Protein AF-H5SRW5-F1 (afdb_monomer)

Structure (mmCIF, N/CA/C/O backbone):
data_AF-H5SRW5-F1
#
_entry.id   AF-H5SRW5-F1
#
loop_
_atom_site.group_PDB
_atom_site.id
_atom_site.type_symbol
_atom_site.label_atom_id
_atom_site.label_alt_id
_atom_site.label_comp_id
_atom_site.label_asym_id
_atom_site.label_entity_id
_atom_site.label_seq_id
_atom_site.pdbx_PDB_ins_code
_atom_site.Cartn_x
_atom_site.Cartn_y
_atom_site.Cartn_z
_atom_site.occupancy
_atom_site.B_iso_or_equiv
_atom_site.auth_seq_id
_atom_site.auth_comp_id
_atom_site.auth_asym_id
_atom_site.auth_atom_id
_atom_site.pdbx_PDB_model_num
ATOM 1 N N . MET A 1 1 ? -32.049 -6.253 79.075 1.00 42.44 1 MET A N 1
ATOM 2 C CA . MET A 1 1 ? -31.814 -7.635 78.611 1.00 42.44 1 MET A CA 1
ATOM 3 C C . MET A 1 1 ? -31.942 -7.622 77.094 1.00 42.44 1 MET A C 1
ATOM 5 O O . MET A 1 1 ? -33.065 -7.618 76.622 1.00 42.44 1 MET A O 1
ATOM 9 N N . SER A 1 2 ? -30.814 -7.486 76.392 1.00 34.84 2 SER A N 1
ATOM 10 C CA . SER A 1 2 ? -30.585 -7.557 74.926 1.00 34.84 2 SER A CA 1
ATOM 11 C C . SER A 1 2 ? -29.264 -6.804 74.689 1.00 34.84 2 SER A C 1
ATOM 13 O O . SER A 1 2 ? -29.082 -5.750 75.288 1.00 34.84 2 SER A O 1
ATOM 15 N N . ASN A 1 3 ? -28.256 -7.216 73.931 1.00 33.75 3 ASN A N 1
ATOM 16 C CA . ASN A 1 3 ? -27.945 -8.426 73.184 1.00 33.75 3 ASN A CA 1
ATOM 17 C C . ASN A 1 3 ? -26.422 -8.587 73.332 1.00 33.75 3 ASN A C 1
ATOM 19 O O . ASN A 1 3 ? -25.657 -7.954 72.612 1.00 33.75 3 ASN A O 1
ATOM 23 N N . LEU A 1 4 ? -25.957 -9.416 74.274 1.00 28.97 4 LEU A N 1
ATOM 24 C CA . LEU A 1 4 ? -24.543 -9.831 74.310 1.00 28.97 4 LEU A CA 1
ATOM 25 C C . LEU A 1 4 ? -24.203 -10.787 73.144 1.00 28.97 4 LEU A C 1
ATOM 27 O O . LEU A 1 4 ? -23.042 -11.111 72.928 1.00 28.97 4 LEU A O 1
ATOM 31 N N . SER A 1 5 ? -25.212 -11.226 72.385 1.00 29.34 5 SER A N 1
ATOM 32 C CA . SER A 1 5 ? -25.090 -12.140 71.251 1.00 29.34 5 SER A CA 1
ATOM 33 C C . SER A 1 5 ? -24.731 -11.465 69.924 1.00 29.34 5 SER A C 1
ATOM 35 O O . SER A 1 5 ? -24.331 -12.182 69.020 1.00 29.34 5 SER A O 1
ATOM 37 N N . GLN A 1 6 ? -24.817 -10.133 69.797 1.00 33.19 6 GLN A N 1
ATOM 38 C CA . GLN A 1 6 ? -24.374 -9.419 68.582 1.00 33.19 6 GLN A CA 1
ATOM 39 C C . GLN A 1 6 ? -22.856 -9.162 68.577 1.00 33.19 6 GLN A C 1
ATOM 41 O O . GLN A 1 6 ? -22.213 -9.234 67.543 1.00 33.19 6 GLN A O 1
ATOM 46 N N . TRP A 1 7 ? -22.233 -8.991 69.746 1.00 31.23 7 TRP A N 1
ATOM 47 C CA . TRP A 1 7 ? -20.805 -8.651 69.837 1.00 31.23 7 TRP A CA 1
ATOM 48 C C . TRP A 1 7 ? -19.861 -9.860 69.888 1.00 31.23 7 TRP A C 1
ATOM 50 O O . TRP A 1 7 ? -18.680 -9.735 69.570 1.00 31.23 7 TRP A O 1
ATOM 60 N N . LEU A 1 8 ? -20.369 -11.048 70.239 1.00 27.02 8 LEU A N 1
ATOM 61 C CA . LEU A 1 8 ? -19.595 -12.290 70.122 1.00 27.02 8 LEU A CA 1
ATOM 62 C C . LEU A 1 8 ? -19.518 -12.787 68.666 1.00 27.02 8 LEU A C 1
ATOM 64 O O . LEU A 1 8 ? -18.615 -13.552 68.344 1.00 27.02 8 LEU A O 1
ATOM 68 N N . VAL A 1 9 ? -20.424 -12.328 67.793 1.00 30.81 9 VAL A N 1
ATOM 69 C CA . VAL A 1 9 ? -20.379 -12.600 66.349 1.00 30.81 9 VAL A CA 1
ATOM 70 C C . VAL A 1 9 ? -19.271 -11.774 65.692 1.00 30.81 9 VAL A C 1
ATOM 72 O O . VAL A 1 9 ? -18.503 -12.342 64.934 1.00 30.81 9 VAL A O 1
ATOM 75 N N . VAL A 1 10 ? -19.048 -10.519 66.102 1.00 29.91 10 VAL A N 1
ATOM 76 C CA . VAL A 1 10 ? -17.953 -9.660 65.589 1.00 29.91 10 VAL A CA 1
ATOM 77 C C . VAL A 1 10 ? -16.555 -10.202 65.943 1.00 29.91 10 VAL A C 1
ATOM 79 O O . VAL A 1 10 ? -15.638 -10.182 65.127 1.00 29.91 10 VAL A O 1
ATOM 82 N N . ALA A 1 11 ? -16.376 -10.772 67.140 1.00 27.02 11 ALA A N 1
ATOM 83 C CA . ALA A 1 11 ? -15.091 -11.355 67.552 1.00 27.02 11 ALA A CA 1
ATOM 84 C C . ALA A 1 11 ? -14.836 -12.771 66.987 1.00 27.02 11 ALA A C 1
ATOM 86 O O . ALA A 1 11 ? -13.692 -13.229 66.968 1.00 27.02 11 ALA A O 1
ATOM 87 N N . VAL A 1 12 ? -15.885 -13.464 66.528 1.00 26.80 12 VAL A N 1
ATOM 88 C CA . VAL A 1 12 ? -15.782 -14.747 65.810 1.00 26.80 12 VAL A CA 1
ATOM 89 C C . VAL A 1 12 ? -15.764 -14.533 64.288 1.00 26.80 12 VAL A C 1
ATOM 91 O O . VAL A 1 12 ? -15.180 -15.358 63.594 1.00 26.80 12 VAL A O 1
ATOM 94 N N . ALA A 1 13 ? -16.264 -13.409 63.764 1.00 27.08 13 ALA A N 1
ATOM 95 C CA . ALA A 1 13 ? -16.210 -13.031 62.346 1.00 27.08 13 ALA A CA 1
ATOM 96 C C . ALA A 1 13 ? -14.765 -12.837 61.854 1.00 27.08 13 ALA A C 1
ATOM 98 O O . ALA A 1 13 ? -14.392 -13.406 60.832 1.00 27.08 13 ALA A O 1
ATOM 99 N N . ALA A 1 14 ? -13.895 -12.228 62.671 1.00 27.48 14 ALA A N 1
ATOM 100 C CA . ALA A 1 14 ? -12.453 -12.138 62.396 1.00 27.48 14 ALA A CA 1
ATOM 101 C C . ALA A 1 14 ? -11.701 -13.493 62.463 1.00 27.48 14 ALA A C 1
ATOM 103 O O . ALA A 1 14 ? -10.512 -13.573 62.163 1.00 27.48 14 ALA A O 1
ATOM 104 N N . VAL A 1 15 ? -12.363 -14.578 62.892 1.00 26.17 15 VAL A N 1
ATOM 105 C CA . VAL A 1 15 ? -11.776 -15.930 62.994 1.00 26.17 15 VAL A CA 1
ATOM 106 C C . VAL A 1 15 ? -12.487 -16.946 62.079 1.00 26.17 15 VAL A C 1
ATOM 108 O O . VAL A 1 15 ? -11.898 -17.972 61.731 1.00 26.17 15 VAL A O 1
ATOM 111 N N . ALA A 1 16 ? -13.715 -16.675 61.626 1.00 25.44 16 ALA A N 1
ATOM 112 C CA . ALA A 1 16 ? -14.538 -17.604 60.847 1.00 25.44 16 ALA A CA 1
ATOM 113 C C . ALA A 1 16 ? -14.460 -17.405 59.320 1.00 25.44 16 ALA A C 1
ATOM 115 O O . ALA A 1 16 ? -14.686 -18.380 58.600 1.00 25.44 16 ALA A O 1
ATOM 116 N N . ALA A 1 17 ? -14.021 -16.242 58.820 1.00 26.94 17 ALA A N 1
ATOM 117 C CA . ALA A 1 17 ? -13.757 -16.026 57.387 1.00 26.94 17 ALA A CA 1
ATOM 118 C C . ALA A 1 17 ? -12.629 -16.926 56.822 1.00 26.94 17 ALA A C 1
ATOM 120 O O . ALA A 1 17 ? -12.486 -17.099 55.614 1.00 26.94 17 ALA A O 1
ATOM 121 N N . VAL A 1 18 ? -11.854 -17.585 57.694 1.00 27.39 18 VAL A N 1
ATOM 122 C CA . VAL A 1 18 ? -10.741 -18.472 57.315 1.00 27.39 18 VAL A CA 1
ATOM 123 C C . VAL A 1 18 ? -11.100 -19.969 57.376 1.00 27.39 18 VAL A C 1
ATOM 125 O O . VAL A 1 18 ? -10.341 -20.793 56.859 1.00 27.39 18 VAL A O 1
ATOM 128 N N . PHE A 1 19 ? -12.237 -20.373 57.960 1.00 23.92 19 PHE A N 1
ATOM 129 C CA . PHE A 1 19 ? -12.460 -21.792 58.298 1.00 23.92 19 PHE A CA 1
ATOM 130 C C . PHE A 1 19 ? -13.403 -22.605 57.399 1.00 23.92 19 PHE A C 1
ATOM 132 O O . PHE A 1 19 ? -13.455 -23.822 57.590 1.00 23.92 19 PHE A O 1
ATOM 139 N N . LEU A 1 20 ? -14.069 -22.024 56.390 1.00 25.64 20 LEU A N 1
ATOM 140 C CA . LEU A 1 20 ? -14.925 -22.811 55.477 1.00 25.64 20 LEU A CA 1
ATOM 141 C C . LEU A 1 20 ? -14.587 -22.757 53.981 1.00 25.64 20 LEU A C 1
ATOM 143 O O . LEU A 1 20 ? -14.979 -23.677 53.271 1.00 25.64 20 LEU A O 1
ATOM 147 N N . PHE A 1 21 ? -13.736 -21.841 53.516 1.00 28.41 21 PHE A N 1
ATOM 148 C CA . PHE A 1 21 ? -13.035 -21.986 52.235 1.00 28.41 21 PHE A CA 1
ATOM 149 C C . PHE A 1 21 ? -11.608 -21.460 52.392 1.00 28.41 21 PHE A C 1
ATOM 151 O O . PHE A 1 21 ? -11.391 -20.341 52.837 1.00 28.41 21 PHE A O 1
ATOM 158 N N . GLY A 1 22 ? -10.618 -22.312 52.117 1.00 26.34 22 GLY A N 1
ATOM 159 C CA . GLY A 1 22 ? -9.211 -22.095 52.460 1.00 26.34 22 GLY A CA 1
ATOM 160 C C . GLY A 1 22 ? -8.532 -20.931 51.733 1.00 26.34 22 GLY A C 1
ATOM 161 O O . GLY A 1 22 ? -7.697 -21.165 50.867 1.00 26.34 22 GLY A O 1
ATOM 162 N N . LEU A 1 23 ? -8.815 -19.694 52.141 1.00 35.72 23 LEU A N 1
ATOM 163 C CA . LEU A 1 23 ? -8.158 -18.477 51.646 1.00 35.72 23 LEU A CA 1
ATOM 164 C C . LEU A 1 23 ? -7.014 -17.991 52.563 1.00 35.72 23 LEU A C 1
ATOM 166 O O . LEU A 1 23 ? -6.284 -17.069 52.222 1.00 35.72 23 LEU A O 1
ATOM 170 N N . GLY A 1 24 ? -6.766 -18.678 53.686 1.00 33.47 24 GLY A N 1
ATOM 171 C CA . GLY A 1 24 ? -5.713 -18.349 54.662 1.00 33.47 24 GLY A CA 1
ATOM 172 C C . GLY A 1 24 ? -4.393 -19.131 54.555 1.00 33.47 24 GLY A C 1
ATOM 173 O O . GLY A 1 24 ? -3.597 -19.130 55.496 1.00 33.47 24 GLY A O 1
ATOM 174 N N . ARG A 1 25 ? -4.112 -19.845 53.462 1.00 31.00 25 ARG A N 1
ATOM 175 C CA . ARG A 1 25 ? -2.822 -20.538 53.280 1.00 31.00 25 ARG A CA 1
ATOM 176 C C . ARG A 1 25 ? -2.385 -20.424 51.845 1.00 31.00 25 ARG A C 1
ATOM 178 O O . ARG A 1 25 ? -3.121 -20.932 51.018 1.00 31.00 25 ARG A O 1
ATOM 185 N N . LYS A 1 26 ? -1.187 -19.857 51.609 1.00 34.44 26 LYS A N 1
ATOM 186 C CA . LYS A 1 26 ? -0.324 -20.080 50.429 1.00 34.44 26 LYS A CA 1
ATOM 187 C C . LYS A 1 26 ? -1.076 -20.803 49.303 1.00 34.44 26 LYS A C 1
ATOM 189 O O . LYS A 1 26 ? -0.852 -21.994 49.086 1.00 34.44 26 LYS A O 1
ATOM 194 N N . GLY A 1 27 ? -2.030 -20.114 48.679 1.00 32.66 27 GLY A N 1
ATOM 195 C CA . GLY A 1 27 ? -2.722 -20.670 47.531 1.00 32.66 27 GLY A CA 1
ATOM 196 C C . GLY A 1 27 ? -1.669 -20.801 46.440 1.00 32.66 27 GLY A C 1
ATOM 197 O O . GLY A 1 27 ? -0.837 -19.892 46.324 1.00 32.66 27 GLY A O 1
ATOM 198 N N . PRO A 1 28 ? -1.614 -21.914 45.690 1.00 32.84 28 PRO A N 1
ATOM 199 C CA . PRO A 1 28 ? -0.781 -21.934 44.499 1.00 32.84 28 PRO A CA 1
ATOM 200 C C . PRO A 1 28 ? -1.208 -20.744 43.639 1.00 32.84 28 PRO A C 1
ATOM 202 O O . PRO A 1 28 ? -2.371 -20.351 43.688 1.00 32.84 28 PRO A O 1
ATOM 205 N N . GLU A 1 29 ? -0.260 -20.149 42.921 1.00 41.91 29 GLU A N 1
ATOM 206 C CA . GLU A 1 29 ? -0.518 -19.146 41.890 1.00 41.91 29 GLU A CA 1
ATOM 207 C C . GLU A 1 29 ? -1.757 -19.589 41.100 1.00 41.91 29 GLU A C 1
ATOM 209 O O . GLU A 1 29 ? -1.706 -20.562 40.347 1.00 41.91 29 GLU A O 1
ATOM 214 N N . LEU A 1 30 ? -2.915 -18.985 41.392 1.00 48.22 30 LEU A N 1
ATOM 215 C CA . LEU A 1 30 ? -4.140 -19.312 40.687 1.00 48.22 30 LEU A CA 1
ATOM 216 C C . LEU A 1 30 ? -3.891 -18.747 39.305 1.00 48.22 30 LEU A C 1
ATOM 218 O O . LEU A 1 30 ? -3.861 -17.532 39.134 1.00 48.22 30 LEU A O 1
ATOM 222 N N . SER A 1 31 ? -3.608 -19.629 38.347 1.00 57.12 31 SER A N 1
ATOM 223 C CA . SER A 1 31 ? -3.563 -19.262 36.942 1.00 57.12 31 SER A CA 1
ATOM 224 C C . SER A 1 31 ? -4.876 -18.548 36.653 1.00 57.12 31 SER A C 1
ATOM 226 O O . SER A 1 31 ? -5.927 -19.198 36.630 1.00 57.12 31 SER A O 1
ATOM 228 N N . LEU A 1 32 ? -4.830 -17.224 36.536 1.00 81.75 32 LEU A N 1
ATOM 229 C CA . LEU A 1 32 ? -5.995 -16.442 36.179 1.00 81.75 32 LEU A CA 1
ATOM 230 C C . LEU A 1 32 ? -6.476 -16.999 34.836 1.00 81.75 32 LEU A C 1
ATOM 232 O O . LEU A 1 32 ? -5.662 -17.254 33.947 1.00 81.75 32 LEU A O 1
ATOM 236 N N . GLN A 1 33 ? -7.768 -17.282 34.713 1.00 84.00 33 GLN A N 1
ATOM 237 C CA . GLN A 1 33 ? -8.333 -17.838 33.487 1.00 84.00 33 GLN A CA 1
ATOM 238 C C . GLN A 1 33 ? -9.135 -16.760 32.763 1.00 84.00 33 GLN A C 1
ATOM 240 O O . GLN A 1 33 ? -9.781 -15.951 33.432 1.00 84.00 33 GLN A O 1
ATOM 245 N N . PRO A 1 34 ? -9.135 -16.752 31.418 1.00 89.88 34 PRO A N 1
ATOM 246 C CA . PRO A 1 34 ? -10.029 -15.894 30.658 1.00 89.88 34 PRO A CA 1
ATOM 247 C C . PRO A 1 34 ? -11.484 -16.145 31.048 1.00 89.88 34 PRO A C 1
ATOM 249 O O . PRO A 1 34 ? -11.965 -17.279 30.943 1.00 89.88 34 PRO A O 1
ATOM 252 N N . ALA A 1 35 ? -12.183 -15.098 31.472 1.00 88.75 35 ALA A N 1
ATOM 253 C CA . ALA A 1 35 ? -13.571 -15.197 31.901 1.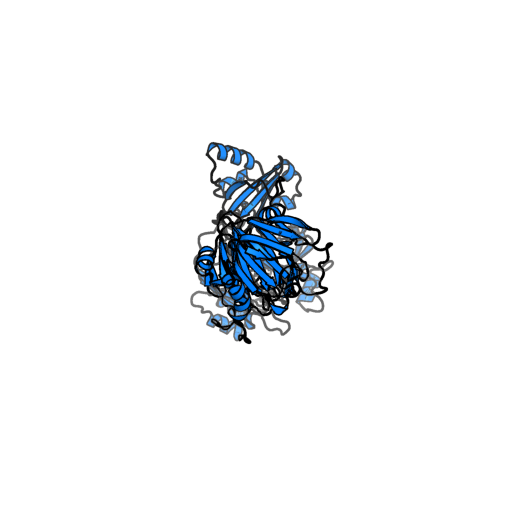00 88.75 35 ALA A CA 1
ATOM 254 C C . ALA A 1 35 ? -14.346 -13.919 31.577 1.00 88.75 35 ALA A C 1
ATOM 256 O O . ALA A 1 35 ? -13.780 -12.829 31.524 1.00 88.75 35 ALA A O 1
ATOM 257 N N . VAL A 1 36 ? -15.652 -14.076 31.373 1.00 90.88 36 VAL A N 1
ATOM 258 C CA . VAL A 1 36 ? -16.611 -12.976 31.279 1.00 90.88 36 VAL A CA 1
ATOM 259 C C . VAL A 1 36 ? -17.717 -13.277 32.277 1.00 90.88 36 VAL A C 1
ATOM 261 O O . VAL A 1 36 ? -18.285 -14.370 32.251 1.00 90.88 36 VAL A O 1
ATOM 264 N N . PHE A 1 37 ? -17.995 -12.326 33.156 1.00 89.62 37 PHE A N 1
ATOM 265 C CA . PHE A 1 37 ? -19.054 -12.401 34.152 1.00 89.62 37 PHE A CA 1
ATOM 266 C C . PHE A 1 37 ? -20.081 -11.307 33.892 1.00 89.62 37 PHE A C 1
ATOM 268 O O . PHE A 1 37 ? -19.743 -10.241 33.387 1.00 89.62 37 PHE A O 1
ATOM 275 N N . ASP A 1 38 ? -21.324 -11.557 34.278 1.00 92.75 38 ASP A N 1
ATOM 276 C CA . ASP A 1 38 ? -22.346 -10.523 34.393 1.00 92.75 38 ASP A CA 1
ATOM 277 C C . ASP A 1 38 ? -22.406 -10.035 35.849 1.00 92.75 38 ASP A C 1
ATOM 279 O O . ASP A 1 38 ? -22.349 -10.850 36.777 1.00 92.75 38 ASP A O 1
ATOM 283 N N . ILE A 1 39 ? -22.506 -8.725 36.080 1.00 92.50 39 ILE A N 1
ATOM 284 C CA . ILE A 1 39 ? -22.528 -8.172 37.439 1.00 92.50 39 ILE A CA 1
ATOM 285 C C . ILE A 1 39 ? -23.735 -8.664 38.244 1.00 92.50 39 ILE A C 1
ATOM 287 O O . ILE A 1 39 ? -23.610 -8.903 39.443 1.00 92.50 39 ILE A O 1
ATOM 291 N N . VAL A 1 40 ? -24.877 -8.917 37.592 1.00 92.00 40 VAL A N 1
ATOM 292 C CA . VAL A 1 40 ? -26.071 -9.493 38.230 1.00 92.00 40 VAL A CA 1
ATOM 293 C C . VAL A 1 40 ? -25.789 -10.926 38.673 1.00 92.00 40 VAL A C 1
ATOM 295 O O . VAL A 1 40 ? -26.214 -11.350 39.750 1.00 92.00 40 VAL A O 1
ATOM 298 N N . GLN A 1 41 ? -25.026 -11.675 37.874 1.00 90.44 41 GLN A N 1
ATOM 299 C CA . GLN A 1 41 ? -24.595 -13.015 38.250 1.00 90.44 41 GLN A CA 1
ATOM 300 C C . GLN A 1 41 ? -23.655 -12.966 39.458 1.00 90.44 41 GLN A C 1
ATOM 302 O O . GLN A 1 41 ? -23.891 -13.695 40.422 1.00 90.44 41 GLN A O 1
ATOM 307 N N . LEU A 1 42 ? -22.637 -12.100 39.442 1.00 90.50 42 LEU A N 1
ATOM 308 C CA . LEU A 1 42 ? -21.719 -11.935 40.576 1.00 90.50 42 LEU A CA 1
ATOM 309 C C . LEU A 1 42 ? -22.474 -11.540 41.849 1.00 90.50 42 LEU A C 1
ATOM 311 O O . LEU A 1 42 ? -22.247 -12.125 42.905 1.00 90.50 42 LEU A O 1
ATOM 315 N N . ALA A 1 43 ? -23.436 -10.631 41.733 1.00 90.19 43 ALA A N 1
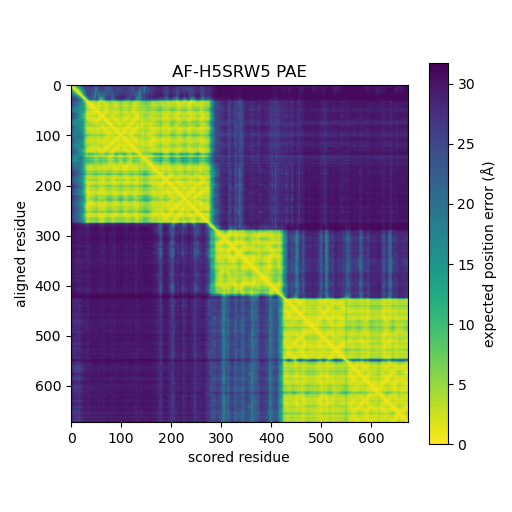ATOM 316 C CA . ALA A 1 43 ? -24.300 -10.203 42.822 1.00 90.19 43 ALA A CA 1
ATOM 317 C C . ALA A 1 43 ? -25.188 -11.316 43.397 1.00 90.19 43 ALA A C 1
ATOM 319 O O . ALA A 1 43 ? -25.504 -11.311 44.584 1.00 90.19 43 ALA A O 1
ATOM 320 N N . SER A 1 44 ? -25.610 -12.275 42.570 1.00 90.12 44 SER A N 1
ATOM 321 C CA . SER A 1 44 ? -26.386 -13.438 43.025 1.00 90.12 44 SER A CA 1
ATOM 322 C C . SER A 1 44 ? -25.533 -14.511 43.712 1.00 90.12 44 SER A C 1
ATOM 324 O O . SER A 1 44 ? -26.064 -15.370 44.412 1.00 90.12 44 SER A O 1
ATOM 326 N N . GLN A 1 45 ? -24.217 -14.478 43.488 1.00 88.62 45 GLN A N 1
ATOM 327 C CA . GLN A 1 45 ? -23.253 -15.462 43.986 1.00 88.62 45 GLN A CA 1
ATOM 328 C C . GLN A 1 45 ? -22.444 -14.954 45.187 1.00 88.62 45 GLN A C 1
ATOM 330 O O . GLN A 1 45 ? -21.619 -15.702 45.715 1.00 88.62 45 GLN A O 1
ATOM 335 N N . SER A 1 46 ? -22.680 -13.710 45.614 1.00 87.50 46 SER A N 1
ATOM 336 C CA . SER A 1 46 ? -21.927 -13.074 46.690 1.00 87.50 46 SER A CA 1
ATOM 337 C C . SER A 1 46 ? -22.141 -13.787 48.013 1.00 87.50 46 SER A C 1
ATOM 339 O O . SER A 1 46 ? -23.262 -14.164 48.360 1.00 87.50 46 SER A O 1
ATOM 341 N N . GLN A 1 47 ? -21.058 -13.947 48.762 1.00 89.06 47 GLN A N 1
ATOM 342 C CA . GLN A 1 47 ? -21.063 -14.602 50.063 1.00 89.06 47 GLN A CA 1
ATOM 343 C C . GLN A 1 47 ? -20.845 -13.563 51.149 1.00 89.06 47 GLN A C 1
ATOM 345 O O . GLN A 1 47 ? -19.963 -12.721 51.014 1.00 89.06 47 GLN A O 1
ATOM 350 N N . GLU A 1 48 ? -21.637 -13.635 52.214 1.00 90.31 48 GLU A N 1
ATOM 351 C CA . GLU A 1 48 ? -21.460 -12.787 53.389 1.00 90.31 48 GLU A CA 1
ATOM 352 C C . GLU A 1 48 ? -20.133 -13.134 54.074 1.00 90.31 48 GLU A C 1
ATOM 354 O O . GLU A 1 48 ? -19.904 -14.290 54.447 1.00 90.31 48 GLU A O 1
ATOM 359 N N . ILE A 1 49 ? -19.249 -12.146 54.200 1.00 80.56 49 ILE A N 1
ATOM 360 C CA . ILE A 1 49 ? -17.949 -12.280 54.873 1.00 80.56 49 ILE A CA 1
ATOM 361 C C . ILE A 1 49 ? -17.943 -11.590 56.241 1.00 80.56 49 ILE A C 1
ATOM 363 O O . ILE A 1 49 ? -17.238 -12.030 57.149 1.00 80.56 49 ILE A O 1
ATOM 367 N N . GLU A 1 50 ? -18.779 -10.568 56.406 1.00 79.38 50 GLU A N 1
ATOM 368 C CA . GLU A 1 50 ? -19.085 -9.874 57.656 1.00 79.38 50 GLU A CA 1
ATOM 369 C C . GLU A 1 50 ? -20.558 -9.437 57.618 1.00 79.38 50 GLU A C 1
ATOM 371 O O . GLU A 1 50 ? -21.148 -9.405 56.542 1.00 79.38 50 GLU A O 1
ATOM 376 N N . GLU A 1 51 ? -21.163 -9.139 58.772 1.00 85.81 51 GLU A N 1
ATOM 377 C CA . GLU A 1 51 ? -22.571 -8.723 58.863 1.00 85.81 51 GLU A CA 1
ATOM 378 C C . GLU A 1 51 ? -22.857 -7.568 57.892 1.00 85.81 51 GLU A C 1
ATOM 380 O O . GLU A 1 51 ? -22.303 -6.475 58.025 1.00 85.81 51 GLU A O 1
ATOM 385 N N . GLY A 1 52 ? -23.698 -7.840 56.891 1.00 88.88 52 GLY A N 1
ATOM 386 C CA . GLY A 1 52 ? -24.056 -6.867 55.860 1.00 88.88 52 GLY A CA 1
ATOM 387 C C . GLY A 1 52 ? -22.990 -6.627 54.783 1.00 88.88 52 GLY A C 1
ATOM 388 O O . GLY A 1 52 ? -23.202 -5.779 53.925 1.00 88.88 52 GLY A O 1
ATOM 389 N N . PHE A 1 53 ? -21.870 -7.354 54.762 1.00 89.50 53 PHE A N 1
ATOM 390 C CA . PHE A 1 53 ? -20.831 -7.242 53.734 1.00 89.50 53 PHE A CA 1
ATOM 391 C C . PHE A 1 53 ? -20.671 -8.559 52.969 1.00 89.50 53 PHE A C 1
ATOM 393 O O . PHE A 1 53 ? -20.188 -9.563 53.495 1.00 89.50 53 PHE A O 1
ATOM 400 N N . TYR A 1 54 ? -21.049 -8.542 51.693 1.00 91.88 54 TYR A N 1
ATOM 401 C CA . TYR A 1 54 ? -21.028 -9.693 50.801 1.00 91.88 54 TYR A CA 1
ATOM 402 C C . TYR A 1 54 ? -20.026 -9.492 49.672 1.00 91.88 54 TYR A C 1
ATOM 404 O O . TYR A 1 54 ? -19.989 -8.429 49.055 1.00 91.88 54 TYR A O 1
ATOM 412 N N . VAL A 1 55 ? -19.261 -10.531 49.341 1.00 89.00 55 VAL A N 1
ATOM 413 C CA . VAL A 1 55 ? -18.214 -10.469 48.315 1.00 89.00 55 VAL A CA 1
ATOM 414 C C . VAL A 1 55 ? -18.329 -11.624 47.322 1.00 89.00 55 VAL A C 1
ATOM 416 O O . VAL A 1 55 ? -18.575 -12.772 47.695 1.00 89.00 55 VAL A O 1
ATOM 419 N N . SER A 1 56 ? -18.113 -11.309 46.044 1.00 91.19 56 SER A N 1
ATOM 420 C CA . SER A 1 56 ? -17.882 -12.265 44.958 1.00 91.19 56 SER A CA 1
ATOM 421 C C . SER A 1 56 ? -16.490 -12.034 44.365 1.00 91.19 56 SER A C 1
ATOM 423 O O . SER A 1 56 ? -16.282 -11.011 43.703 1.00 91.19 56 SER A O 1
ATOM 425 N N . PRO A 1 57 ? -15.538 -12.966 44.559 1.00 90.44 57 PRO A N 1
ATOM 426 C CA . PRO A 1 57 ? -14.207 -12.839 43.984 1.00 90.44 57 PRO A CA 1
ATOM 427 C C . PRO A 1 57 ? -14.222 -12.875 42.455 1.00 90.44 57 PRO A C 1
ATOM 429 O O . PRO A 1 57 ? -14.785 -13.799 41.868 1.00 90.44 57 PRO A O 1
ATOM 432 N N . VAL A 1 58 ? -13.567 -11.903 41.811 1.00 89.69 58 VAL A N 1
ATOM 433 C CA . VAL A 1 58 ? -13.435 -11.848 40.342 1.00 89.69 58 VAL A CA 1
ATOM 434 C C . VAL A 1 58 ? -12.038 -12.280 39.914 1.00 89.69 58 VAL A C 1
ATOM 436 O O . VAL A 1 58 ? -11.878 -13.179 39.087 1.00 89.69 58 VAL A O 1
ATOM 439 N N . ALA A 1 59 ? -11.011 -11.641 40.471 1.00 89.50 59 ALA A N 1
ATOM 440 C CA . ALA A 1 59 ? -9.623 -11.888 40.111 1.00 89.50 59 ALA A CA 1
ATOM 441 C C . ALA A 1 59 ? -8.707 -11.609 41.300 1.00 89.50 59 ALA A C 1
ATOM 443 O O . ALA A 1 59 ? -8.831 -10.580 41.954 1.00 89.50 59 ALA A O 1
ATOM 444 N N . ARG A 1 60 ? -7.732 -12.488 41.541 1.00 89.50 60 ARG A N 1
ATOM 445 C CA . ARG A 1 60 ? -6.684 -12.263 42.541 1.00 89.50 60 ARG A CA 1
ATOM 446 C C . ARG A 1 60 ? -5.329 -12.631 41.961 1.00 89.50 60 ARG A C 1
ATOM 448 O O . ARG A 1 60 ? -5.125 -13.757 41.514 1.00 89.50 60 ARG A O 1
ATOM 455 N N . THR A 1 61 ? -4.404 -11.680 41.976 1.00 89.62 61 THR A N 1
ATOM 456 C CA . THR A 1 61 ? -3.022 -11.850 41.518 1.00 89.62 61 THR A CA 1
ATOM 457 C C . THR A 1 61 ? -2.055 -11.587 42.670 1.00 89.62 61 THR A C 1
ATOM 459 O O . THR A 1 61 ? -2.452 -11.376 43.816 1.00 89.62 61 THR A O 1
ATOM 462 N N . ARG A 1 62 ? -0.746 -11.613 42.396 1.00 87.88 62 ARG A N 1
ATOM 463 C CA . ARG A 1 62 ? 0.266 -11.272 43.407 1.00 87.88 62 ARG A CA 1
ATOM 464 C C . ARG A 1 62 ? 0.207 -9.796 43.812 1.00 87.88 62 ARG A C 1
ATOM 466 O O . ARG A 1 62 ? 0.676 -9.456 44.893 1.00 87.88 62 ARG A O 1
ATOM 473 N N . THR A 1 63 ? -0.289 -8.928 42.933 1.00 92.00 63 THR A N 1
ATOM 474 C CA . THR A 1 63 ? -0.163 -7.473 43.085 1.00 92.00 63 THR A CA 1
ATOM 475 C C . THR A 1 63 ? -1.507 -6.746 43.112 1.00 92.00 63 THR A C 1
ATOM 477 O O . THR A 1 63 ? -1.529 -5.551 43.388 1.00 92.00 63 THR A O 1
ATOM 480 N N . GLY A 1 64 ? -2.629 -7.440 42.927 1.00 91.81 64 GLY A N 1
ATOM 481 C CA . GLY A 1 64 ? -3.935 -6.861 43.219 1.00 91.81 64 GLY A CA 1
ATOM 482 C C . GLY A 1 64 ? -5.073 -7.871 43.234 1.00 91.81 64 GLY A C 1
ATOM 483 O O . GLY A 1 64 ? -4.897 -9.050 42.915 1.00 91.81 64 GLY A O 1
ATOM 484 N N . GLU A 1 65 ? -6.233 -7.389 43.649 1.00 92.19 65 GLU A N 1
ATOM 485 C CA . GLU A 1 65 ? -7.447 -8.170 43.839 1.00 92.19 65 GLU A CA 1
ATOM 486 C C . GLU A 1 65 ? -8.664 -7.348 43.424 1.00 92.19 65 GLU A C 1
ATOM 488 O O . GLU A 1 65 ? -8.805 -6.211 43.863 1.00 92.19 65 GLU A O 1
ATOM 493 N N . VAL A 1 66 ? -9.512 -7.919 42.567 1.00 93.94 66 VAL A N 1
ATOM 494 C CA . VAL A 1 66 ? -10.772 -7.327 42.111 1.00 93.94 66 VAL A CA 1
ATOM 495 C C . VAL A 1 66 ? -11.925 -8.197 42.590 1.00 93.94 66 VAL A C 1
ATOM 497 O O . VAL A 1 66 ? -11.934 -9.413 42.367 1.00 93.94 66 VAL A O 1
ATOM 500 N N . ASN A 1 67 ? -12.914 -7.554 43.196 1.00 93.06 67 ASN A N 1
ATOM 501 C CA . ASN A 1 67 ? -14.096 -8.171 43.772 1.00 93.06 67 ASN A CA 1
ATOM 502 C C . ASN A 1 67 ? -15.354 -7.408 43.343 1.00 93.06 67 ASN A C 1
ATOM 504 O O . ASN A 1 67 ? -15.335 -6.188 43.187 1.00 93.06 67 ASN A O 1
ATOM 508 N N . PHE A 1 68 ? -16.470 -8.119 43.212 1.00 95.88 68 PHE A N 1
ATOM 509 C CA . PHE A 1 68 ? -17.774 -7.495 43.412 1.00 95.88 68 PHE A CA 1
ATOM 510 C C . PHE A 1 68 ? -18.077 -7.494 44.910 1.00 95.88 68 PHE A C 1
ATOM 512 O O . PHE A 1 68 ? -17.830 -8.497 45.585 1.00 95.88 68 PHE A O 1
ATOM 519 N N . ALA A 1 69 ? -18.643 -6.403 45.409 1.00 93.62 69 ALA A N 1
ATOM 520 C CA . ALA A 1 69 ? -19.044 -6.257 46.795 1.00 93.62 69 ALA A CA 1
ATOM 521 C C . ALA A 1 69 ? -20.455 -5.673 46.899 1.00 93.62 69 ALA A C 1
ATOM 523 O O . ALA A 1 69 ? -20.794 -4.728 46.191 1.00 93.62 69 ALA A O 1
ATOM 524 N N . ARG A 1 70 ? -21.248 -6.215 47.821 1.00 96.06 70 ARG A N 1
ATOM 525 C CA . ARG A 1 70 ? -22.527 -5.660 48.265 1.00 96.06 70 ARG A CA 1
ATOM 526 C C . ARG A 1 70 ? -22.433 -5.329 49.740 1.00 96.06 70 ARG A C 1
ATOM 528 O O . ARG A 1 70 ? -21.989 -6.159 50.530 1.00 96.06 70 ARG A O 1
ATOM 535 N N . LEU A 1 71 ? -22.883 -4.137 50.094 1.00 93.62 71 LEU A N 1
ATOM 536 C CA . LEU A 1 71 ? -22.898 -3.639 51.455 1.00 93.62 71 LEU A CA 1
ATOM 537 C C . LEU A 1 71 ? -24.327 -3.248 51.836 1.00 93.62 71 LEU A C 1
ATOM 539 O O . LEU A 1 71 ? -25.002 -2.533 51.095 1.00 93.62 71 LEU A O 1
ATOM 543 N N . GLU A 1 72 ? -24.783 -3.732 52.982 1.00 95.44 72 GLU A N 1
ATOM 544 C CA . GLU A 1 72 ? -26.128 -3.556 53.521 1.00 95.44 72 GLU A CA 1
ATOM 545 C C . GLU A 1 72 ? -26.024 -2.922 54.913 1.00 95.44 72 GLU A C 1
ATOM 547 O O . GLU A 1 72 ? -25.730 -3.593 55.897 1.00 95.44 72 GLU A O 1
ATOM 552 N N . ASP A 1 73 ? -26.256 -1.611 54.974 1.00 94.00 73 ASP A N 1
ATOM 553 C CA . ASP A 1 73 ? -26.261 -0.776 56.181 1.00 94.00 73 ASP A CA 1
ATOM 554 C C . ASP A 1 73 ? -24.960 -0.874 56.997 1.00 94.00 73 ASP A C 1
ATOM 556 O O . ASP A 1 73 ? -24.961 -0.914 58.231 1.00 94.00 73 ASP A O 1
ATOM 560 N N . VAL A 1 74 ? -23.824 -0.879 56.295 1.00 89.62 74 VAL A N 1
ATOM 561 C CA . VAL A 1 74 ? -22.508 -0.978 56.929 1.00 89.62 74 VAL A CA 1
ATOM 562 C C . VAL A 1 74 ? -22.071 0.353 57.535 1.00 89.62 74 VAL A C 1
ATOM 564 O O . VAL A 1 74 ? -22.448 1.441 57.086 1.00 89.62 74 VAL A O 1
ATOM 567 N N . SER A 1 75 ? -21.197 0.268 58.535 1.00 90.88 75 SER A N 1
ATOM 568 C CA . SER A 1 75 ? -20.514 1.419 59.119 1.00 90.88 75 SER A CA 1
ATOM 569 C C . SER A 1 75 ? -19.115 1.019 59.575 1.00 90.88 75 SER A C 1
ATOM 571 O O . SER A 1 75 ? -18.927 0.514 60.682 1.00 90.88 75 SER A O 1
ATOM 573 N N . PHE A 1 76 ? -18.123 1.302 58.741 1.00 90.00 76 PHE A N 1
ATOM 574 C CA . PHE A 1 76 ? -16.713 1.156 59.060 1.00 90.00 76 PHE A CA 1
ATOM 575 C C . PHE A 1 76 ? -16.183 2.460 59.676 1.00 90.00 76 PHE A C 1
ATOM 577 O O . PHE A 1 76 ? -16.088 3.473 58.975 1.00 90.00 76 PHE A O 1
ATOM 584 N N . PRO A 1 77 ? -15.838 2.473 60.980 1.00 90.31 77 PRO A N 1
ATOM 585 C CA . PRO A 1 77 ? -15.291 3.663 61.631 1.00 90.31 77 PRO A CA 1
ATOM 586 C C . PRO A 1 77 ? -13.927 4.038 61.049 1.00 90.31 77 PRO A C 1
ATOM 588 O O . PRO A 1 77 ? -13.297 3.225 60.381 1.00 90.31 77 PRO A O 1
ATOM 591 N N . MET A 1 78 ? -13.441 5.246 61.334 1.00 91.56 78 MET A N 1
ATOM 592 C CA . MET A 1 78 ? -12.204 5.780 60.759 1.00 91.56 78 MET A CA 1
ATOM 593 C C . MET A 1 78 ? -11.027 4.785 60.819 1.00 91.56 78 MET A C 1
ATOM 595 O O . MET A 1 78 ? -10.589 4.368 61.901 1.00 91.56 78 MET A O 1
ATOM 599 N N . HIS A 1 79 ? -10.484 4.428 59.655 1.00 92.38 79 HIS A N 1
ATOM 600 C CA . HIS A 1 79 ? -9.364 3.497 59.519 1.00 92.38 79 HIS A CA 1
ATOM 601 C C . HIS A 1 79 ? -8.537 3.790 58.267 1.00 92.38 79 HIS A C 1
ATOM 603 O O . HIS A 1 79 ? -8.954 4.548 57.400 1.00 92.38 79 HIS A O 1
ATOM 609 N N . TYR A 1 80 ? -7.346 3.201 58.180 1.00 90.25 80 TYR A N 1
ATOM 610 C CA . TYR A 1 80 ? -6.553 3.160 56.950 1.00 90.25 80 TYR A CA 1
ATOM 611 C C . TYR A 1 80 ? -5.934 1.780 56.762 1.00 90.25 80 TYR A C 1
ATOM 613 O O . TYR A 1 80 ? -5.751 1.035 57.731 1.00 90.25 80 TYR A O 1
ATOM 621 N N . HIS A 1 81 ? -5.529 1.482 55.532 1.00 87.31 81 HIS A N 1
ATOM 622 C CA . HIS A 1 81 ? -4.882 0.223 55.184 1.00 87.31 81 HIS A CA 1
ATOM 623 C C . HIS A 1 81 ? -3.486 0.420 54.587 1.00 87.31 81 HIS A C 1
ATOM 625 O O . HIS A 1 81 ? -3.089 1.532 54.224 1.00 87.31 81 HIS A O 1
ATOM 631 N N . GLY A 1 82 ? -2.716 -0.670 54.516 1.00 86.00 82 GLY A N 1
ATOM 632 C CA . GLY A 1 82 ? -1.406 -0.702 53.859 1.00 86.00 82 GLY A CA 1
ATOM 633 C C . GLY A 1 82 ? -1.486 -0.772 52.329 1.00 86.00 82 GLY A C 1
ATOM 634 O O . GLY A 1 82 ? -0.529 -0.393 51.652 1.00 86.00 82 GLY A O 1
ATOM 635 N N . GLN A 1 83 ? -2.615 -1.231 51.795 1.00 89.06 83 GLN A N 1
ATOM 636 C CA . GLN A 1 83 ? -2.965 -1.215 50.379 1.00 89.06 83 GLN A CA 1
ATOM 637 C C . GLN A 1 83 ? -3.717 0.059 49.991 1.00 89.06 83 GLN A C 1
ATOM 639 O O . GLN A 1 83 ? -4.258 0.754 50.848 1.00 89.06 83 GLN A O 1
ATOM 644 N N . SER A 1 84 ? -3.742 0.358 48.692 1.00 93.62 84 SER A N 1
ATOM 645 C CA . SER A 1 84 ? -4.697 1.327 48.148 1.00 93.62 84 SER A CA 1
ATOM 646 C C . SER A 1 84 ? -5.974 0.602 47.743 1.00 93.62 84 SER A C 1
ATOM 648 O O . SER A 1 84 ? -5.895 -0.492 47.180 1.00 93.62 84 SER A O 1
ATOM 650 N N . GLU A 1 85 ? -7.116 1.225 48.001 1.00 93.69 85 GLU A N 1
ATOM 651 C CA . GLU A 1 85 ? -8.439 0.690 47.689 1.00 93.69 85 GLU A CA 1
ATOM 652 C C . GLU A 1 85 ? -9.166 1.621 46.738 1.00 93.69 85 GLU A C 1
ATOM 654 O O . GLU A 1 85 ? -9.179 2.840 46.911 1.00 93.69 85 GLU A O 1
ATOM 659 N N . ILE A 1 86 ? -9.737 1.038 45.695 1.00 96.88 86 ILE A N 1
ATOM 660 C CA . ILE A 1 86 ? -10.456 1.757 44.665 1.00 96.88 86 ILE A CA 1
ATOM 661 C C . ILE A 1 86 ? -11.829 1.114 44.524 1.00 96.88 86 ILE A C 1
ATOM 663 O O . ILE A 1 86 ? -11.929 -0.069 44.212 1.00 96.88 86 ILE A O 1
ATOM 667 N N . ALA A 1 87 ? -12.884 1.891 44.739 1.00 96.06 87 ALA A N 1
ATOM 668 C CA . ALA A 1 87 ? -14.262 1.425 44.668 1.00 96.06 87 ALA A CA 1
ATOM 669 C C . ALA A 1 87 ? -15.024 2.183 43.583 1.00 96.06 87 ALA A C 1
ATOM 671 O O . ALA A 1 87 ? -15.102 3.411 43.615 1.00 96.06 87 ALA A O 1
ATOM 672 N N . TYR A 1 88 ? -15.608 1.461 42.631 1.00 98.19 88 TYR A N 1
ATOM 673 C CA . TYR A 1 88 ? -16.570 2.022 41.688 1.00 98.19 88 TYR A CA 1
ATOM 674 C C . TYR A 1 88 ? -17.989 1.697 42.146 1.00 98.19 88 TYR A C 1
ATOM 676 O O . TYR A 1 88 ? -18.361 0.524 42.215 1.00 98.19 88 TYR A O 1
ATOM 684 N N . VAL A 1 89 ? -18.778 2.727 42.451 1.00 97.88 89 VAL A N 1
ATOM 685 C CA . VAL A 1 89 ? -20.145 2.561 42.959 1.00 97.88 89 VAL A CA 1
ATOM 686 C C . VAL A 1 89 ? -21.090 2.233 41.802 1.00 97.88 89 VAL A C 1
ATOM 688 O O . VAL A 1 89 ? -21.271 3.034 40.882 1.00 97.88 89 VAL A O 1
ATOM 691 N N . LEU A 1 90 ? -21.712 1.055 41.856 1.00 97.19 90 LEU A N 1
ATOM 692 C CA . LEU A 1 90 ? -22.684 0.580 40.867 1.00 97.19 90 LEU A CA 1
ATOM 693 C C . LEU A 1 90 ? -24.097 1.042 41.217 1.00 97.19 90 LEU A C 1
ATOM 695 O O . LEU A 1 90 ? -24.854 1.492 40.358 1.00 97.19 90 LEU A O 1
ATOM 699 N N . GLN A 1 91 ? -24.443 0.922 42.496 1.00 96.06 91 GLN A N 1
ATOM 700 C CA . GLN A 1 91 ? -25.745 1.262 43.050 1.00 96.06 91 GLN A CA 1
ATOM 701 C C . GLN A 1 91 ? -25.576 1.685 44.506 1.00 96.06 91 GLN A C 1
ATOM 703 O O . GLN A 1 91 ? -24.669 1.216 45.187 1.00 96.06 91 GLN A O 1
ATOM 708 N N . GLY A 1 92 ? -26.505 2.504 44.993 1.00 96.69 92 GLY A N 1
ATOM 709 C CA . GLY A 1 92 ? -26.568 2.887 46.395 1.00 96.69 92 GLY A CA 1
ATOM 710 C C . GLY A 1 92 ? -25.795 4.162 46.678 1.00 96.69 92 GLY A C 1
ATOM 711 O O . GLY A 1 92 ? -25.452 4.909 45.762 1.00 96.69 92 GLY A O 1
ATOM 712 N N . GLU A 1 93 ? -25.581 4.430 47.955 1.00 97.19 93 GLU A N 1
ATOM 713 C CA . GLU A 1 93 ? -24.978 5.668 48.424 1.00 97.19 93 GLU A CA 1
ATOM 714 C C . GLU A 1 93 ? -24.090 5.374 49.631 1.00 97.19 93 GLU A C 1
ATOM 716 O O . GLU A 1 93 ? -24.484 4.650 50.549 1.00 97.19 93 GLU A O 1
ATOM 721 N N . PHE A 1 94 ? -22.891 5.951 49.621 1.00 96.25 94 PHE A N 1
ATOM 722 C CA . PHE A 1 94 ? -21.919 5.820 50.697 1.00 96.25 94 PHE A CA 1
ATOM 723 C C . PHE A 1 94 ? -21.504 7.198 51.193 1.00 96.25 94 PHE A C 1
ATOM 725 O O . PHE A 1 94 ? -21.253 8.110 50.410 1.00 96.25 94 PHE A O 1
ATOM 732 N N . THR A 1 95 ? -21.397 7.359 52.504 1.00 97.00 95 THR A N 1
ATOM 733 C CA . THR A 1 95 ? -20.816 8.541 53.135 1.00 97.00 95 THR A CA 1
ATOM 734 C C . THR A 1 95 ? -19.383 8.235 53.532 1.00 97.00 95 THR A C 1
ATOM 736 O O . THR A 1 95 ? -19.135 7.336 54.338 1.00 97.00 95 THR A O 1
ATOM 739 N N . LEU A 1 96 ? -18.456 9.003 52.963 1.00 96.00 96 LEU A N 1
ATOM 740 C CA . LEU A 1 96 ? -17.041 8.982 53.297 1.00 96.00 96 LEU A CA 1
ATOM 741 C C . LEU A 1 96 ? -16.758 10.077 54.318 1.00 96.00 96 LEU A C 1
ATOM 743 O O . LEU A 1 96 ? -16.939 11.259 54.027 1.00 96.00 96 LEU A O 1
ATOM 747 N N . GLU A 1 97 ? -16.303 9.689 55.498 1.00 94.12 97 GLU A N 1
ATOM 748 C CA . GLU A 1 97 ? -15.773 10.594 56.509 1.00 94.12 97 GLU A CA 1
ATOM 749 C C . GLU A 1 97 ? -14.261 10.739 56.321 1.00 94.12 97 GLU A C 1
ATOM 751 O O . GLU A 1 97 ? -13.545 9.756 56.090 1.00 94.12 97 GLU A O 1
ATOM 756 N N . PHE A 1 98 ? -13.768 11.972 56.408 1.00 93.75 98 PHE A N 1
ATOM 757 C CA . PHE A 1 98 ? -12.360 12.312 56.260 1.00 93.75 98 PHE A CA 1
ATOM 758 C C . PHE A 1 98 ? -11.724 12.655 57.606 1.00 93.75 98 PHE A C 1
ATOM 760 O O . PHE A 1 98 ? -12.381 13.026 58.573 1.00 93.75 98 PHE A O 1
ATOM 767 N N . ALA A 1 99 ? -10.397 12.581 57.649 1.00 90.62 99 ALA A N 1
ATOM 768 C CA . ALA A 1 99 ? -9.607 12.807 58.855 1.00 90.62 99 ALA A CA 1
ATOM 769 C C . ALA A 1 99 ? -9.710 14.224 59.461 1.00 90.62 99 ALA A C 1
ATOM 771 O O . ALA A 1 99 ? -9.253 14.435 60.582 1.00 90.62 99 ALA A O 1
ATOM 772 N N . ASP A 1 100 ? -10.258 15.197 58.731 1.00 88.75 100 ASP A N 1
ATOM 773 C CA . ASP A 1 100 ? -10.541 16.549 59.224 1.00 88.75 100 ASP A CA 1
ATOM 774 C C . ASP A 1 100 ? -12.006 16.737 59.660 1.00 88.75 100 ASP A C 1
ATOM 776 O O . ASP A 1 100 ? -12.467 17.873 59.749 1.00 88.75 100 ASP A O 1
ATOM 780 N N . GLU A 1 101 ? -12.731 15.636 59.893 1.00 86.44 101 GLU A N 1
ATOM 781 C CA . GLU A 1 101 ? -14.149 15.582 60.300 1.00 86.44 101 GLU A CA 1
ATOM 782 C C . GLU A 1 101 ? -15.138 16.065 59.225 1.00 86.44 101 GLU A C 1
ATOM 784 O O . GLU A 1 101 ? -16.352 16.085 59.436 1.00 86.44 101 GLU A O 1
ATOM 789 N N . SER A 1 102 ? -14.648 16.450 58.044 1.00 92.81 102 SER A N 1
ATOM 790 C CA . SER A 1 102 ? -15.523 16.696 56.904 1.00 92.81 102 SER A CA 1
ATOM 791 C C . SER A 1 102 ? -15.942 15.376 56.259 1.00 92.81 102 SER A C 1
ATOM 793 O O . SER A 1 102 ? -15.240 14.372 56.351 1.00 92.81 102 SER A O 1
ATOM 795 N N . TYR A 1 103 ? -17.094 15.370 55.593 1.00 94.50 103 TYR A N 1
ATOM 796 C CA . TYR A 1 103 ? -17.616 14.186 54.920 1.00 94.50 103 TYR A CA 1
ATOM 797 C C . TYR A 1 103 ? -18.041 14.503 53.491 1.00 94.50 103 TYR A C 1
ATOM 799 O O . TYR A 1 103 ? -18.324 15.655 53.141 1.00 94.50 103 TYR A O 1
ATOM 807 N N . ARG A 1 104 ? -18.104 13.464 52.661 1.00 95.94 104 ARG A N 1
ATOM 808 C CA . ARG A 1 104 ? -18.686 13.525 51.324 1.00 95.94 104 ARG A CA 1
ATOM 809 C C . ARG A 1 104 ? -19.472 12.259 51.029 1.00 95.94 104 ARG A C 1
ATOM 811 O O . ARG A 1 104 ? -18.969 11.151 51.165 1.00 95.94 104 ARG A O 1
ATOM 818 N N . THR A 1 105 ? -20.688 12.463 50.556 1.00 97.38 105 THR A N 1
ATOM 819 C CA . THR A 1 105 ? -21.516 11.412 49.988 1.00 97.38 105 THR A CA 1
ATOM 820 C C . THR A 1 105 ? -21.065 11.102 48.566 1.00 97.38 105 THR A C 1
ATOM 822 O O . THR A 1 105 ? -20.774 12.025 47.797 1.00 97.38 105 THR A O 1
ATOM 825 N N . VAL A 1 106 ? -21.010 9.816 48.236 1.00 96.94 106 VAL A N 1
ATOM 826 C CA . VAL A 1 106 ? -20.723 9.304 46.901 1.00 96.94 106 VAL A CA 1
ATOM 827 C C . VAL A 1 106 ? -21.805 8.333 46.443 1.00 96.94 106 VAL A C 1
ATOM 829 O O . VAL A 1 106 ? -22.361 7.585 47.249 1.00 96.94 106 VAL A O 1
ATOM 832 N N . GLY A 1 107 ? -22.105 8.356 45.149 1.00 96.88 107 GLY A N 1
ATOM 833 C CA . GLY A 1 107 ? -23.186 7.579 44.545 1.00 96.88 107 GLY A CA 1
ATOM 834 C C . GLY A 1 107 ? -22.796 6.904 43.228 1.00 96.88 107 GLY A C 1
ATOM 835 O O . GLY A 1 107 ? -21.622 6.896 42.850 1.00 96.88 107 GLY A O 1
ATOM 836 N N . PRO A 1 108 ? -23.776 6.331 42.504 1.00 97.94 108 PRO A N 1
ATOM 837 C CA . PRO A 1 108 ? -23.521 5.527 41.316 1.00 97.94 108 PRO A CA 1
ATOM 838 C C . PRO A 1 108 ? -22.738 6.292 40.251 1.00 97.94 108 PRO A C 1
ATOM 840 O O . PRO A 1 108 ? -23.067 7.431 39.912 1.00 97.94 108 PRO A O 1
ATOM 843 N N . GLY A 1 109 ? -21.713 5.651 39.695 1.00 96.94 109 GLY A N 1
ATOM 844 C CA . GLY A 1 109 ? -20.846 6.255 38.687 1.00 96.94 109 GLY A CA 1
ATOM 845 C C . GLY A 1 109 ? -19.639 7.016 39.237 1.00 96.94 109 GLY A C 1
ATOM 846 O O . GLY A 1 109 ? -18.802 7.459 38.442 1.00 96.94 109 GLY A O 1
ATOM 847 N N . GLU A 1 110 ? -19.512 7.160 40.556 1.00 98.19 110 GLU A N 1
ATOM 848 C CA . GLU A 1 110 ? -18.311 7.707 41.181 1.00 98.19 110 GLU A CA 1
ATOM 849 C C . GLU A 1 110 ? -17.295 6.601 41.502 1.00 98.19 110 GLU A C 1
ATOM 851 O O . GLU A 1 110 ? -17.629 5.533 42.016 1.00 98.19 110 GLU A O 1
ATOM 856 N N . LEU A 1 111 ? -16.035 6.880 41.169 1.00 97.88 111 LEU A N 1
ATOM 857 C CA . LEU A 1 111 ? -14.867 6.087 41.524 1.00 97.88 111 LEU A CA 1
ATOM 858 C C . LEU A 1 111 ? -14.193 6.744 42.729 1.00 97.88 111 LEU A C 1
ATOM 860 O O . LEU A 1 111 ? -13.752 7.891 42.646 1.00 97.88 111 LEU A O 1
ATOM 864 N N . VAL A 1 112 ? -14.111 6.018 43.834 1.00 97.38 112 VAL A N 1
ATOM 865 C CA . VAL A 1 112 ? -13.443 6.443 45.062 1.00 97.38 112 VAL A CA 1
ATOM 866 C C . VAL A 1 112 ? -12.068 5.803 45.096 1.00 97.38 112 VAL A C 1
ATOM 868 O O . VAL A 1 112 ? -11.963 4.584 45.069 1.00 97.38 112 VAL A O 1
ATOM 871 N N . VAL A 1 113 ? -11.020 6.612 45.163 1.00 96.62 113 VAL A N 1
ATOM 872 C CA . VAL A 1 113 ? -9.628 6.177 45.267 1.00 96.62 113 VAL A CA 1
ATOM 873 C C . VAL A 1 113 ? -9.128 6.533 46.660 1.00 96.62 113 VAL A C 1
ATOM 875 O O . VAL A 1 113 ? -9.021 7.709 47.006 1.00 96.62 113 VAL A O 1
ATOM 878 N N . ILE A 1 114 ? -8.802 5.521 47.456 1.00 94.69 114 ILE A N 1
ATOM 879 C CA . ILE A 1 114 ? -8.256 5.637 48.808 1.00 94.69 114 ILE A CA 1
ATOM 880 C C . ILE A 1 114 ? -6.803 5.149 48.753 1.00 94.69 114 ILE A C 1
ATOM 882 O O . ILE A 1 114 ? -6.545 3.944 48.784 1.00 94.69 114 ILE A O 1
ATOM 886 N N . PRO A 1 115 ? -5.815 6.055 48.635 1.00 93.56 115 PRO A N 1
ATOM 887 C CA . PRO A 1 115 ? -4.416 5.655 48.633 1.00 93.56 115 PRO A CA 1
ATOM 888 C C . PRO A 1 115 ? -4.000 5.006 49.959 1.00 93.56 115 PRO A C 1
ATOM 890 O O . PRO A 1 115 ? -4.512 5.349 51.025 1.00 93.56 115 PRO A O 1
ATOM 893 N N . ALA A 1 116 ? -2.990 4.139 49.907 1.00 91.69 116 ALA A N 1
ATOM 894 C CA . ALA A 1 116 ? -2.426 3.502 51.095 1.00 91.69 116 ALA A CA 1
ATOM 895 C C . ALA A 1 116 ? -2.091 4.512 52.211 1.00 91.69 116 ALA A C 1
ATOM 897 O O . ALA A 1 116 ? -1.415 5.527 51.998 1.00 91.69 116 ALA A O 1
ATOM 898 N N . GLY A 1 117 ? -2.544 4.209 53.428 1.00 90.81 117 GLY A N 1
ATOM 899 C CA . GLY A 1 117 ? -2.353 5.038 54.616 1.00 90.81 117 GLY A CA 1
ATOM 900 C C . GLY A 1 117 ? -3.237 6.288 54.702 1.00 90.81 117 GLY A C 1
ATOM 901 O O . GLY A 1 117 ? -3.057 7.074 55.635 1.00 90.81 117 GLY A O 1
ATOM 902 N N . VAL A 1 118 ? -4.160 6.509 53.762 1.00 93.75 118 VAL A N 1
ATOM 903 C CA . VAL A 1 118 ? -5.174 7.567 53.868 1.00 93.75 118 VAL A CA 1
ATOM 904 C C . VAL A 1 118 ? -6.324 7.057 54.723 1.00 93.75 118 VAL A C 1
ATOM 906 O O . VAL A 1 118 ? -6.887 6.007 54.438 1.00 93.75 118 VAL A O 1
ATOM 909 N N . ALA A 1 119 ? -6.642 7.789 55.792 1.00 93.38 119 ALA A N 1
ATOM 910 C CA . ALA A 1 119 ? -7.705 7.400 56.703 1.00 93.38 119 ALA A CA 1
ATOM 911 C C . ALA A 1 119 ? -9.071 7.853 56.189 1.00 93.38 119 ALA A C 1
ATOM 913 O O . ALA A 1 119 ? -9.224 9.011 55.786 1.00 93.38 119 ALA A O 1
ATOM 914 N N . THR A 1 120 ? -10.050 6.955 56.236 1.00 93.19 120 THR A N 1
ATOM 915 C CA . THR A 1 120 ? -11.442 7.266 55.922 1.00 93.19 120 THR A CA 1
ATOM 916 C C . THR A 1 120 ? -12.390 6.430 56.782 1.00 93.19 120 THR A C 1
ATOM 918 O O . THR A 1 120 ? -12.075 5.301 57.160 1.00 93.19 120 THR A O 1
ATOM 921 N N . GLY A 1 121 ? -13.529 7.010 57.152 1.00 92.31 121 GLY A N 1
ATOM 922 C CA . GLY A 1 121 ? -14.691 6.269 57.637 1.00 92.31 121 GLY A CA 1
ATOM 923 C C . GLY A 1 121 ? -15.660 6.056 56.481 1.00 92.31 121 GLY A C 1
ATOM 924 O O . GLY A 1 121 ? -15.788 6.930 55.625 1.00 92.31 121 GLY A O 1
ATOM 925 N N . VAL A 1 122 ? -16.335 4.911 56.435 1.00 93.44 122 VAL A N 1
ATOM 926 C CA . VAL A 1 122 ? -17.262 4.573 55.346 1.00 93.44 122 VAL A CA 1
ATOM 927 C C . VAL A 1 122 ? -18.552 4.045 55.942 1.00 93.44 122 VAL A C 1
ATOM 929 O O . VAL A 1 122 ? -18.535 3.105 56.728 1.00 93.44 122 VAL A O 1
ATOM 932 N N . SER A 1 123 ? -19.684 4.621 55.560 1.00 94.00 123 SER A N 1
ATOM 933 C CA . SER A 1 123 ? -21.002 4.102 55.937 1.00 94.00 123 SER A CA 1
ATOM 934 C C . SER A 1 123 ? -21.961 4.155 54.761 1.00 94.00 123 SER A C 1
ATOM 936 O O . SER A 1 123 ? -21.828 5.029 53.907 1.00 94.00 123 SER A O 1
ATOM 938 N N . GLY A 1 124 ? -22.917 3.235 54.699 1.00 94.69 124 GLY A N 1
ATOM 939 C CA . GLY A 1 124 ? -23.934 3.231 53.650 1.00 94.69 124 GLY A CA 1
ATOM 940 C C . GLY A 1 124 ? -24.274 1.844 53.131 1.00 94.69 124 GLY A C 1
ATOM 941 O O . GLY A 1 124 ? -23.915 0.829 53.729 1.00 94.69 124 GLY A O 1
ATOM 942 N N . SER A 1 125 ? -24.975 1.833 52.002 1.00 96.50 125 SER A N 1
ATOM 943 C CA . SER A 1 125 ? -25.536 0.622 51.406 1.00 96.50 125 SER A CA 1
ATOM 944 C C . SER A 1 125 ? -25.449 0.719 49.895 1.00 96.50 125 SER A C 1
ATOM 946 O O . SER A 1 125 ? -25.794 1.755 49.319 1.00 96.50 125 SER A O 1
ATOM 948 N N . GLY A 1 126 ? -25.018 -0.354 49.243 1.00 96.19 126 GLY A N 1
ATOM 949 C CA . GLY A 1 126 ? -24.836 -0.354 47.802 1.00 96.19 126 GLY A CA 1
ATOM 950 C C . GLY A 1 126 ? -24.017 -1.517 47.269 1.00 96.19 126 GLY A C 1
ATOM 951 O O . GLY A 1 126 ? -23.420 -2.286 48.018 1.00 96.19 126 GLY A O 1
ATOM 952 N N . ASP A 1 127 ? -23.971 -1.587 45.945 1.00 97.06 127 ASP A N 1
ATOM 953 C CA . ASP A 1 127 ? -23.174 -2.550 45.197 1.00 97.06 127 ASP A CA 1
ATOM 954 C C . ASP A 1 127 ? -21.989 -1.805 44.566 1.00 97.06 127 ASP A C 1
ATOM 956 O O . ASP A 1 127 ? -22.147 -0.697 44.039 1.00 97.06 127 ASP A O 1
ATOM 960 N N . LEU A 1 128 ? -20.799 -2.399 44.604 1.00 95.81 128 LEU A N 1
ATOM 961 C CA . LEU A 1 128 ? -19.578 -1.799 44.075 1.00 95.81 128 LEU A CA 1
ATOM 962 C C . LEU A 1 128 ? -18.632 -2.830 43.451 1.00 95.81 128 LEU A C 1
ATOM 964 O O . LEU A 1 128 ? -18.637 -4.012 43.800 1.00 95.81 128 LEU A O 1
ATOM 968 N N . VAL A 1 129 ? -17.802 -2.363 42.518 1.00 96.50 129 VAL A N 1
ATOM 969 C CA . VAL A 1 129 ? -16.592 -3.084 42.095 1.00 96.50 129 VAL A CA 1
ATOM 970 C C . VAL A 1 129 ? -15.438 -2.568 42.943 1.00 96.50 129 VAL A C 1
ATOM 972 O O . VAL A 1 129 ? -15.142 -1.373 42.908 1.00 96.50 129 VAL A O 1
ATOM 975 N N . LEU A 1 130 ? -14.806 -3.460 43.701 1.00 94.25 130 LEU A N 1
ATOM 976 C CA . LEU A 1 130 ? -13.700 -3.154 44.600 1.00 94.25 130 LEU A CA 1
ATOM 977 C C . LEU A 1 130 ? -12.386 -3.646 44.003 1.00 94.25 130 LEU A C 1
ATOM 979 O O . LEU A 1 130 ? -12.287 -4.801 43.590 1.00 94.25 130 LEU A O 1
ATOM 983 N N . PHE A 1 131 ? -11.373 -2.787 43.999 1.00 96.06 131 PHE A N 1
ATOM 984 C CA . PHE A 1 131 ? -10.011 -3.115 43.610 1.00 96.06 131 PHE A CA 1
ATOM 985 C C . PHE A 1 131 ? -9.027 -2.736 44.715 1.00 96.06 131 PHE A C 1
ATOM 987 O O . PHE A 1 131 ? -8.911 -1.567 45.078 1.00 96.06 131 PHE A O 1
ATOM 994 N N . ALA A 1 132 ? -8.279 -3.721 45.204 1.00 93.06 132 ALA A N 1
ATOM 995 C CA . ALA A 1 132 ? -7.226 -3.538 46.190 1.00 93.06 132 ALA A CA 1
ATOM 996 C C . ALA A 1 132 ? -5.852 -3.798 45.569 1.00 93.06 132 ALA A C 1
ATOM 998 O O . ALA A 1 132 ? -5.635 -4.808 44.886 1.00 93.06 132 ALA A O 1
ATOM 999 N N . THR A 1 133 ? -4.899 -2.899 45.816 1.00 93.12 133 THR A N 1
ATOM 1000 C CA . THR A 1 133 ? -3.521 -3.071 45.352 1.00 93.12 133 THR A CA 1
ATOM 1001 C C . THR A 1 133 ? -2.477 -2.619 46.386 1.00 93.12 133 THR A C 1
ATOM 1003 O O . THR A 1 133 ? -2.412 -1.430 46.726 1.00 93.12 133 THR A O 1
ATOM 1006 N N . PRO A 1 134 ? -1.623 -3.539 46.895 1.00 91.56 134 PRO A N 1
ATOM 1007 C CA . PRO A 1 134 ? -1.659 -5.009 46.739 1.00 91.56 134 PRO A CA 1
ATOM 1008 C C . PRO A 1 134 ? -2.961 -5.659 47.270 1.00 91.56 134 PRO A C 1
ATOM 1010 O O . PRO A 1 134 ? -3.779 -4.944 47.840 1.00 91.56 134 PRO A O 1
ATOM 1013 N N . PRO A 1 135 ? -3.180 -6.982 47.083 1.00 87.94 135 PRO A N 1
ATOM 1014 C CA . PRO A 1 135 ? -4.372 -7.667 47.594 1.00 87.94 135 PRO A CA 1
ATOM 1015 C C . PRO A 1 135 ? -4.573 -7.439 49.091 1.00 87.94 135 PRO A C 1
ATOM 1017 O O . PRO A 1 135 ? -3.586 -7.333 49.829 1.00 87.94 135 PRO A O 1
ATOM 1020 N N . GLU A 1 136 ? -5.827 -7.443 49.538 1.00 77.69 136 GLU A N 1
ATOM 1021 C CA . GLU A 1 136 ? -6.158 -7.154 50.931 1.00 77.69 136 GLU A CA 1
ATOM 1022 C C . GLU A 1 136 ? -5.495 -8.142 51.894 1.00 77.69 136 GLU A C 1
ATOM 1024 O O . GLU A 1 136 ? -5.416 -9.360 51.662 1.00 77.69 136 GLU A O 1
ATOM 1029 N N . ASN A 1 137 ? -5.021 -7.581 53.005 1.00 75.81 137 ASN A N 1
ATOM 1030 C CA . ASN A 1 137 ? -4.470 -8.302 54.136 1.00 75.81 137 ASN A CA 1
ATOM 1031 C C . ASN A 1 137 ? -4.990 -7.652 55.417 1.00 75.81 137 ASN A C 1
ATOM 1033 O O . ASN A 1 137 ? -4.567 -6.562 55.792 1.00 75.81 137 ASN A O 1
ATOM 1037 N N . GLU A 1 138 ? -5.864 -8.361 56.127 1.00 66.06 138 GLU A N 1
ATOM 1038 C CA . GLU A 1 138 ? -6.536 -7.882 57.343 1.00 66.06 138 GLU A CA 1
ATOM 1039 C C . GLU A 1 138 ? -5.572 -7.353 58.418 1.00 66.06 138 GLU A C 1
ATOM 1041 O O . GLU A 1 138 ? -5.926 -6.498 59.228 1.00 66.06 138 GLU A O 1
ATOM 1046 N N . ARG A 1 139 ? -4.323 -7.840 58.439 1.00 71.75 139 ARG A N 1
ATOM 1047 C CA . ARG A 1 139 ? -3.303 -7.389 59.403 1.00 71.75 139 ARG A CA 1
ATOM 1048 C C . ARG A 1 139 ? -2.801 -5.972 59.149 1.00 71.75 139 ARG A C 1
ATOM 1050 O O . ARG A 1 139 ? -2.183 -5.394 60.046 1.00 71.75 139 ARG A O 1
ATOM 1057 N N . ASP A 1 140 ? -3.039 -5.447 57.953 1.00 78.06 140 ASP A N 1
ATOM 1058 C CA . ASP A 1 140 ? -2.549 -4.145 57.517 1.00 78.06 140 ASP A CA 1
ATOM 1059 C C . ASP A 1 140 ? -3.581 -3.029 57.759 1.00 78.06 140 ASP A C 1
ATOM 1061 O O . ASP A 1 140 ? -3.262 -1.851 57.590 1.00 78.06 140 ASP A O 1
ATOM 1065 N N . THR A 1 141 ? -4.781 -3.376 58.241 1.00 84.94 141 THR A N 1
ATOM 1066 C CA . THR A 1 141 ? -5.803 -2.420 58.676 1.00 84.94 141 THR A CA 1
ATOM 1067 C C . THR A 1 141 ? -5.460 -1.811 60.030 1.00 84.94 141 THR A C 1
ATOM 1069 O O . THR A 1 141 ? -5.213 -2.505 61.021 1.00 84.94 141 THR A O 1
ATOM 1072 N N . VAL A 1 142 ? -5.495 -0.482 60.098 1.00 88.75 142 VAL A N 1
ATOM 1073 C CA . VAL A 1 142 ? -5.311 0.279 61.330 1.00 88.75 142 VAL A CA 1
ATOM 1074 C C . VAL A 1 142 ? -6.555 1.105 61.613 1.00 88.75 142 VAL A C 1
ATOM 1076 O O . VAL A 1 142 ? -6.778 2.157 61.021 1.00 88.75 142 VAL A O 1
ATOM 1079 N N . TRP A 1 143 ? -7.327 0.642 62.590 1.00 89.75 143 TRP A N 1
ATOM 1080 C CA . TRP A 1 143 ? -8.475 1.359 63.130 1.00 89.75 143 TRP A CA 1
ATOM 1081 C C . TRP A 1 143 ? -8.016 2.520 64.015 1.00 89.75 143 TRP A C 1
ATOM 1083 O O . TRP A 1 143 ? -7.146 2.351 64.880 1.00 89.75 143 TRP A O 1
ATOM 1093 N N . LEU A 1 144 ? -8.598 3.697 63.804 1.00 89.69 144 LEU A N 1
ATOM 1094 C CA . LEU A 1 144 ? -8.377 4.892 64.625 1.00 89.69 144 LEU A CA 1
ATOM 1095 C C . LEU A 1 144 ? -9.475 5.071 65.672 1.00 89.69 144 LEU A C 1
ATOM 1097 O O . LEU A 1 144 ? -9.228 5.639 66.735 1.00 89.69 144 LEU A O 1
ATOM 1101 N N . GLU A 1 145 ? -10.652 4.520 65.395 1.00 86.25 145 GLU A N 1
ATOM 1102 C CA . GLU A 1 145 ? -11.835 4.611 66.236 1.00 86.25 145 GLU A CA 1
ATOM 1103 C C . GLU A 1 145 ? -12.465 3.237 66.484 1.00 86.25 145 GLU A C 1
ATOM 1105 O O . GLU A 1 145 ? -12.094 2.224 65.888 1.00 86.25 145 GLU A O 1
ATOM 1110 N N . GLY A 1 146 ? -13.412 3.196 67.420 1.00 83.19 146 GLY A N 1
ATOM 1111 C CA . GLY A 1 146 ? -14.115 1.976 67.794 1.00 83.19 146 GLY A CA 1
ATOM 1112 C C . GLY A 1 146 ? -13.299 1.003 68.664 1.00 83.19 146 GLY A C 1
ATOM 1113 O O . GLY A 1 146 ? -12.201 1.315 69.133 1.00 83.19 146 GLY A O 1
ATOM 1114 N N . PRO A 1 147 ? -13.842 -0.201 68.923 1.00 78.88 147 PRO A N 1
ATOM 1115 C CA . PRO A 1 147 ? -13.255 -1.177 69.848 1.00 78.88 147 PRO A CA 1
ATOM 1116 C C . PRO A 1 147 ? -11.882 -1.709 69.416 1.00 78.88 147 PRO A C 1
ATOM 1118 O O . PRO A 1 147 ? -11.120 -2.192 70.251 1.00 78.88 147 PRO A O 1
ATOM 1121 N N . MET A 1 148 ? -11.573 -1.623 68.119 1.00 79.88 148 MET A N 1
ATOM 1122 C CA . MET A 1 148 ? -10.324 -2.103 67.523 1.00 79.88 148 MET A CA 1
ATOM 1123 C C . MET A 1 148 ? -9.256 -1.008 67.374 1.00 79.88 148 MET A C 1
ATOM 1125 O O . MET A 1 148 ? -8.186 -1.276 66.825 1.00 79.88 148 MET A O 1
ATOM 1129 N N . ALA A 1 149 ? -9.516 0.211 67.867 1.00 85.75 149 ALA A N 1
ATOM 1130 C CA . ALA A 1 149 ? -8.622 1.353 67.709 1.00 85.75 149 ALA A CA 1
ATOM 1131 C C . ALA A 1 149 ? -7.194 1.069 68.211 1.00 85.75 149 ALA A C 1
ATOM 1133 O O . ALA A 1 149 ? -6.957 0.714 69.374 1.00 85.75 149 ALA A O 1
ATOM 1134 N N . LYS A 1 150 ? -6.200 1.277 67.343 1.00 86.44 150 LYS A N 1
ATOM 1135 C CA . LYS A 1 150 ? -4.790 1.055 67.669 1.00 86.44 150 LYS A CA 1
ATOM 1136 C C . LYS A 1 150 ? -4.226 2.255 68.421 1.00 86.44 150 LYS A C 1
ATOM 1138 O O . LYS A 1 150 ? -4.092 3.356 67.888 1.00 86.44 150 LYS A O 1
ATOM 1143 N N . ARG A 1 151 ? -3.819 2.035 69.674 1.00 84.50 151 ARG A N 1
ATOM 1144 C CA . ARG A 1 151 ? -3.288 3.096 70.544 1.00 84.50 151 ARG A CA 1
ATOM 1145 C C . ARG A 1 151 ? -2.116 3.840 69.890 1.00 84.50 151 ARG A C 1
ATOM 1147 O O . ARG A 1 151 ? -1.097 3.238 69.564 1.00 84.50 151 ARG A O 1
ATOM 1154 N N . GLY A 1 152 ? -2.246 5.162 69.781 1.00 83.62 152 GLY A N 1
ATOM 1155 C CA . GLY A 1 152 ? -1.206 6.050 69.251 1.00 83.62 152 GLY A CA 1
ATOM 1156 C C . GLY A 1 152 ? -1.186 6.185 67.726 1.00 83.62 152 GLY A C 1
ATOM 1157 O O . GLY A 1 152 ? -0.412 6.998 67.225 1.00 83.62 152 GLY A O 1
ATOM 1158 N N . ALA A 1 153 ? -2.030 5.446 66.999 1.00 85.75 153 ALA A N 1
ATOM 1159 C CA . ALA A 1 153 ? -2.258 5.698 65.584 1.00 85.75 153 ALA A CA 1
ATOM 1160 C C . ALA A 1 153 ? -2.977 7.045 65.401 1.00 85.75 153 ALA A C 1
ATOM 1162 O O . ALA A 1 153 ? -3.787 7.449 66.235 1.00 85.75 153 ALA A O 1
ATOM 1163 N N . LYS A 1 154 ? -2.637 7.762 64.330 1.00 85.12 154 LYS A N 1
ATOM 1164 C CA . LYS A 1 154 ? -3.238 9.048 63.970 1.00 85.12 154 LYS A CA 1
ATOM 1165 C C . LYS A 1 154 ? -3.447 9.096 62.465 1.00 85.12 154 LYS A C 1
ATOM 1167 O O . LYS A 1 154 ? -2.616 8.563 61.731 1.00 85.12 154 LYS A O 1
ATOM 1172 N N . ALA A 1 155 ? -4.513 9.759 62.036 1.00 87.81 155 ALA A N 1
ATOM 1173 C CA . ALA A 1 155 ? -4.689 10.132 60.643 1.00 87.81 155 ALA A CA 1
ATOM 1174 C C . ALA A 1 155 ? -3.825 11.350 60.294 1.00 87.81 155 ALA A C 1
ATOM 1176 O O . ALA A 1 155 ? -3.530 12.187 61.152 1.00 87.81 155 ALA A O 1
ATOM 1177 N N . ASP A 1 156 ? -3.450 11.454 59.024 1.00 88.00 156 ASP A N 1
ATOM 1178 C CA . ASP A 1 156 ? -2.924 12.685 58.445 1.00 88.00 156 ASP A CA 1
ATOM 1179 C C . ASP A 1 156 ? -4.099 13.479 57.845 1.00 88.00 156 ASP A C 1
ATOM 1181 O O . ASP A 1 156 ? -4.598 13.091 56.787 1.00 88.00 156 ASP A O 1
ATOM 1185 N N . PRO A 1 157 ? -4.555 14.575 58.482 1.00 86.88 157 PRO A N 1
ATOM 1186 C CA . PRO A 1 157 ? -5.725 15.329 58.027 1.00 86.88 157 PRO A CA 1
ATOM 1187 C C . PRO A 1 157 ? -5.493 16.073 56.705 1.00 86.88 157 PRO A C 1
ATOM 1189 O O . PRO A 1 157 ? -6.427 16.630 56.133 1.00 86.88 157 PRO A O 1
ATOM 1192 N N . THR A 1 158 ? -4.250 16.112 56.210 1.00 88.44 158 THR A N 1
ATOM 1193 C CA . THR A 1 158 ? -3.926 16.738 54.921 1.00 88.44 158 THR A CA 1
ATOM 1194 C C . THR A 1 158 ? -4.164 15.809 53.733 1.00 88.44 158 THR A C 1
ATOM 1196 O O . THR A 1 158 ? -4.226 16.280 52.598 1.00 88.44 158 THR A O 1
ATOM 1199 N N . LYS A 1 159 ? -4.321 14.502 53.975 1.00 90.25 159 LYS A N 1
ATOM 1200 C CA . LYS A 1 159 ? -4.590 13.504 52.939 1.00 90.25 159 LYS A CA 1
ATOM 1201 C C . LYS A 1 159 ? -6.070 13.167 52.890 1.00 90.25 159 LYS A C 1
ATOM 1203 O O . LYS A 1 159 ? -6.732 13.111 53.923 1.00 90.25 159 LYS A O 1
ATOM 1208 N N . ARG A 1 160 ? -6.578 12.908 51.687 1.00 91.31 160 ARG A N 1
ATOM 1209 C CA . ARG A 1 160 ? -7.977 12.537 51.458 1.00 91.31 160 ARG A CA 1
ATOM 1210 C C . ARG A 1 160 ? -8.096 11.528 50.324 1.00 91.31 160 ARG A C 1
ATOM 1212 O O . ARG A 1 160 ? -7.213 11.508 49.463 1.00 91.31 160 ARG A O 1
ATOM 1219 N N . PRO A 1 161 ? -9.181 10.741 50.306 1.00 93.00 161 PRO A N 1
ATOM 1220 C CA . PRO A 1 161 ? -9.597 10.027 49.115 1.00 93.00 161 PRO A CA 1
ATOM 1221 C C . PRO A 1 161 ? -9.802 10.987 47.941 1.00 93.00 161 PRO A C 1
ATOM 1223 O O . PRO A 1 161 ? -10.279 12.115 48.109 1.00 93.00 161 PRO A O 1
ATOM 1226 N N . GLU A 1 162 ? -9.464 10.521 46.748 1.00 95.25 162 GLU A N 1
ATOM 1227 C CA . GLU A 1 162 ? -9.822 11.178 45.499 1.00 95.25 162 GLU A CA 1
ATOM 1228 C C . GLU A 1 162 ? -11.131 10.577 44.989 1.00 95.25 162 GLU A C 1
ATOM 1230 O O . GLU A 1 162 ? -11.350 9.372 45.077 1.00 95.25 162 GLU A O 1
ATOM 1235 N N . ILE A 1 163 ? -12.034 11.417 44.490 1.00 96.06 163 ILE A N 1
ATOM 1236 C CA . ILE A 1 163 ? -13.344 10.967 44.020 1.00 96.06 163 ILE A CA 1
ATOM 1237 C C . ILE A 1 163 ? -13.551 11.499 42.613 1.00 96.06 163 ILE A C 1
ATOM 1239 O O . ILE A 1 163 ? -13.591 12.715 42.393 1.00 96.06 163 ILE A O 1
ATOM 1243 N N . VAL A 1 164 ? -13.720 10.572 41.680 1.00 96.38 164 VAL A N 1
ATOM 1244 C CA . VAL A 1 164 ? -13.812 10.838 40.250 1.00 96.38 164 VAL A CA 1
ATOM 1245 C C . VAL A 1 164 ? -15.211 10.474 39.772 1.00 96.38 164 VAL A C 1
ATOM 1247 O O . VAL A 1 164 ? -15.602 9.311 39.799 1.00 96.38 164 VAL A O 1
ATOM 1250 N N . ASN A 1 165 ? -15.972 11.453 39.280 1.00 97.31 165 ASN A N 1
ATOM 1251 C CA . ASN A 1 165 ? -17.183 11.152 38.521 1.00 97.31 165 ASN A CA 1
ATOM 1252 C C . ASN A 1 165 ? -16.761 10.593 37.154 1.00 97.31 165 ASN A C 1
ATOM 1254 O O . ASN A 1 165 ? -16.233 11.333 36.322 1.00 97.31 165 ASN A O 1
ATOM 1258 N N . VAL A 1 166 ? -16.948 9.290 36.934 1.00 97.44 166 VAL A N 1
ATOM 1259 C CA . VAL A 1 166 ? -16.360 8.585 35.783 1.00 97.44 166 VAL A CA 1
ATOM 1260 C C . VAL A 1 166 ? -16.933 9.096 34.465 1.00 97.44 166 VAL A C 1
ATOM 1262 O O . VAL A 1 166 ? -16.177 9.438 33.558 1.00 97.44 166 VAL A O 1
ATOM 1265 N N . ALA A 1 167 ? -18.258 9.224 34.370 1.00 93.62 167 ALA A N 1
ATOM 1266 C CA . ALA A 1 167 ? -18.916 9.707 33.158 1.00 93.62 167 ALA A CA 1
ATOM 1267 C C . ALA A 1 167 ? -18.495 11.146 32.821 1.00 93.62 167 ALA A C 1
ATOM 1269 O O . ALA A 1 167 ? -18.168 11.446 31.672 1.00 93.62 167 ALA A O 1
ATOM 1270 N N . GLN A 1 168 ? -18.436 12.026 33.826 1.00 94.88 168 GLN A N 1
ATOM 1271 C CA . GLN A 1 168 ? -17.961 13.396 33.652 1.00 94.88 168 GLN A CA 1
ATOM 1272 C C . GLN A 1 168 ? -16.488 13.429 33.241 1.00 94.88 168 GLN A C 1
ATOM 1274 O O . GLN A 1 168 ? -16.133 14.176 32.331 1.00 94.88 168 GLN A O 1
ATOM 1279 N N . ARG A 1 169 ? -15.632 12.616 33.873 1.00 94.25 169 ARG A N 1
ATOM 1280 C CA . ARG A 1 169 ? -14.200 12.553 33.562 1.00 94.25 169 ARG A CA 1
ATOM 1281 C C . ARG A 1 169 ? -13.960 12.095 32.127 1.00 94.25 169 ARG A C 1
ATOM 1283 O O . ARG A 1 169 ? -13.126 12.691 31.449 1.00 94.25 169 ARG A O 1
ATOM 1290 N N . ILE A 1 170 ? -14.705 11.091 31.662 1.00 93.56 170 ILE A N 1
ATOM 1291 C CA . ILE A 1 170 ? -14.666 10.623 30.273 1.00 93.56 170 ILE A CA 1
ATOM 1292 C C . ILE A 1 170 ? -15.190 11.714 29.323 1.00 93.56 170 ILE A C 1
ATOM 1294 O O . ILE A 1 170 ? -14.553 12.000 28.309 1.00 93.56 170 ILE A O 1
ATOM 1298 N N . ALA A 1 171 ? -16.306 12.373 29.656 1.00 90.44 171 ALA A N 1
ATOM 1299 C CA . ALA A 1 171 ? -16.893 13.437 28.835 1.00 90.44 171 ALA A CA 1
ATOM 1300 C C . ALA A 1 171 ? -16.001 14.688 28.720 1.00 90.44 171 ALA A C 1
ATOM 1302 O O . ALA A 1 171 ? -15.990 15.341 27.679 1.00 90.44 171 ALA A O 1
ATOM 1303 N N . GLN A 1 172 ? -15.232 15.009 29.764 1.00 90.12 172 GLN A N 1
ATOM 1304 C CA . GLN A 1 172 ? -14.247 16.099 29.767 1.00 90.12 172 GLN A CA 1
ATOM 1305 C C . GLN A 1 172 ? -12.992 15.786 28.936 1.00 90.12 172 GLN A C 1
ATOM 1307 O O . GLN A 1 172 ? -12.193 16.685 28.681 1.00 90.12 172 GLN A O 1
ATOM 1312 N N . GLY A 1 173 ? -12.838 14.538 28.489 1.00 85.31 173 GLY A N 1
ATOM 1313 C CA . GLY A 1 173 ? -11.735 14.084 27.655 1.00 85.31 173 GLY A CA 1
ATOM 1314 C C . GLY A 1 173 ? -10.694 13.285 28.432 1.00 85.31 173 GLY A C 1
ATOM 1315 O O . GLY A 1 173 ? -10.370 13.572 29.582 1.00 85.31 173 GLY A O 1
ATOM 1316 N N . LEU A 1 174 ? -10.145 12.272 27.772 1.00 92.62 174 LEU A N 1
ATOM 1317 C CA . LEU A 1 174 ? -9.109 11.388 28.296 1.00 92.62 174 LEU A CA 1
ATOM 1318 C C . LEU A 1 174 ? -7.760 11.817 27.702 1.00 92.62 174 LEU A C 1
ATOM 1320 O O . LEU A 1 174 ? -7.677 12.100 26.509 1.00 92.62 174 LEU A O 1
ATOM 1324 N N . ASP A 1 175 ? -6.729 11.934 28.537 1.00 89.62 175 ASP A N 1
ATOM 1325 C CA . ASP A 1 175 ? -5.482 12.643 28.208 1.00 89.62 175 ASP A CA 1
ATOM 1326 C C . ASP A 1 175 ? -4.471 11.814 27.400 1.00 89.62 175 ASP A C 1
ATOM 1328 O O . ASP A 1 175 ? -3.504 12.367 26.872 1.00 89.62 175 ASP A O 1
ATOM 1332 N N . ARG A 1 176 ? -4.687 10.501 27.261 1.00 88.25 176 ARG A N 1
ATOM 1333 C CA . ARG A 1 176 ? -3.851 9.614 26.446 1.00 88.25 176 ARG A CA 1
ATOM 1334 C C . ARG A 1 176 ? -4.641 9.104 25.252 1.00 88.25 176 ARG A C 1
ATOM 1336 O O . ARG A 1 176 ? -5.560 8.304 25.390 1.00 88.25 176 ARG A O 1
ATOM 1343 N N . GLU A 1 177 ? -4.233 9.533 24.064 1.00 86.12 177 GLU A N 1
ATOM 1344 C CA . GLU A 1 177 ? -4.842 9.132 22.796 1.00 86.12 177 GLU A CA 1
ATOM 1345 C C . GLU A 1 177 ? -3.966 8.116 22.048 1.00 86.12 177 GLU A C 1
ATOM 1347 O O . GLU A 1 177 ? -2.728 8.198 22.028 1.00 86.12 177 GLU A O 1
ATOM 1352 N N . ARG A 1 178 ? -4.621 7.115 21.456 1.00 81.38 178 ARG A N 1
ATOM 1353 C CA . ARG A 1 178 ? -4.041 6.090 20.585 1.00 81.38 178 ARG A CA 1
ATOM 1354 C C . ARG A 1 178 ? -4.985 5.849 19.409 1.00 81.38 178 ARG A C 1
ATOM 1356 O O . ARG A 1 178 ? -6.153 6.218 19.452 1.00 81.38 178 ARG A O 1
ATOM 1363 N N . ALA A 1 179 ? -4.478 5.218 18.351 1.00 74.81 179 ALA A N 1
ATOM 1364 C CA . ALA A 1 179 ? -5.314 4.867 17.209 1.00 74.81 179 ALA A CA 1
ATOM 1365 C C . ALA A 1 179 ? -6.468 3.947 17.659 1.00 74.81 179 ALA A C 1
ATOM 1367 O O . ALA A 1 179 ? -6.212 2.819 18.081 1.00 74.81 179 ALA A O 1
ATOM 1368 N N . GLY A 1 180 ? -7.705 4.448 17.587 1.00 81.25 180 GLY A N 1
ATOM 1369 C CA . GLY A 1 180 ? -8.933 3.719 17.917 1.00 81.25 180 GLY A CA 1
ATOM 1370 C C . GLY A 1 180 ? -9.416 3.774 19.374 1.00 81.25 180 GLY A C 1
ATOM 1371 O O . GLY A 1 180 ? -10.499 3.248 19.648 1.00 81.25 180 GLY A O 1
ATOM 1372 N N . PHE A 1 181 ? -8.682 4.398 20.302 1.00 90.69 181 PHE A N 1
ATOM 1373 C CA . PHE A 1 181 ? -9.104 4.514 21.704 1.00 90.69 181 PHE A CA 1
ATOM 1374 C C . PHE A 1 181 ? -8.397 5.636 22.470 1.00 90.69 181 PHE A C 1
ATOM 1376 O O . PHE A 1 181 ? -7.308 6.091 22.113 1.00 90.69 181 PHE A O 1
ATOM 1383 N N . ARG A 1 182 ? -9.001 6.044 23.585 1.00 94.31 182 ARG A N 1
ATOM 1384 C CA . ARG A 1 182 ? -8.435 7.006 24.532 1.00 94.31 182 ARG A CA 1
ATOM 1385 C C . ARG A 1 182 ? -8.531 6.468 25.945 1.00 94.31 182 ARG A C 1
ATOM 1387 O O . ARG A 1 182 ? -9.462 5.734 26.266 1.00 94.31 182 ARG A O 1
ATOM 1394 N N . PHE A 1 183 ? -7.587 6.851 26.791 1.00 95.94 183 PHE A N 1
ATOM 1395 C CA . PHE A 1 183 ? -7.628 6.508 28.203 1.00 95.94 183 PHE A CA 1
ATOM 1396 C C . PHE A 1 183 ? -6.961 7.566 29.074 1.00 95.94 183 PHE A C 1
ATOM 1398 O O . PHE A 1 183 ? -6.234 8.431 28.590 1.00 95.94 183 PHE A O 1
ATOM 1405 N N . THR A 1 184 ? -7.239 7.521 30.368 1.00 95.69 184 THR A N 1
ATOM 1406 C CA . THR A 1 184 ? -6.495 8.261 31.389 1.00 95.69 184 THR A CA 1
ATOM 1407 C C . THR A 1 184 ? -6.211 7.320 32.545 1.00 95.69 184 THR A C 1
ATOM 1409 O O . THR A 1 184 ? -6.985 6.392 32.784 1.00 95.69 184 THR A O 1
ATOM 1412 N N . ILE A 1 185 ? -5.114 7.549 33.255 1.00 95.19 185 ILE A N 1
ATOM 1413 C CA . ILE A 1 185 ? -4.801 6.796 34.467 1.00 95.19 185 ILE A CA 1
ATOM 1414 C C . ILE A 1 185 ? -5.465 7.544 35.625 1.00 95.19 185 ILE A C 1
ATOM 1416 O O . ILE A 1 185 ? -5.056 8.655 35.953 1.00 95.19 185 ILE A O 1
ATOM 1420 N N . ALA A 1 186 ? -6.523 6.965 36.192 1.00 94.62 186 ALA A N 1
ATOM 1421 C CA . ALA A 1 186 ? -7.230 7.521 37.346 1.00 94.62 186 ALA A CA 1
ATOM 1422 C C . ALA A 1 186 ? -6.501 7.221 38.662 1.00 94.62 186 ALA A C 1
ATOM 1424 O O . ALA A 1 186 ? -6.626 7.972 39.622 1.00 94.62 186 ALA A O 1
ATOM 1425 N N . PHE A 1 187 ? -5.728 6.136 38.703 1.00 95.69 187 PHE A N 1
ATOM 1426 C CA . PHE A 1 187 ? -4.879 5.791 39.836 1.00 95.69 187 PHE A CA 1
ATOM 1427 C C . PHE A 1 187 ? -3.683 4.959 39.373 1.00 95.69 187 PHE A C 1
ATOM 1429 O O . PHE A 1 187 ? -3.829 4.089 38.518 1.00 95.69 187 PHE A O 1
ATOM 1436 N N . GLU A 1 188 ? -2.514 5.177 39.972 1.00 94.75 188 GLU A N 1
ATOM 1437 C CA . GLU A 1 188 ? -1.315 4.390 39.694 1.00 94.75 188 GLU A CA 1
ATOM 1438 C C . GLU A 1 188 ? -0.520 4.114 40.968 1.00 94.75 188 GLU A C 1
ATOM 1440 O O . GLU A 1 188 ? -0.273 4.995 41.795 1.00 94.75 188 GLU A O 1
ATOM 1445 N N . SER A 1 189 ? -0.053 2.879 41.093 1.00 90.94 189 SER A N 1
ATOM 1446 C CA . SER A 1 189 ? 0.921 2.456 42.087 1.00 90.94 189 SER A CA 1
ATOM 1447 C C . SER A 1 189 ? 1.860 1.414 41.481 1.00 90.94 189 SER A C 1
ATOM 1449 O O . SER A 1 189 ? 1.640 0.899 40.388 1.00 90.94 189 SER A O 1
ATOM 1451 N N . LYS A 1 190 ? 2.896 1.021 42.228 1.00 83.38 190 LYS A N 1
ATOM 1452 C CA . LYS A 1 190 ? 3.804 -0.050 41.784 1.00 83.38 190 LYS A CA 1
ATOM 1453 C C . LYS A 1 190 ? 3.123 -1.417 41.656 1.00 83.38 190 LYS A C 1
ATOM 1455 O O . LYS A 1 190 ? 3.647 -2.284 40.964 1.00 83.38 190 LYS A O 1
ATOM 1460 N N . SER A 1 191 ? 2.026 -1.644 42.374 1.00 89.69 191 SER A N 1
ATOM 1461 C CA . SER A 1 191 ? 1.346 -2.939 42.449 1.00 89.69 191 SER A CA 1
ATOM 1462 C C . SER A 1 191 ? 0.114 -3.024 41.542 1.00 89.69 191 SER A C 1
ATOM 1464 O O . SER A 1 191 ? -0.310 -4.126 41.201 1.00 89.69 191 SER A O 1
ATOM 1466 N N . GLY A 1 192 ? -0.428 -1.894 41.097 1.00 95.19 192 GLY A N 1
ATOM 1467 C CA . GLY A 1 192 ? -1.646 -1.858 40.298 1.00 95.19 192 GLY A CA 1
ATOM 1468 C C . GLY A 1 192 ? -2.042 -0.444 39.907 1.00 95.19 192 GLY A C 1
ATOM 1469 O O . GLY A 1 192 ? -1.588 0.527 40.521 1.00 95.19 192 GLY A O 1
ATOM 1470 N N . SER A 1 193 ? -2.893 -0.344 38.897 1.00 97.25 193 SER A N 1
ATOM 1471 C CA . SER A 1 193 ? -3.417 0.918 38.378 1.00 97.25 193 SER A CA 1
ATOM 1472 C C . SER A 1 193 ? -4.872 0.769 37.947 1.00 97.25 193 SER A C 1
ATOM 1474 O O . SER A 1 193 ? -5.373 -0.345 37.776 1.00 97.25 193 SER A O 1
ATOM 1476 N N . VAL A 1 194 ? -5.546 1.912 37.839 1.00 97.94 194 VAL A N 1
ATOM 1477 C CA . VAL A 1 194 ? -6.920 2.018 37.357 1.00 97.94 194 VAL A CA 1
ATOM 1478 C C . VAL A 1 194 ? -6.958 3.020 36.226 1.00 97.94 194 VAL A C 1
ATOM 1480 O O . VAL A 1 194 ? -6.562 4.177 36.390 1.00 97.94 194 VAL A O 1
ATOM 1483 N N . GLU A 1 195 ? -7.465 2.589 35.085 1.00 97.50 195 GLU A N 1
ATOM 1484 C CA . GLU A 1 195 ? -7.608 3.421 33.907 1.00 97.50 195 GLU A CA 1
ATOM 1485 C C . GLU A 1 195 ? -9.077 3.565 33.516 1.00 97.50 195 GLU A C 1
ATOM 1487 O O . GLU A 1 195 ? -9.864 2.622 33.594 1.00 97.50 195 GLU A O 1
ATOM 1492 N N . LEU A 1 196 ? -9.445 4.753 33.043 1.00 98.06 196 LEU A N 1
ATOM 1493 C CA . LEU A 1 196 ? -10.735 4.973 32.394 1.00 98.06 196 LEU A CA 1
ATOM 1494 C C . LEU A 1 196 ? -10.507 4.935 30.893 1.00 98.06 196 LEU A C 1
ATOM 1496 O O . LEU A 1 196 ? -9.734 5.746 30.378 1.00 98.06 196 LEU A O 1
ATOM 1500 N N . PHE A 1 197 ? -11.165 4.007 30.211 1.00 97.06 197 PHE A N 1
ATOM 1501 C CA . PHE A 1 197 ? -11.003 3.758 28.785 1.00 97.06 197 PHE A CA 1
ATOM 1502 C C . PHE A 1 197 ? -12.256 4.145 28.005 1.00 97.06 197 PHE A C 1
ATOM 1504 O O . PHE A 1 197 ? -13.378 3.917 28.451 1.00 97.06 197 PHE A O 1
ATOM 1511 N N . ARG A 1 198 ? -12.029 4.667 26.798 1.00 97.25 198 ARG A N 1
ATOM 1512 C CA . ARG A 1 198 ? -13.024 4.848 25.741 1.00 97.25 198 ARG A CA 1
ATOM 1513 C C . ARG A 1 198 ? -12.498 4.250 24.444 1.00 97.25 198 ARG A C 1
ATOM 1515 O O . ARG A 1 198 ? -11.511 4.737 23.890 1.00 97.25 198 ARG A O 1
ATOM 1522 N N . ILE A 1 199 ? -13.179 3.234 23.930 1.00 94.12 199 ILE A N 1
ATOM 1523 C CA . ILE A 1 199 ? -12.913 2.652 22.614 1.00 94.12 199 ILE A CA 1
ATOM 1524 C C . ILE A 1 199 ? -13.825 3.315 21.587 1.00 94.12 199 ILE A C 1
ATOM 1526 O O . ILE A 1 199 ? -15.048 3.177 21.624 1.00 94.12 199 ILE A O 1
ATOM 1530 N N . GLU A 1 200 ? -13.214 4.020 20.640 1.00 89.56 200 GLU A N 1
ATOM 1531 C CA . GLU A 1 200 ? -13.910 4.676 19.527 1.00 89.56 200 GLU A CA 1
ATOM 1532 C C . GLU A 1 200 ? -13.873 3.816 18.258 1.00 89.56 200 GLU A C 1
ATOM 1534 O O . GLU A 1 200 ? -14.715 3.975 17.382 1.00 89.56 200 GLU A O 1
ATOM 1539 N N . GLN A 1 201 ? -12.921 2.885 18.158 1.00 86.38 201 GLN A N 1
ATOM 1540 C CA . GLN A 1 201 ? -12.853 1.890 17.085 1.00 86.38 201 GLN A CA 1
ATOM 1541 C C . GLN A 1 201 ? -12.450 0.520 17.623 1.00 86.38 201 GLN A C 1
ATOM 1543 O O . GLN A 1 201 ? -13.199 -0.442 17.482 1.00 86.38 201 GLN A O 1
ATOM 1548 N N . GLY A 1 202 ? -11.293 0.424 18.277 1.00 88.88 202 GLY A N 1
ATOM 1549 C CA . GLY A 1 202 ? -10.796 -0.838 18.808 1.00 88.88 202 GLY A CA 1
ATOM 1550 C C . GLY A 1 202 ? -9.372 -0.752 19.340 1.00 88.88 202 GLY A C 1
ATOM 1551 O O . GLY A 1 202 ? -8.634 0.187 19.042 1.00 88.88 202 GLY A O 1
ATOM 1552 N N . VAL A 1 203 ? -8.980 -1.769 20.101 1.00 88.00 203 VAL A N 1
ATOM 1553 C CA . VAL A 1 203 ? -7.594 -2.069 20.461 1.00 88.00 203 VAL A CA 1
ATOM 1554 C C . VAL A 1 203 ? -7.170 -3.303 19.672 1.00 88.00 203 VAL A C 1
ATOM 1556 O O . VAL A 1 203 ? -7.802 -4.357 19.777 1.00 88.00 203 VAL A O 1
ATOM 1559 N N . ARG A 1 204 ? -6.105 -3.156 18.873 1.00 88.75 204 ARG A N 1
ATOM 1560 C CA . ARG A 1 204 ? -5.547 -4.219 18.018 1.00 88.75 204 ARG A CA 1
ATOM 1561 C C . ARG A 1 204 ? -5.081 -5.422 18.835 1.00 88.75 204 ARG A C 1
ATOM 1563 O O . ARG A 1 204 ? -4.834 -5.297 20.035 1.00 88.75 204 ARG A O 1
ATOM 1570 N N . LEU A 1 205 ? -4.919 -6.570 18.180 1.00 90.50 205 LEU A N 1
ATOM 1571 C CA . LEU A 1 205 ? -4.482 -7.794 18.847 1.00 90.50 205 LEU A CA 1
ATOM 1572 C C . LEU A 1 205 ? -3.087 -7.628 19.460 1.00 90.50 205 LEU A C 1
ATOM 1574 O O . LEU A 1 205 ? -2.090 -7.386 18.773 1.00 90.50 205 LEU A O 1
ATOM 1578 N N . HIS A 1 206 ? -3.026 -7.780 20.776 1.00 93.50 206 HIS A N 1
ATOM 1579 C CA . HIS A 1 206 ? -1.802 -7.669 21.556 1.00 93.50 206 HIS A CA 1
ATOM 1580 C C . HIS A 1 206 ? -1.842 -8.611 22.754 1.00 93.50 206 HIS A C 1
ATOM 1582 O O . HIS A 1 206 ? -2.830 -9.294 23.008 1.00 93.50 206 HIS A O 1
ATOM 1588 N N . LYS A 1 207 ? -0.740 -8.673 23.490 1.00 94.50 207 LYS A N 1
ATOM 1589 C CA . LYS A 1 207 ? -0.675 -9.299 24.807 1.00 94.50 207 LYS A CA 1
ATOM 1590 C C . LYS A 1 207 ? 0.262 -8.510 25.708 1.00 94.50 207 LYS A C 1
ATOM 1592 O O . LYS A 1 207 ? 1.170 -7.846 25.213 1.00 94.50 207 LYS A O 1
ATOM 1597 N N . HIS A 1 208 ? 0.087 -8.679 27.010 1.00 94.06 208 HIS A N 1
ATOM 1598 C CA . HIS A 1 208 ? 0.976 -8.144 28.040 1.00 94.06 208 HIS A CA 1
ATOM 1599 C C . HIS A 1 208 ? 1.674 -9.310 28.744 1.00 94.06 208 HIS A C 1
ATOM 1601 O O . HIS A 1 208 ? 0.976 -10.114 29.356 1.00 94.06 208 HIS A O 1
ATOM 1607 N N . PRO A 1 209 ? 2.997 -9.525 28.624 1.00 94.12 209 PRO A N 1
ATOM 1608 C CA . PRO A 1 209 ? 3.685 -10.643 29.264 1.00 94.12 209 PRO A CA 1
ATOM 1609 C C . PRO A 1 209 ? 3.583 -10.685 30.793 1.00 94.12 209 PRO A C 1
ATOM 1611 O O . PRO A 1 209 ? 3.733 -11.772 31.356 1.00 94.12 209 PRO A O 1
ATOM 1614 N N . LYS A 1 210 ? 3.365 -9.550 31.465 1.00 92.88 210 LYS A N 1
ATOM 1615 C CA . LYS A 1 210 ? 3.340 -9.438 32.932 1.00 92.88 210 LYS A CA 1
ATOM 1616 C C . LYS A 1 210 ? 1.997 -8.958 33.470 1.00 92.88 210 LYS A C 1
ATOM 1618 O O . LYS A 1 210 ? 1.608 -9.418 34.544 1.00 92.88 210 LYS A O 1
ATOM 1623 N N . GLU A 1 211 ? 1.326 -8.043 32.778 1.00 93.06 211 GLU A N 1
ATOM 1624 C CA . GLU A 1 211 ? 0.079 -7.432 33.255 1.00 93.06 211 GLU A CA 1
ATOM 1625 C C . GLU A 1 211 ? -1.145 -8.322 33.047 1.00 93.06 211 GLU A C 1
ATOM 1627 O O . GLU A 1 211 ? -1.329 -8.934 31.997 1.00 93.06 211 GLU A O 1
ATOM 1632 N N . ASN A 1 212 ? -2.001 -8.366 34.067 1.00 94.56 212 ASN A N 1
ATOM 1633 C CA . ASN A 1 212 ? -3.350 -8.911 33.999 1.00 94.56 212 ASN A CA 1
ATOM 1634 C C . ASN A 1 212 ? -4.341 -7.751 33.993 1.00 94.56 212 ASN A C 1
ATOM 1636 O O . ASN A 1 212 ? -4.152 -6.791 34.739 1.00 94.56 212 ASN A O 1
ATOM 1640 N N . HIS A 1 213 ? -5.422 -7.907 33.240 1.00 95.81 213 HIS A N 1
ATOM 1641 C CA . HIS A 1 213 ? -6.434 -6.881 33.022 1.00 95.81 213 HIS A CA 1
ATOM 1642 C C . HIS A 1 213 ? -7.804 -7.375 33.475 1.00 95.81 213 HIS A C 1
ATOM 1644 O O . HIS A 1 213 ? -8.230 -8.470 33.103 1.00 95.81 213 HIS A O 1
ATOM 1650 N N . VAL A 1 214 ? -8.507 -6.566 34.266 1.00 96.19 214 VAL A N 1
ATOM 1651 C CA . VAL A 1 214 ? -9.922 -6.776 34.599 1.00 96.19 214 VAL A CA 1
ATOM 1652 C C . VAL A 1 214 ? -10.707 -5.555 34.152 1.00 96.19 214 VAL A C 1
ATOM 1654 O O . VAL A 1 214 ? -10.437 -4.450 34.607 1.00 96.19 214 VAL A O 1
ATOM 1657 N N . LEU A 1 215 ? -11.657 -5.740 33.240 1.00 96.94 215 LEU A N 1
ATOM 1658 C CA . LEU A 1 215 ? -12.461 -4.656 32.685 1.00 96.94 215 LEU A CA 1
ATOM 1659 C C . LEU A 1 215 ?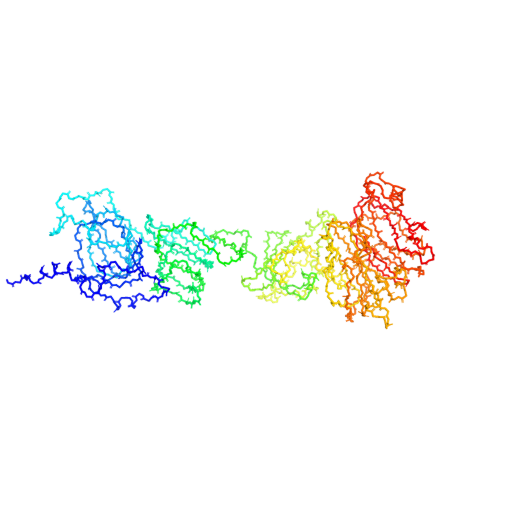 -13.854 -4.704 33.297 1.00 96.94 215 LEU A C 1
ATOM 1661 O O . LEU A 1 215 ? -14.445 -5.779 33.352 1.00 96.94 215 LEU A O 1
ATOM 1665 N N . TYR A 1 216 ? -14.408 -3.555 33.665 1.00 97.56 216 TYR A N 1
ATOM 1666 C CA . TYR A 1 216 ? -15.836 -3.392 33.930 1.00 97.56 216 TYR A CA 1
ATOM 1667 C C . TYR A 1 216 ? -16.459 -2.497 32.856 1.00 97.56 216 TYR A C 1
ATOM 1669 O O . TYR A 1 216 ? -16.117 -1.315 32.765 1.00 97.56 216 TYR A O 1
ATOM 1677 N N . ILE A 1 217 ? -17.348 -3.056 32.031 1.00 97.62 217 ILE A N 1
ATOM 1678 C CA . ILE A 1 217 ? -17.963 -2.336 30.910 1.00 97.62 217 ILE A CA 1
ATOM 1679 C C . ILE A 1 217 ? -19.045 -1.377 31.423 1.00 97.62 217 ILE A C 1
ATOM 1681 O O . ILE A 1 217 ? -20.030 -1.800 32.030 1.00 97.62 217 ILE A O 1
ATOM 1685 N N . LEU A 1 218 ? -18.870 -0.082 31.151 1.00 97.19 218 LEU A N 1
ATOM 1686 C CA . LEU A 1 218 ? -19.751 0.998 31.605 1.00 97.19 218 LEU A CA 1
ATOM 1687 C C . LEU A 1 218 ? -20.890 1.262 30.616 1.00 97.19 218 LEU A C 1
ATOM 1689 O O . LEU A 1 218 ? -22.046 1.397 31.011 1.00 97.19 218 LEU A O 1
ATOM 1693 N N . SER A 1 219 ? -20.555 1.387 29.332 1.00 96.00 219 SER A N 1
ATOM 1694 C CA . SER A 1 219 ? -21.480 1.770 28.262 1.00 96.00 219 SER A CA 1
ATOM 1695 C C . SER A 1 219 ? -20.971 1.273 26.906 1.00 96.00 219 SER A C 1
ATOM 1697 O O . SER A 1 219 ? -19.790 0.967 26.756 1.00 96.00 219 SER A O 1
ATOM 1699 N N . GLY A 1 220 ? -21.861 1.206 25.913 1.00 95.69 220 GLY A N 1
ATOM 1700 C CA . GLY A 1 220 ? -21.531 0.716 24.573 1.00 95.69 220 GLY A CA 1
ATOM 1701 C C . GLY A 1 220 ? -21.405 -0.807 24.492 1.00 95.69 220 GLY A C 1
ATOM 1702 O O . GLY A 1 220 ? -21.575 -1.517 25.480 1.00 95.69 220 GLY A O 1
ATOM 1703 N N . HIS A 1 221 ? -21.147 -1.307 23.285 1.00 95.31 221 HIS A N 1
ATOM 1704 C CA . HIS A 1 221 ? -20.956 -2.732 23.021 1.00 95.31 221 HIS A CA 1
ATOM 1705 C C . HIS A 1 221 ? -19.648 -2.947 22.268 1.00 95.31 221 HIS A C 1
ATOM 1707 O O . HIS A 1 221 ? -19.232 -2.121 21.450 1.00 95.31 221 HIS A O 1
ATOM 1713 N N . GLY A 1 222 ? -18.997 -4.068 22.542 1.00 93.25 222 GLY A N 1
ATOM 1714 C CA . GLY A 1 222 ? -17.766 -4.454 21.880 1.00 93.25 222 GLY A CA 1
ATOM 1715 C C . GLY A 1 222 ? -17.723 -5.932 21.556 1.00 93.25 222 GLY A C 1
ATOM 1716 O O . GLY A 1 222 ? -18.433 -6.736 22.143 1.00 93.25 222 GLY A O 1
ATOM 1717 N N . LYS A 1 223 ? -16.849 -6.302 20.632 1.00 93.19 223 LYS A N 1
ATOM 1718 C CA . LYS A 1 223 ? -16.480 -7.677 20.333 1.00 93.19 223 LYS A CA 1
ATOM 1719 C C . LYS A 1 223 ? -15.068 -7.900 20.857 1.00 93.19 223 LYS A C 1
ATOM 1721 O O . LYS A 1 223 ? -14.104 -7.352 20.324 1.00 93.19 223 LYS A O 1
ATOM 1726 N N . GLY A 1 224 ? -14.959 -8.663 21.938 1.00 89.12 224 GLY A N 1
ATOM 1727 C CA . GLY A 1 224 ? -13.697 -9.011 22.580 1.00 89.12 224 GLY A CA 1
ATOM 1728 C C . GLY A 1 224 ? -13.189 -10.371 22.114 1.00 89.12 224 GLY A C 1
ATOM 1729 O O . GLY A 1 224 ? -13.963 -11.319 21.984 1.00 89.12 224 GLY A O 1
ATOM 1730 N N . GLN A 1 225 ? -11.884 -10.489 21.898 1.00 90.44 225 GLN A N 1
ATOM 1731 C CA . GLN A 1 225 ? -11.189 -11.765 21.749 1.00 90.44 225 GLN A CA 1
ATOM 1732 C C . GLN A 1 225 ? -10.203 -11.934 22.903 1.00 90.44 225 GLN A C 1
ATOM 1734 O O . GLN A 1 225 ? -9.468 -10.999 23.209 1.00 90.44 225 GLN A O 1
ATOM 1739 N N . ILE A 1 226 ? -10.165 -13.123 23.507 1.00 90.69 226 ILE A N 1
ATOM 1740 C CA . ILE A 1 226 ? -9.180 -13.517 24.521 1.00 90.69 226 ILE A CA 1
ATOM 1741 C C . ILE A 1 226 ? -8.715 -14.943 24.206 1.00 90.69 226 ILE A C 1
ATOM 1743 O O . ILE A 1 226 ? -9.497 -15.898 24.254 1.00 90.69 226 ILE A O 1
ATOM 1747 N N . GLY A 1 227 ? -7.442 -15.089 23.851 1.00 87.94 227 GLY A N 1
ATOM 1748 C CA . GLY A 1 227 ? -6.902 -16.293 23.229 1.00 87.94 227 GLY A CA 1
ATOM 1749 C C . GLY A 1 227 ? -7.660 -16.615 21.939 1.00 87.94 227 GLY A C 1
ATOM 1750 O O . GLY A 1 227 ? -7.830 -15.756 21.073 1.00 87.94 227 GLY A O 1
ATOM 1751 N N . ASP A 1 228 ? -8.170 -17.840 21.851 1.00 85.25 228 ASP A N 1
ATOM 1752 C CA . ASP A 1 228 ? -8.932 -18.326 20.692 1.00 85.25 228 ASP A CA 1
ATOM 1753 C C . ASP A 1 228 ? -10.446 -18.085 20.818 1.00 85.25 228 ASP A C 1
ATOM 1755 O O . ASP A 1 228 ? -11.223 -18.487 19.952 1.00 85.25 228 ASP A O 1
ATOM 1759 N N . LYS A 1 229 ? -10.896 -17.469 21.918 1.00 83.12 229 LYS A N 1
ATOM 1760 C CA . LYS A 1 229 ? -12.318 -17.225 22.179 1.00 83.12 229 LYS A CA 1
ATOM 1761 C C . LYS A 1 229 ? -12.692 -15.808 21.787 1.00 83.12 229 LYS A C 1
ATOM 1763 O O . LYS A 1 229 ? -11.966 -14.867 22.092 1.00 83.12 229 LYS A O 1
ATOM 1768 N N . THR A 1 230 ? -13.865 -15.654 21.188 1.00 86.75 230 THR A N 1
ATOM 1769 C CA . THR A 1 230 ? -14.463 -14.356 20.875 1.00 86.75 230 THR A CA 1
ATOM 1770 C C . THR A 1 230 ? -15.864 -14.287 21.465 1.00 86.75 230 THR A C 1
ATOM 1772 O O . THR A 1 230 ? -16.616 -15.256 21.371 1.00 86.75 230 THR A O 1
ATOM 1775 N N . ALA A 1 231 ? -16.208 -13.153 22.065 1.00 83.69 231 ALA A N 1
ATOM 1776 C CA . ALA A 1 231 ? -17.527 -12.883 22.620 1.00 83.69 231 ALA A CA 1
ATOM 1777 C C . ALA A 1 231 ? -17.887 -11.408 22.427 1.00 83.69 231 ALA A C 1
ATOM 1779 O O . ALA A 1 231 ? -17.006 -10.551 22.343 1.00 83.69 231 ALA A O 1
ATOM 1780 N N . GLU A 1 232 ? -19.180 -11.113 22.362 1.00 91.94 232 GLU A N 1
ATOM 1781 C CA . GLU A 1 232 ? -19.651 -9.741 22.523 1.00 91.94 232 GLU A CA 1
ATOM 1782 C C . GLU A 1 232 ? -19.704 -9.394 24.009 1.00 91.94 232 GLU A C 1
ATOM 1784 O O . GLU A 1 232 ? -20.044 -10.238 24.841 1.00 91.94 232 GLU A O 1
ATOM 1789 N N . VAL A 1 233 ? -19.324 -8.160 24.320 1.00 93.69 233 VAL A N 1
ATOM 1790 C CA . VAL A 1 233 ? -19.338 -7.590 25.659 1.00 93.69 233 VAL A CA 1
ATOM 1791 C C . VAL A 1 233 ? -20.155 -6.302 25.675 1.00 93.69 233 VAL A C 1
ATOM 1793 O O . VAL A 1 233 ? -20.116 -5.522 24.722 1.00 93.69 233 VAL A O 1
ATOM 1796 N N . GLY A 1 234 ? -20.895 -6.077 26.751 1.00 94.88 234 GLY A N 1
ATOM 1797 C CA . GLY A 1 234 ? -21.777 -4.931 26.936 1.00 94.88 234 GLY A CA 1
ATOM 1798 C C . GLY A 1 234 ? -21.855 -4.489 28.399 1.00 94.88 234 GLY A C 1
ATOM 1799 O O . GLY A 1 234 ? -21.178 -5.067 29.255 1.00 94.88 234 GLY A O 1
ATOM 1800 N N . PRO A 1 235 ? -22.652 -3.451 28.700 1.00 96.50 235 PRO A N 1
ATOM 1801 C CA . PRO A 1 235 ? -22.662 -2.796 30.004 1.00 96.50 235 PRO A CA 1
ATOM 1802 C C . PRO A 1 235 ? -22.996 -3.758 31.145 1.00 96.50 235 PRO A C 1
ATOM 1804 O O . PRO A 1 235 ? -23.885 -4.596 31.015 1.00 96.50 235 PRO A O 1
ATOM 1807 N N . GLY A 1 236 ? -22.290 -3.624 32.267 1.00 94.69 236 GLY A N 1
ATOM 1808 C CA . GLY A 1 236 ? -22.456 -4.500 33.428 1.00 94.69 236 GLY A CA 1
ATOM 1809 C C . GLY A 1 236 ? -21.689 -5.820 33.338 1.00 94.69 236 GLY A C 1
ATOM 1810 O O . GLY A 1 236 ? -21.744 -6.614 34.272 1.00 94.69 236 GLY A O 1
ATOM 1811 N N . GLN A 1 237 ? -20.946 -6.077 32.261 1.00 96.00 237 GLN A N 1
ATOM 1812 C CA . GLN A 1 237 ? -20.080 -7.251 32.193 1.00 96.00 237 GLN A CA 1
ATOM 1813 C C . GLN A 1 237 ? -18.675 -6.960 32.725 1.00 96.00 237 GLN A C 1
ATOM 1815 O O . GLN A 1 237 ? -18.120 -5.876 32.529 1.00 96.00 237 GLN A O 1
ATOM 1820 N N . VAL A 1 238 ? -18.096 -7.965 33.384 1.00 94.69 238 VAL A N 1
ATOM 1821 C CA . VAL A 1 238 ? -16.726 -7.965 33.901 1.00 94.69 238 VAL A CA 1
ATOM 1822 C C . VAL A 1 238 ? -15.887 -8.942 33.088 1.00 94.69 238 VAL A C 1
ATOM 1824 O O . VAL A 1 238 ? -16.226 -10.121 32.998 1.00 94.69 238 VAL A O 1
ATOM 1827 N N . VAL A 1 239 ? -14.786 -8.477 32.506 1.00 94.69 239 VAL A N 1
ATOM 1828 C CA . VAL A 1 239 ? -13.924 -9.279 31.629 1.00 94.69 239 VAL A CA 1
ATOM 1829 C C . VAL A 1 239 ? -12.564 -9.472 32.281 1.00 94.69 239 VAL A C 1
ATOM 1831 O O . VAL A 1 239 ? -11.903 -8.497 32.617 1.00 94.69 239 VAL A O 1
ATOM 1834 N N . VAL A 1 240 ? -12.126 -10.720 32.426 1.00 93.94 240 VAL A N 1
ATOM 1835 C CA . VAL A 1 240 ? -10.830 -11.084 33.010 1.00 93.94 240 VAL A CA 1
ATOM 1836 C C . VAL A 1 240 ? -9.884 -11.557 31.912 1.00 93.94 240 VAL A C 1
ATOM 1838 O O . VAL A 1 240 ? -10.165 -12.532 31.211 1.00 93.94 240 VAL A O 1
ATOM 1841 N N . ILE A 1 241 ? -8.744 -10.880 31.788 1.00 95.38 241 ILE A N 1
ATOM 1842 C CA . ILE A 1 241 ? -7.708 -11.122 30.784 1.00 95.38 241 ILE A CA 1
ATOM 1843 C C . ILE A 1 241 ? -6.377 -11.394 31.507 1.00 95.38 241 ILE A C 1
ATOM 1845 O O . ILE A 1 241 ? -5.739 -10.473 32.021 1.00 95.38 241 ILE A O 1
ATOM 1849 N N . PRO A 1 242 ? -5.935 -12.658 31.566 1.00 94.12 242 PRO A N 1
ATOM 1850 C CA . PRO A 1 242 ? -4.664 -13.018 32.185 1.00 94.12 242 PRO A CA 1
ATOM 1851 C C . PRO A 1 242 ? -3.443 -12.528 31.405 1.00 94.12 242 PRO A C 1
ATOM 1853 O O . PRO A 1 242 ? -3.474 -12.397 30.178 1.00 94.12 242 PRO A O 1
ATOM 1856 N N . ALA A 1 243 ? -2.329 -12.374 32.120 1.00 93.88 243 ALA A N 1
ATOM 1857 C CA . ALA A 1 243 ? -1.033 -12.093 31.525 1.00 93.88 243 ALA A CA 1
ATOM 1858 C C . ALA A 1 243 ? -0.652 -13.131 30.457 1.00 93.88 243 ALA A C 1
ATOM 1860 O O . ALA A 1 243 ? -0.936 -14.327 30.556 1.00 93.88 243 ALA A O 1
ATOM 1861 N N . ASN A 1 244 ? 0.034 -12.647 29.427 1.00 93.81 244 ASN A N 1
ATOM 1862 C CA . ASN A 1 244 ? 0.539 -13.369 28.264 1.00 93.81 244 ASN A CA 1
ATOM 1863 C C . ASN A 1 244 ? -0.547 -14.032 27.389 1.00 93.81 244 ASN A C 1
ATOM 1865 O O . ASN A 1 244 ? -0.211 -14.795 26.481 1.00 93.81 244 ASN A O 1
ATOM 1869 N N . VAL A 1 245 ? -1.829 -13.715 27.600 1.00 93.81 245 VAL A N 1
ATOM 1870 C CA . VAL A 1 245 ? -2.930 -14.164 26.739 1.00 93.81 245 VAL A CA 1
ATOM 1871 C C . VAL A 1 245 ? -3.197 -13.115 25.650 1.00 93.81 245 VAL A C 1
ATOM 1873 O O . VAL A 1 245 ? -3.461 -11.963 25.989 1.00 93.81 245 VAL A O 1
ATOM 1876 N N . PRO A 1 246 ? -3.137 -13.470 24.349 1.00 94.81 246 PRO A N 1
ATOM 1877 C CA . PRO A 1 246 ? -3.534 -12.584 23.252 1.00 94.81 246 PRO A CA 1
ATOM 1878 C C . PRO A 1 246 ? -4.957 -12.062 23.420 1.00 94.81 246 PRO A C 1
ATOM 1880 O O . PRO A 1 246 ? -5.861 -12.846 23.692 1.00 94.81 246 PRO A O 1
ATOM 1883 N N . HIS A 1 247 ? -5.180 -10.768 23.237 1.00 94.75 247 HIS A N 1
ATOM 1884 C CA . HIS A 1 247 ? -6.510 -10.182 23.288 1.00 94.75 247 HIS A CA 1
ATOM 1885 C C . HIS A 1 247 ? -6.655 -8.966 22.378 1.00 94.75 247 HIS A C 1
ATOM 1887 O O . HIS A 1 247 ? -5.693 -8.250 22.088 1.00 94.75 247 HIS A O 1
ATOM 1893 N N . LYS A 1 248 ? -7.888 -8.756 21.918 1.00 93.50 248 LYS A N 1
ATOM 1894 C CA . LYS A 1 248 ? -8.334 -7.563 21.191 1.00 93.50 248 LYS A CA 1
ATOM 1895 C C . LYS A 1 248 ? -9.745 -7.189 21.617 1.00 93.50 248 LYS A C 1
ATOM 1897 O O . LYS A 1 248 ? -10.490 -8.042 22.099 1.00 93.50 248 LYS A O 1
ATOM 1902 N N . LEU A 1 249 ? -10.115 -5.933 21.415 1.00 93.38 249 LEU A N 1
ATOM 1903 C CA . LEU A 1 249 ? -11.456 -5.439 21.710 1.00 93.38 249 LEU A CA 1
ATOM 1904 C C . LEU A 1 249 ? -11.852 -4.410 20.659 1.00 93.38 249 LEU A C 1
ATOM 1906 O O . LEU A 1 249 ? -11.186 -3.392 20.520 1.00 93.38 249 LEU A O 1
ATOM 1910 N N . GLU A 1 250 ? -12.921 -4.676 19.920 1.00 92.44 250 GLU A N 1
ATOM 1911 C CA . GLU A 1 250 ? -13.427 -3.812 18.847 1.00 92.44 250 GLU A CA 1
ATOM 1912 C C . GLU A 1 250 ? -14.803 -3.273 19.230 1.00 92.44 250 GLU A C 1
ATOM 1914 O O . GLU A 1 250 ? -15.608 -3.995 19.812 1.00 92.44 250 GLU A O 1
ATOM 1919 N N . ARG A 1 251 ? -15.096 -2.015 18.909 1.00 94.56 251 ARG A N 1
ATOM 1920 C CA . ARG A 1 251 ? -16.421 -1.426 19.122 1.00 94.56 251 ARG A CA 1
ATOM 1921 C C . ARG A 1 251 ? -17.432 -2.038 18.151 1.00 94.56 251 ARG A C 1
ATOM 1923 O O . ARG A 1 251 ? -17.147 -2.181 16.964 1.00 94.56 251 ARG A O 1
ATOM 1930 N N . VAL A 1 252 ? -18.636 -2.324 18.639 1.00 90.75 252 VAL A N 1
ATOM 1931 C CA . VAL A 1 252 ? -19.778 -2.747 17.820 1.00 90.75 252 VAL A CA 1
ATOM 1932 C C . VAL A 1 252 ? -20.790 -1.604 17.753 1.00 90.75 252 VAL A C 1
ATOM 1934 O O . VAL A 1 252 ? -21.276 -1.129 18.776 1.00 90.75 252 VAL A O 1
ATOM 1937 N N . GLY A 1 253 ? -21.121 -1.166 16.537 1.00 87.44 253 GLY A N 1
ATOM 1938 C CA . GLY A 1 253 ? -22.031 -0.043 16.301 1.00 87.44 253 GLY A CA 1
ATOM 1939 C C . GLY A 1 253 ? -21.355 1.334 16.363 1.00 87.44 253 GLY A C 1
ATOM 1940 O O . GLY A 1 253 ? -20.135 1.459 16.233 1.00 87.44 253 GLY A O 1
ATOM 1941 N N . SER A 1 254 ? -22.170 2.384 16.502 1.00 86.19 254 SER A N 1
ATOM 1942 C CA . SER A 1 254 ? -21.733 3.789 16.473 1.00 86.19 254 SER A CA 1
ATOM 1943 C C . SER A 1 254 ? -21.369 4.366 17.843 1.00 86.19 254 SER A C 1
ATOM 1945 O O . SER A 1 254 ? -20.601 5.326 17.905 1.00 86.19 254 SER A O 1
ATOM 1947 N N . GLU A 1 255 ? -21.899 3.798 18.928 1.00 88.88 255 GLU A N 1
ATOM 1948 C CA . GLU A 1 255 ? -21.691 4.297 20.291 1.00 88.88 255 GLU A CA 1
ATOM 1949 C C . GLU A 1 255 ? -20.330 3.852 20.841 1.00 88.88 255 GLU A C 1
ATOM 1951 O O . GLU A 1 255 ? -20.030 2.658 20.772 1.00 88.88 255 GLU A O 1
ATOM 1956 N N . PRO A 1 256 ? -19.497 4.765 21.384 1.00 92.81 256 PRO A N 1
ATOM 1957 C CA . PRO A 1 256 ? -18.242 4.404 22.040 1.00 92.81 256 PRO A CA 1
ATOM 1958 C C . PRO A 1 256 ? -18.438 3.350 23.135 1.00 92.81 256 PRO A C 1
ATOM 1960 O O . PRO A 1 256 ? -19.455 3.347 23.827 1.00 92.81 256 PRO A O 1
ATOM 1963 N N . LEU A 1 257 ? -17.445 2.478 23.298 1.00 96.94 257 LEU A N 1
ATOM 1964 C CA . LEU A 1 257 ? -17.405 1.495 24.379 1.00 96.94 257 LEU A CA 1
ATOM 1965 C C . LEU A 1 257 ? -16.531 2.043 25.509 1.00 96.94 257 LEU A C 1
ATOM 1967 O O . LEU A 1 257 ? -15.310 2.125 25.356 1.00 96.94 257 LEU A O 1
ATOM 1971 N N . ASP A 1 258 ? -17.152 2.406 26.628 1.00 97.69 258 ASP A N 1
ATOM 1972 C CA . ASP A 1 258 ? -16.454 2.918 27.807 1.00 97.69 258 ASP A CA 1
ATOM 1973 C C . ASP A 1 258 ? -16.331 1.823 28.870 1.00 97.69 258 ASP A C 1
ATOM 1975 O O . ASP A 1 258 ? -17.280 1.077 29.127 1.00 97.69 258 ASP A O 1
ATOM 1979 N N . PHE A 1 259 ? -15.172 1.727 29.518 1.00 98.12 259 PHE A N 1
ATOM 1980 C CA . PHE A 1 259 ? -14.948 0.780 30.610 1.00 98.12 259 PHE A CA 1
ATOM 1981 C C . PHE A 1 259 ? -13.906 1.280 31.611 1.00 98.12 259 PHE A C 1
ATOM 1983 O O . PHE A 1 259 ? -13.086 2.148 31.306 1.00 98.12 259 PHE A O 1
ATOM 1990 N N . ILE A 1 260 ? -13.938 0.707 32.812 1.00 98.44 260 ILE A N 1
ATOM 1991 C CA . ILE A 1 260 ? -12.871 0.849 33.809 1.00 98.44 260 ILE A CA 1
ATOM 1992 C C . ILE A 1 260 ? -11.951 -0.354 33.666 1.00 98.44 260 ILE A C 1
ATOM 1994 O O . ILE A 1 260 ? -12.433 -1.485 33.619 1.00 98.44 260 ILE A O 1
ATOM 1998 N N . LEU A 1 261 ? -10.649 -0.113 33.584 1.00 98.00 261 LEU A N 1
ATOM 1999 C CA . LEU A 1 261 ? -9.626 -1.147 33.567 1.00 98.00 261 LEU A CA 1
ATOM 2000 C C . LEU A 1 261 ? -8.900 -1.169 34.911 1.00 98.00 261 LEU A C 1
ATOM 2002 O O . LEU A 1 261 ? -8.490 -0.125 35.408 1.00 98.00 261 LEU A O 1
ATOM 2006 N N . PHE A 1 262 ? -8.740 -2.361 35.473 1.00 97.25 262 PHE A N 1
ATOM 2007 C CA . PHE A 1 262 ? -7.900 -2.625 36.634 1.00 97.25 262 PHE A CA 1
ATOM 2008 C C . PHE A 1 262 ? -6.712 -3.479 36.189 1.00 97.25 262 PHE A C 1
ATOM 2010 O O . PHE A 1 262 ? -6.893 -4.631 35.777 1.00 97.25 262 PHE A O 1
ATOM 2017 N N . SER A 1 263 ? -5.509 -2.917 36.283 1.00 96.44 263 SER A N 1
ATOM 2018 C CA . SER A 1 263 ? -4.272 -3.556 35.826 1.00 96.44 263 SER A CA 1
ATOM 2019 C C . SER A 1 263 ? -3.465 -4.089 37.013 1.00 96.44 263 SER A C 1
ATOM 2021 O O . SER A 1 263 ? -3.262 -3.386 38.011 1.00 96.44 263 SER A O 1
ATOM 2023 N N . THR A 1 264 ? -2.999 -5.343 36.933 1.00 93.94 264 THR A N 1
ATOM 2024 C CA . THR A 1 264 ? -2.119 -5.950 37.953 1.00 93.94 264 THR A CA 1
ATOM 2025 C C . THR A 1 264 ? -0.939 -6.722 37.332 1.00 93.94 264 THR A C 1
ATOM 2027 O O . THR A 1 264 ? -1.152 -7.782 36.732 1.00 93.94 264 THR A O 1
ATOM 2030 N N . PRO A 1 265 ? 0.326 -6.276 37.496 1.00 93.50 265 PRO A N 1
ATOM 2031 C CA . PRO A 1 265 ? 0.775 -5.009 38.093 1.00 93.50 265 PRO A CA 1
ATOM 2032 C C . PRO A 1 265 ? 0.283 -3.766 37.334 1.00 93.50 265 PRO A C 1
ATOM 2034 O O . PRO A 1 265 ? -0.412 -3.894 36.335 1.00 93.50 265 PRO A O 1
ATOM 2037 N N . GLY A 1 266 ? 0.610 -2.573 37.843 1.00 90.62 266 GLY A N 1
ATOM 2038 C CA . GLY A 1 266 ? 0.191 -1.316 37.222 1.00 90.62 266 GLY A CA 1
ATOM 2039 C C . GLY A 1 266 ? 0.680 -1.178 35.778 1.00 90.62 266 GLY A C 1
ATOM 2040 O O . GLY A 1 266 ? 1.737 -1.710 35.432 1.00 90.62 266 GLY A O 1
ATOM 2041 N N . PHE A 1 267 ? -0.106 -0.463 34.976 1.00 89.75 267 PHE A N 1
ATOM 2042 C CA . PHE A 1 267 ? 0.060 -0.307 33.539 1.00 89.75 267 PHE A CA 1
ATOM 2043 C C . PHE A 1 267 ? 1.462 0.165 33.160 1.00 89.75 267 PHE A C 1
ATOM 2045 O O . PHE A 1 267 ? 1.930 1.223 33.587 1.00 89.75 267 PHE A O 1
ATOM 2052 N N . ASN A 1 268 ? 2.109 -0.597 32.288 1.00 88.75 268 ASN A N 1
ATOM 2053 C CA . ASN A 1 268 ? 3.415 -0.312 31.738 1.00 88.75 268 ASN A CA 1
ATOM 2054 C C . ASN A 1 268 ? 3.360 -0.388 30.202 1.00 88.75 268 ASN A C 1
ATOM 2056 O O . ASN A 1 268 ? 3.223 -1.469 29.626 1.00 88.75 268 ASN A O 1
ATOM 2060 N N . PRO A 1 269 ? 3.556 0.738 29.492 1.00 85.44 269 PRO A N 1
ATOM 2061 C CA . PRO A 1 269 ? 3.506 0.747 28.031 1.00 85.44 269 PRO A CA 1
ATOM 2062 C C . PRO A 1 269 ? 4.567 -0.151 27.373 1.00 85.44 269 PRO A C 1
ATOM 2064 O O . PRO A 1 269 ? 4.366 -0.581 26.237 1.00 85.44 269 PRO A O 1
ATOM 2067 N N . ASP A 1 270 ? 5.665 -0.456 28.071 1.00 90.94 270 ASP A N 1
ATOM 2068 C CA . ASP A 1 270 ? 6.734 -1.326 27.570 1.00 90.94 270 ASP A CA 1
ATOM 2069 C C . ASP A 1 270 ? 6.403 -2.827 27.695 1.00 90.94 270 ASP A C 1
ATOM 2071 O O . ASP A 1 270 ? 7.146 -3.661 27.174 1.00 90.94 270 ASP A O 1
ATOM 2075 N N . ASP A 1 271 ? 5.313 -3.200 28.380 1.00 91.38 271 ASP A N 1
ATOM 2076 C CA . ASP A 1 271 ? 4.854 -4.595 28.470 1.00 91.38 271 ASP A CA 1
ATOM 2077 C C . ASP A 1 271 ? 3.998 -5.002 27.255 1.00 91.38 271 ASP A C 1
ATOM 2079 O O . ASP A 1 271 ? 3.607 -6.153 27.125 1.00 91.38 271 ASP A O 1
ATOM 2083 N N . ILE A 1 272 ? 3.723 -4.106 26.306 1.00 91.94 272 ILE A N 1
ATOM 2084 C CA . ILE A 1 272 ? 2.824 -4.416 25.188 1.00 91.94 272 ILE A CA 1
ATOM 2085 C C . ILE A 1 272 ? 3.564 -5.150 24.063 1.00 91.94 272 ILE A C 1
ATOM 2087 O O . ILE A 1 272 ? 4.451 -4.601 23.409 1.00 91.94 272 ILE A O 1
ATOM 2091 N N . VAL A 1 273 ? 3.122 -6.370 23.750 1.00 91.75 273 VAL A N 1
ATOM 2092 C CA . VAL A 1 273 ? 3.549 -7.127 22.564 1.00 91.75 273 VAL A CA 1
ATOM 2093 C C . VAL A 1 273 ? 2.404 -7.182 21.558 1.00 91.75 273 VAL A C 1
ATOM 2095 O O . VAL A 1 273 ? 1.427 -7.905 21.752 1.00 91.75 273 VAL A O 1
ATOM 2098 N N . TRP A 1 274 ? 2.534 -6.437 20.462 1.00 88.00 274 TRP A N 1
ATOM 2099 C CA . TRP A 1 274 ? 1.582 -6.446 19.347 1.00 88.00 274 TRP A CA 1
ATOM 2100 C C . TRP A 1 274 ? 1.750 -7.712 18.499 1.00 88.00 274 TRP A C 1
ATOM 2102 O O . TRP A 1 274 ? 2.875 -8.085 18.166 1.00 88.00 274 TRP A O 1
ATOM 2112 N N . LEU A 1 275 ? 0.642 -8.385 18.173 1.00 78.69 275 LEU A N 1
ATOM 2113 C CA . LEU A 1 275 ? 0.653 -9.714 17.541 1.00 78.69 275 LEU A CA 1
ATOM 2114 C C . LEU A 1 275 ? 0.199 -9.712 16.074 1.00 78.69 275 LEU A C 1
ATOM 2116 O O . LEU A 1 275 ? 0.314 -10.733 15.403 1.00 78.69 275 LEU A O 1
ATOM 2120 N N . GLU A 1 276 ? -0.267 -8.575 15.563 1.00 63.28 276 GLU A N 1
ATOM 2121 C CA . GLU A 1 276 ? -0.569 -8.367 14.144 1.00 63.28 276 GLU A CA 1
ATOM 2122 C C . GLU A 1 276 ? 0.572 -7.597 13.457 1.00 63.28 276 GLU A C 1
ATOM 2124 O O . GLU A 1 276 ? 1.073 -6.597 13.981 1.00 63.28 276 GLU A O 1
ATOM 2129 N N . THR A 1 277 ? 0.983 -8.041 12.263 1.00 40.47 277 THR A N 1
ATOM 2130 C CA . THR A 1 277 ? 1.868 -7.268 11.377 1.00 40.47 277 THR A CA 1
ATOM 2131 C C . THR A 1 277 ? 1.168 -5.974 10.971 1.00 40.47 277 THR A C 1
ATOM 2133 O O . THR A 1 277 ? 0.030 -6.001 10.514 1.00 40.47 277 THR A O 1
ATOM 2136 N N . GLN A 1 278 ? 1.842 -4.843 11.179 1.00 37.53 278 GLN A N 1
ATOM 2137 C CA . GLN A 1 278 ? 1.284 -3.492 11.104 1.00 37.53 278 GLN A CA 1
ATOM 2138 C C . GLN A 1 278 ? 0.434 -3.218 9.846 1.00 37.53 278 GLN A C 1
ATOM 2140 O O . GLN A 1 278 ? 0.978 -2.959 8.778 1.00 37.53 278 GLN A O 1
ATOM 2145 N N . GLN A 1 279 ? -0.889 -3.117 10.005 1.00 33.97 279 GLN A N 1
ATOM 2146 C CA . GLN A 1 279 ? -1.714 -2.223 9.189 1.00 33.97 279 GLN A CA 1
ATOM 2147 C C . GLN A 1 279 ? -1.866 -0.898 9.953 1.00 33.97 279 GLN A C 1
ATOM 2149 O O . GLN A 1 279 ? -2.389 -0.852 11.070 1.00 33.97 279 GLN A O 1
ATOM 2154 N N . HIS A 1 280 ? -1.313 0.182 9.402 1.00 34.94 280 HIS A N 1
ATOM 2155 C CA . HIS A 1 280 ? -1.495 1.540 9.912 1.00 34.94 280 HIS A CA 1
ATOM 2156 C C . HIS A 1 280 ? -2.870 2.061 9.472 1.00 34.94 280 HIS A C 1
ATOM 2158 O O . HIS A 1 280 ? -3.039 2.441 8.321 1.00 34.94 280 HIS A O 1
ATOM 2164 N N . THR A 1 281 ? -3.836 2.147 10.386 1.00 31.11 281 THR A N 1
ATOM 2165 C CA . THR A 1 281 ? -4.989 3.048 10.247 1.00 31.11 281 THR A CA 1
ATOM 2166 C C . THR A 1 281 ? -4.810 4.211 11.224 1.00 31.11 281 THR A C 1
ATOM 2168 O O . THR A 1 281 ? -4.736 4.027 12.441 1.00 31.11 281 THR A O 1
ATOM 2171 N N . MET A 1 282 ? -4.647 5.427 10.694 1.00 31.05 282 MET A N 1
ATOM 2172 C CA . MET A 1 282 ? -4.633 6.658 11.491 1.00 31.05 282 MET A CA 1
ATOM 2173 C C . MET A 1 282 ? -6.079 7.061 11.800 1.00 31.05 282 MET A C 1
ATOM 2175 O O . MET A 1 282 ? -6.869 7.256 10.882 1.00 31.05 282 MET A O 1
ATOM 2179 N N . THR A 1 283 ? -6.430 7.219 13.076 1.00 32.59 283 THR A N 1
ATOM 2180 C CA . THR A 1 283 ? -7.719 7.794 13.494 1.00 32.59 283 THR A CA 1
ATOM 2181 C C . THR A 1 283 ? -7.508 9.237 13.931 1.00 32.59 283 THR A C 1
ATOM 2183 O O . THR A 1 283 ? -6.731 9.487 14.851 1.00 32.59 283 THR A O 1
ATOM 2186 N N . MET A 1 284 ? -8.172 10.183 13.264 1.00 36.12 284 MET A N 1
ATOM 2187 C CA . MET A 1 284 ? -8.149 11.612 13.606 1.00 36.12 284 MET A CA 1
ATOM 2188 C C . MET A 1 284 ? -9.284 11.964 14.602 1.00 36.12 284 MET A C 1
ATOM 2190 O O . MET A 1 284 ? -10.349 11.350 14.516 1.00 36.12 284 MET A O 1
ATOM 2194 N N . PRO A 1 285 ? -9.113 12.959 15.503 1.00 37.53 285 PRO A N 1
ATOM 2195 C CA . PRO A 1 285 ? -10.125 13.379 16.490 1.00 37.53 285 PRO A CA 1
ATOM 2196 C C . PRO A 1 285 ? -11.352 14.068 15.860 1.00 37.53 285 PRO A C 1
ATOM 2198 O O . PRO A 1 285 ? -11.183 14.793 14.875 1.00 37.53 285 PRO A O 1
ATOM 2201 N N . PRO A 1 286 ? -12.557 14.005 16.468 1.00 49.81 286 PRO A N 1
ATOM 2202 C CA . PRO A 1 286 ? -13.678 14.844 16.063 1.00 49.81 286 PRO A CA 1
ATOM 2203 C C . PRO A 1 286 ? -13.770 16.109 16.930 1.00 49.81 286 PRO A C 1
ATOM 2205 O O . PRO A 1 286 ? -14.058 16.037 18.122 1.00 49.81 286 PRO A O 1
ATOM 2208 N N . ALA A 1 287 ? -13.605 17.280 16.313 1.00 45.97 287 ALA A N 1
ATOM 2209 C CA . ALA A 1 287 ? -14.403 18.458 16.649 1.00 45.97 287 ALA A CA 1
ATOM 2210 C C . ALA A 1 287 ? -14.435 19.462 15.488 1.00 45.97 287 ALA A C 1
ATOM 2212 O O . ALA A 1 287 ? -13.415 19.888 14.951 1.00 45.97 287 ALA A O 1
ATOM 2213 N N . MET A 1 288 ? -15.673 19.814 15.153 1.00 47.38 288 MET A N 1
ATOM 2214 C CA . MET A 1 288 ? -16.183 20.789 14.197 1.00 47.38 288 MET A CA 1
ATOM 2215 C C . MET A 1 288 ? -15.368 22.088 14.057 1.00 47.38 288 MET A C 1
ATOM 2217 O O . MET A 1 288 ? -15.650 23.112 14.673 1.00 47.38 288 MET A O 1
ATOM 2221 N N . MET A 1 289 ? -14.432 22.074 13.119 1.00 43.06 289 MET A N 1
ATOM 2222 C CA . MET A 1 289 ? -14.294 23.137 12.124 1.00 43.06 289 MET A CA 1
ATOM 2223 C C . MET A 1 289 ? -14.466 22.469 10.759 1.00 43.06 289 MET A C 1
ATOM 2225 O O . MET A 1 289 ? -14.350 21.245 10.662 1.00 43.06 289 MET A O 1
ATOM 2229 N N . SER A 1 290 ? -14.743 23.223 9.696 1.00 52.97 290 SER A N 1
ATOM 2230 C CA . SER A 1 290 ? -14.626 22.704 8.330 1.00 52.97 290 SER A CA 1
ATOM 2231 C C . SER A 1 290 ? -13.158 22.339 8.061 1.00 52.97 290 SER A C 1
ATOM 2233 O O . SER A 1 290 ? -12.401 23.123 7.494 1.00 52.97 290 SER A O 1
ATOM 2235 N N . MET A 1 291 ? -12.729 21.175 8.551 1.00 66.69 291 MET A N 1
ATOM 2236 C CA . MET A 1 291 ? -11.394 20.634 8.314 1.00 66.69 291 MET A CA 1
ATOM 2237 C C . MET A 1 291 ? -11.219 20.390 6.811 1.00 66.69 291 MET A C 1
ATOM 2239 O O . MET A 1 291 ? -12.219 20.153 6.125 1.00 66.69 291 MET A O 1
ATOM 2243 N N . PRO A 1 292 ? -9.983 20.383 6.283 1.00 72.12 292 PRO A N 1
ATOM 2244 C CA . PRO A 1 292 ? -9.739 20.182 4.854 1.00 72.12 292 PRO A CA 1
ATOM 2245 C C . PRO A 1 292 ? -10.445 18.948 4.267 1.00 72.12 292 PRO A C 1
ATOM 2247 O O . PRO A 1 292 ? -10.959 19.027 3.154 1.00 72.12 292 PRO A O 1
ATOM 2250 N N . ALA A 1 293 ? -10.563 17.872 5.055 1.00 74.88 293 ALA A N 1
ATOM 2251 C CA . ALA A 1 293 ? -11.235 16.624 4.688 1.00 74.88 293 ALA A CA 1
ATOM 2252 C C . ALA A 1 293 ? -12.782 16.678 4.681 1.00 74.88 293 ALA A C 1
ATOM 2254 O O . ALA A 1 293 ? -13.414 15.793 4.118 1.00 74.88 293 ALA A O 1
ATOM 2255 N N . HIS A 1 294 ? -13.427 17.690 5.275 1.00 80.75 294 HIS A N 1
ATOM 2256 C CA . HIS A 1 294 ? -14.889 17.824 5.201 1.00 80.75 294 HIS A CA 1
ATOM 2257 C C . HIS A 1 294 ? -15.316 18.361 3.831 1.00 80.75 294 HIS A C 1
ATOM 2259 O O . HIS A 1 294 ? -14.738 19.339 3.355 1.00 80.75 294 HIS A O 1
ATOM 2265 N N . GLY A 1 295 ? -16.376 17.797 3.246 1.00 78.94 295 GLY A N 1
ATOM 2266 C CA . GLY A 1 295 ? -17.008 18.306 2.019 1.00 78.94 295 GLY A CA 1
ATOM 2267 C C . GLY A 1 295 ? -16.739 17.495 0.750 1.00 78.94 295 GLY A C 1
ATOM 2268 O O . GLY A 1 295 ? -17.221 17.890 -0.305 1.00 78.94 295 GLY A O 1
ATOM 2269 N N . PHE A 1 296 ? -16.014 16.375 0.837 1.00 89.88 296 PHE A N 1
ATOM 2270 C CA . PHE A 1 296 ? -15.940 15.382 -0.242 1.00 89.88 296 PHE A CA 1
ATOM 2271 C C . PHE A 1 296 ? -17.231 14.551 -0.268 1.00 89.88 296 PHE A C 1
ATOM 2273 O O . PHE A 1 296 ? -17.259 13.409 0.174 1.00 89.88 296 PHE A O 1
ATOM 2280 N N . THR A 1 297 ? -18.335 15.176 -0.672 1.00 85.62 297 THR A N 1
ATOM 2281 C CA . THR A 1 297 ? -19.687 14.590 -0.596 1.00 85.62 297 THR A CA 1
ATOM 2282 C C . THR A 1 297 ? -20.323 14.363 -1.959 1.00 85.62 297 THR A C 1
ATOM 2284 O O . THR A 1 297 ? -21.331 13.669 -2.036 1.00 85.62 297 THR A O 1
ATOM 2287 N N . LEU A 1 298 ? -19.780 14.957 -3.025 1.00 88.50 298 LEU A N 1
ATOM 2288 C CA . LEU A 1 298 ? -20.250 14.688 -4.379 1.00 88.50 298 LEU A CA 1
ATOM 2289 C C . LEU A 1 298 ? -19.691 13.336 -4.823 1.00 88.50 298 LEU A C 1
ATOM 2291 O O . LEU A 1 298 ? -18.486 13.225 -5.029 1.00 88.50 298 LEU A O 1
ATOM 2295 N N . HIS A 1 299 ? -20.555 12.331 -4.941 1.00 93.31 299 HIS A N 1
ATOM 2296 C CA . HIS A 1 299 ? -20.173 10.979 -5.338 1.00 93.31 299 HIS A CA 1
ATOM 2297 C C . HIS A 1 299 ? -20.337 10.799 -6.854 1.00 93.31 299 HIS A C 1
ATOM 2299 O O . HIS A 1 299 ? -21.428 11.011 -7.387 1.00 93.31 299 HIS A O 1
ATOM 2305 N N . ILE A 1 300 ? -19.247 10.447 -7.538 1.00 93.25 300 ILE A N 1
ATOM 2306 C CA . ILE A 1 300 ? -19.218 10.137 -8.972 1.00 93.25 300 ILE A CA 1
ATOM 2307 C C . ILE A 1 300 ? -18.555 8.774 -9.158 1.00 93.25 300 ILE A C 1
ATOM 2309 O O . ILE A 1 300 ? -17.428 8.556 -8.723 1.00 93.25 300 ILE A O 1
ATOM 2313 N N . ASP A 1 301 ? -19.236 7.867 -9.835 1.00 93.62 301 ASP A N 1
ATOM 2314 C CA . ASP A 1 301 ? -18.667 6.597 -10.266 1.00 93.62 301 ASP A CA 1
ATOM 2315 C C . ASP A 1 301 ? -18.206 6.744 -11.705 1.00 93.62 301 ASP A C 1
ATOM 2317 O O . ASP A 1 301 ? -19.005 7.116 -12.565 1.00 93.62 301 ASP A O 1
ATOM 2321 N N . ALA A 1 302 ? -16.940 6.442 -11.976 1.00 89.50 302 ALA A N 1
ATOM 2322 C CA . ALA A 1 302 ? -16.390 6.506 -13.323 1.00 89.50 302 ALA A CA 1
ATOM 2323 C C . ALA A 1 302 ? -15.411 5.356 -13.574 1.00 89.50 302 ALA A C 1
ATOM 2325 O O . ALA A 1 302 ? -14.660 4.934 -12.695 1.00 89.50 302 ALA A O 1
ATOM 2326 N N . LYS A 1 303 ? -15.428 4.832 -14.796 1.00 86.69 303 LYS A N 1
ATOM 2327 C CA . LYS A 1 303 ? -14.521 3.781 -15.273 1.00 86.69 303 LYS A CA 1
ATOM 2328 C C . LYS A 1 303 ? -13.286 4.387 -15.940 1.00 86.69 303 LYS A C 1
ATOM 2330 O O . LYS A 1 303 ? -13.188 5.601 -16.076 1.00 86.69 303 LYS A O 1
ATOM 2335 N N . LYS A 1 304 ? -12.332 3.562 -16.382 1.00 78.25 304 LYS A N 1
ATOM 2336 C CA . LYS A 1 304 ? -11.116 3.989 -17.120 1.00 78.25 304 LYS A CA 1
ATOM 2337 C C . LYS A 1 304 ? -10.183 4.935 -16.355 1.00 78.25 304 LYS A C 1
ATOM 2339 O O . LYS A 1 304 ? -9.346 5.612 -16.942 1.00 78.25 304 LYS A O 1
ATOM 2344 N N . HIS A 1 305 ? -10.286 4.931 -15.032 1.00 82.25 305 HIS A N 1
ATOM 2345 C CA . HIS A 1 305 ? -9.420 5.698 -14.140 1.00 82.25 305 HIS A CA 1
ATOM 2346 C C . HIS A 1 305 ? -8.158 4.921 -13.729 1.00 82.25 305 HIS A C 1
ATOM 2348 O O . HIS A 1 305 ? -7.311 5.461 -13.027 1.00 82.25 305 HIS A O 1
ATOM 2354 N N . ILE A 1 306 ? -8.005 3.674 -14.197 1.00 79.62 306 ILE A N 1
ATOM 2355 C CA . ILE A 1 306 ? -6.840 2.806 -13.979 1.00 79.62 306 ILE A CA 1
ATOM 2356 C C . ILE A 1 306 ? -6.502 2.120 -15.306 1.00 79.62 306 ILE A C 1
ATOM 2358 O O . ILE A 1 306 ? -7.356 1.449 -15.889 1.00 79.62 306 ILE A O 1
ATOM 2362 N N . ASN A 1 307 ? -5.270 2.295 -15.794 1.00 69.00 307 ASN A N 1
ATOM 2363 C CA . ASN A 1 307 ? -4.851 1.855 -17.132 1.00 69.00 307 ASN A CA 1
ATOM 2364 C C . ASN A 1 307 ? -5.035 0.354 -17.367 1.00 69.00 307 ASN A C 1
ATOM 2366 O O . ASN A 1 307 ? -5.558 -0.071 -18.395 1.00 69.00 307 ASN A O 1
ATOM 2370 N N . GLU A 1 308 ? -4.678 -0.448 -16.375 1.00 72.31 308 GLU A N 1
ATOM 2371 C CA . GLU A 1 308 ? -4.712 -1.904 -16.451 1.00 72.31 308 GLU A CA 1
ATOM 2372 C C . GLU A 1 308 ? -6.106 -2.479 -16.154 1.00 72.31 308 GLU A C 1
ATOM 2374 O O . GLU A 1 308 ? -6.329 -3.677 -16.339 1.00 72.31 308 GLU A O 1
ATOM 2379 N N . MET A 1 309 ? -7.038 -1.648 -15.670 1.00 76.50 309 MET A N 1
ATOM 2380 C CA . MET A 1 309 ? -8.372 -2.049 -15.213 1.00 76.50 309 MET A CA 1
ATOM 2381 C C . MET A 1 309 ? -9.454 -1.091 -15.749 1.00 76.50 309 MET A C 1
ATOM 2383 O O . MET A 1 309 ? -10.151 -0.444 -14.967 1.00 76.50 309 MET A O 1
ATOM 2387 N N . PRO A 1 310 ? -9.630 -0.984 -17.079 1.00 76.50 310 PRO A N 1
ATOM 2388 C CA . PRO A 1 310 ? -10.484 0.038 -17.685 1.00 76.50 310 PRO A CA 1
ATOM 2389 C C . PRO A 1 310 ? -11.970 -0.100 -17.333 1.00 76.50 310 PRO A C 1
ATOM 2391 O O . PRO A 1 310 ? -12.676 0.902 -17.332 1.00 76.50 310 PRO A O 1
ATOM 2394 N N . ASP A 1 311 ? -12.446 -1.303 -17.004 1.00 83.69 311 ASP A N 1
ATOM 2395 C CA . ASP A 1 311 ? -13.842 -1.548 -16.612 1.00 83.69 311 ASP A CA 1
ATOM 2396 C C . ASP A 1 311 ? -14.095 -1.381 -15.108 1.00 83.69 311 ASP A C 1
ATOM 2398 O O . ASP A 1 311 ? -15.241 -1.456 -14.658 1.00 83.69 311 ASP A O 1
ATOM 2402 N N . PHE A 1 312 ? -13.036 -1.181 -14.322 1.00 87.31 312 PHE A N 1
ATOM 2403 C CA . PHE A 1 312 ? -13.149 -1.016 -12.883 1.00 87.31 312 PHE A CA 1
ATOM 2404 C C . PHE A 1 312 ? -13.787 0.334 -12.560 1.00 87.31 312 PHE A C 1
ATOM 2406 O O . PHE A 1 312 ? -13.353 1.372 -13.060 1.00 87.31 312 PHE A O 1
ATOM 2413 N N . VAL A 1 313 ? -14.827 0.303 -11.730 1.00 93.88 313 VAL A N 1
ATOM 2414 C CA . VAL A 1 313 ? -15.519 1.507 -11.273 1.00 93.88 313 VAL A CA 1
ATOM 2415 C C . VAL A 1 313 ? -14.700 2.125 -10.151 1.00 93.88 313 VAL A C 1
ATOM 2417 O O . VAL A 1 313 ? -14.525 1.520 -9.099 1.00 93.88 313 VAL A O 1
ATOM 2420 N N . VAL A 1 314 ? -14.194 3.329 -10.390 1.00 94.12 314 VAL A N 1
ATOM 2421 C CA . VAL A 1 314 ? -13.534 4.141 -9.372 1.00 94.12 314 VAL A CA 1
ATOM 2422 C C . VAL A 1 314 ? -14.559 5.090 -8.771 1.00 94.12 314 VAL A C 1
ATOM 2424 O O . VAL A 1 314 ? -15.235 5.837 -9.485 1.00 94.12 314 VAL A O 1
ATOM 2427 N N . HIS A 1 315 ? -14.653 5.066 -7.445 1.00 96.56 315 HIS A N 1
ATOM 2428 C CA . HIS A 1 315 ? -15.596 5.884 -6.694 1.00 96.56 315 HIS A CA 1
ATOM 2429 C C . HIS A 1 315 ? -14.926 7.204 -6.305 1.00 96.56 315 HIS A C 1
ATOM 2431 O O . HIS A 1 315 ? -13.989 7.236 -5.506 1.00 96.56 315 HIS A O 1
ATOM 2437 N N . HIS A 1 316 ? -15.392 8.301 -6.891 1.00 95.75 316 HIS A N 1
ATOM 2438 C CA . HIS A 1 316 ? -14.896 9.648 -6.651 1.00 95.75 316 HIS A CA 1
ATOM 2439 C C . HIS A 1 316 ? -15.762 10.302 -5.589 1.00 95.75 316 HIS A C 1
ATOM 2441 O O . HIS A 1 316 ? -16.969 10.451 -5.772 1.00 95.75 316 HIS A O 1
ATOM 2447 N N . TYR A 1 317 ? -15.143 10.768 -4.515 1.00 95.56 317 TYR A N 1
ATOM 2448 C CA . TYR A 1 317 ? -15.783 11.674 -3.572 1.00 95.56 317 TYR A CA 1
ATOM 2449 C C . TYR A 1 317 ? -15.144 13.037 -3.739 1.00 95.56 317 TYR A C 1
ATOM 2451 O O . TYR A 1 317 ? -13.969 13.210 -3.424 1.00 95.56 317 TYR A O 1
ATOM 2459 N N . CYS A 1 318 ? -15.908 13.984 -4.275 1.00 94.12 318 CYS A N 1
ATOM 2460 C CA . CYS A 1 318 ? -15.443 15.275 -4.759 1.00 94.12 318 CYS A CA 1
ATOM 2461 C C . CYS A 1 318 ? -15.898 16.438 -3.870 1.00 94.12 318 CYS A C 1
ATOM 2463 O O . CYS A 1 318 ? -16.987 16.428 -3.286 1.00 94.12 318 CYS A O 1
ATOM 2465 N N . LYS A 1 319 ? -15.050 17.466 -3.803 1.00 91.00 319 LYS A N 1
ATOM 2466 C CA . LYS A 1 319 ? -15.239 18.711 -3.058 1.00 91.00 319 LYS A CA 1
ATOM 2467 C C . LYS A 1 319 ? -14.830 19.904 -3.915 1.00 91.00 319 LYS A C 1
ATOM 2469 O O . LYS A 1 319 ? -13.688 19.993 -4.365 1.00 91.00 319 LYS A O 1
ATOM 2474 N N . THR A 1 320 ? -15.721 20.878 -4.060 1.00 88.38 320 THR A N 1
ATOM 2475 C CA . THR A 1 320 ? -15.366 22.188 -4.622 1.00 88.38 320 THR A CA 1
ATOM 2476 C C . THR A 1 320 ? -14.527 22.970 -3.613 1.00 88.38 320 THR A C 1
ATOM 2478 O O . THR A 1 320 ? -14.949 23.164 -2.470 1.00 88.38 320 THR A O 1
ATOM 2481 N N . LEU A 1 321 ? -13.340 23.419 -4.021 1.00 85.38 321 LEU A N 1
ATOM 2482 C CA . LEU A 1 321 ? -12.474 24.259 -3.191 1.00 85.38 321 LEU A CA 1
ATOM 2483 C C . LEU A 1 321 ? -12.804 25.738 -3.407 1.00 85.38 321 LEU A C 1
ATOM 2485 O O . LEU A 1 321 ? -13.026 26.472 -2.446 1.00 85.38 321 LEU A O 1
ATOM 2489 N N . ASP A 1 322 ? -12.890 26.151 -4.670 1.00 86.00 322 ASP A N 1
ATOM 2490 C CA . ASP A 1 322 ? -13.367 27.466 -5.093 1.00 86.00 322 ASP A CA 1
ATOM 2491 C C . ASP A 1 322 ? -13.887 27.409 -6.545 1.00 86.00 322 ASP A C 1
ATOM 2493 O O . ASP A 1 322 ? -14.132 26.336 -7.090 1.00 86.00 322 ASP A O 1
ATOM 2497 N N . LYS A 1 323 ? -14.087 28.568 -7.185 1.00 80.62 323 LYS A N 1
ATOM 2498 C CA . LYS A 1 323 ? -14.595 28.661 -8.566 1.00 80.62 323 LYS A CA 1
ATOM 2499 C C . LYS A 1 323 ? -13.661 28.077 -9.641 1.00 80.62 323 LYS A C 1
ATOM 2501 O O . LYS A 1 323 ? -14.109 27.864 -10.760 1.00 80.62 323 LYS A O 1
ATOM 2506 N N . ASN A 1 324 ? -12.380 27.905 -9.328 1.00 87.56 324 ASN A N 1
ATOM 2507 C CA . ASN A 1 324 ? -11.338 27.461 -10.245 1.00 87.56 324 ASN A CA 1
ATOM 2508 C C . ASN A 1 324 ? -10.858 26.037 -9.949 1.00 87.56 324 ASN A C 1
ATOM 2510 O O . ASN A 1 324 ? -10.214 25.455 -10.817 1.00 87.56 324 ASN A O 1
ATOM 2514 N N . TYR A 1 325 ? -11.121 25.508 -8.750 1.00 89.38 325 TYR A N 1
ATOM 2515 C CA . TYR A 1 325 ? -10.580 24.232 -8.285 1.00 89.38 325 TYR A CA 1
ATOM 2516 C C . TYR A 1 325 ? -11.649 23.343 -7.648 1.00 89.38 325 TYR A C 1
ATOM 2518 O O . TYR A 1 325 ? -12.361 23.745 -6.721 1.00 89.38 325 TYR A O 1
ATOM 2526 N N . LEU A 1 326 ? -11.677 22.088 -8.079 1.00 92.69 326 LEU A N 1
ATOM 2527 C CA . LEU A 1 326 ? -12.387 20.988 -7.440 1.00 92.69 326 LEU A CA 1
ATOM 2528 C C . LEU A 1 326 ? -11.394 19.838 -7.225 1.00 92.69 326 LEU A C 1
ATOM 2530 O O . LEU A 1 326 ? -10.440 19.675 -7.981 1.00 92.69 326 LEU A O 1
ATOM 2534 N N . GLN A 1 327 ? -11.562 19.086 -6.145 1.00 95.44 327 GLN A N 1
ATOM 2535 C CA . GLN A 1 327 ? -10.671 17.986 -5.796 1.00 95.44 327 GLN A CA 1
ATOM 2536 C C . GLN A 1 327 ? -11.488 16.752 -5.439 1.00 95.44 327 GLN A C 1
ATOM 2538 O O . GLN A 1 327 ? -12.511 16.882 -4.766 1.00 95.44 327 GLN A O 1
ATOM 2543 N N . CYS A 1 328 ? -11.029 15.572 -5.845 1.00 96.12 328 CYS A N 1
ATOM 2544 C CA . CYS A 1 328 ? -11.660 14.300 -5.518 1.00 96.12 328 CYS A CA 1
ATOM 2545 C C . CYS A 1 328 ? -10.671 13.332 -4.871 1.00 96.12 328 CYS A C 1
ATOM 2547 O O . CYS A 1 328 ? -9.492 13.280 -5.229 1.00 96.12 328 CYS A O 1
ATOM 2549 N N . LEU A 1 329 ? -11.182 12.558 -3.918 1.00 96.88 329 LEU A N 1
ATOM 2550 C CA . LEU A 1 329 ? -10.546 11.353 -3.401 1.00 96.88 329 LEU A CA 1
ATOM 2551 C C . LEU A 1 329 ? -11.113 10.155 -4.162 1.00 96.88 329 LEU A C 1
ATOM 2553 O O . LEU A 1 329 ? -12.331 10.065 -4.326 1.00 96.88 329 LEU A O 1
ATOM 2557 N N . LEU A 1 330 ? -10.237 9.270 -4.630 1.00 96.38 330 LEU A N 1
ATOM 2558 C CA . LEU A 1 330 ? -10.601 8.130 -5.470 1.00 96.38 330 LEU A CA 1
ATOM 2559 C C . LEU A 1 330 ? -10.514 6.843 -4.663 1.00 96.38 330 LEU A C 1
ATOM 2561 O O . LEU A 1 330 ? -9.495 6.621 -4.008 1.00 96.38 330 LEU A O 1
ATOM 2565 N N . PHE A 1 331 ? -11.537 5.997 -4.740 1.00 96.62 331 PHE A N 1
ATOM 2566 C CA . PHE A 1 331 ? -11.632 4.762 -3.964 1.00 96.62 331 PHE A CA 1
ATOM 2567 C C . PHE A 1 331 ? -11.856 3.524 -4.836 1.00 96.62 331 PHE A C 1
ATOM 2569 O O . PHE A 1 331 ? -12.462 3.602 -5.907 1.00 96.62 331 PHE A O 1
ATOM 2576 N N . ASP A 1 332 ? -11.378 2.376 -4.347 1.00 93.19 332 ASP A N 1
ATOM 2577 C CA . ASP A 1 332 ? -11.587 1.054 -4.957 1.00 93.19 332 ASP A CA 1
ATOM 2578 C C . ASP A 1 332 ? -12.979 0.454 -4.686 1.00 93.19 332 ASP A C 1
ATOM 2580 O O . ASP A 1 332 ? -13.347 -0.572 -5.254 1.00 93.19 332 ASP A O 1
ATOM 2584 N N . SER A 1 333 ? -13.766 1.077 -3.814 1.00 91.88 333 SER A N 1
ATOM 2585 C CA . SER A 1 333 ? -15.121 0.659 -3.472 1.00 91.88 333 SER A CA 1
ATOM 2586 C C . SER A 1 333 ? -15.898 1.827 -2.849 1.00 91.88 333 SER A C 1
ATOM 2588 O O . SER A 1 333 ? -15.302 2.794 -2.380 1.00 91.88 333 SER A O 1
ATOM 2590 N N . ASP A 1 334 ? -17.226 1.735 -2.817 1.00 89.19 334 ASP A N 1
ATOM 2591 C CA . ASP A 1 334 ? -18.117 2.634 -2.073 1.00 89.19 334 ASP A CA 1
ATOM 2592 C C . ASP A 1 334 ? -18.330 2.206 -0.604 1.00 89.19 334 ASP A C 1
ATOM 2594 O O . ASP A 1 334 ? -19.086 2.838 0.139 1.00 89.19 334 ASP A O 1
ATOM 2598 N N . GLN A 1 335 ? -17.680 1.123 -0.161 1.00 89.81 335 GLN A N 1
ATOM 2599 C CA . GLN A 1 335 ? -17.790 0.639 1.213 1.00 89.81 335 GLN A CA 1
ATOM 2600 C C . GLN A 1 335 ? -17.038 1.547 2.206 1.00 89.81 335 GLN A C 1
ATOM 2602 O O . GLN A 1 335 ? -15.998 2.111 1.868 1.00 89.81 335 GLN A O 1
ATOM 2607 N N . PRO A 1 336 ? -17.477 1.643 3.480 1.00 81.69 336 PRO A N 1
ATOM 2608 C CA . PRO A 1 336 ? -16.869 2.544 4.470 1.00 81.69 336 PRO A CA 1
ATOM 2609 C C . PRO A 1 336 ? -15.367 2.341 4.735 1.00 81.69 336 PRO A C 1
ATOM 2611 O O . PRO A 1 336 ? -14.717 3.230 5.279 1.00 81.69 336 PRO A O 1
ATOM 2614 N N . ASN A 1 337 ? -14.828 1.165 4.411 1.00 80.38 337 ASN A N 1
ATOM 2615 C CA . ASN A 1 337 ? -13.424 0.793 4.590 1.00 80.38 337 ASN A CA 1
ATOM 2616 C C . ASN A 1 337 ? -12.644 0.703 3.266 1.00 80.38 337 ASN A C 1
ATOM 2618 O O . ASN A 1 337 ? -11.582 0.082 3.248 1.00 80.38 337 ASN A O 1
ATOM 2622 N N . ALA A 1 338 ? -13.174 1.269 2.179 1.00 90.44 338 ALA A N 1
ATOM 2623 C CA . ALA A 1 338 ? -12.501 1.319 0.889 1.00 90.44 338 ALA A CA 1
ATOM 2624 C C . ALA A 1 338 ? -11.152 2.046 0.980 1.00 90.44 338 ALA A C 1
ATOM 2626 O O . ALA A 1 338 ? -10.970 2.984 1.767 1.00 90.44 338 ALA A O 1
ATOM 2627 N N . HIS A 1 339 ? -10.196 1.623 0.161 1.00 92.19 339 HIS A N 1
ATOM 2628 C CA . HIS A 1 339 ? -8.884 2.251 0.117 1.00 92.19 339 HIS A CA 1
ATOM 2629 C C . HIS A 1 339 ? -8.927 3.503 -0.750 1.00 92.19 339 HIS A C 1
ATOM 2631 O O . HIS A 1 339 ? -9.498 3.490 -1.839 1.00 92.19 339 HIS A O 1
ATOM 2637 N N . VAL A 1 340 ? -8.257 4.572 -0.308 1.00 95.12 340 VAL A N 1
ATOM 2638 C CA . VAL A 1 340 ? -7.939 5.691 -1.203 1.00 95.12 340 VAL A CA 1
ATOM 2639 C C . VAL A 1 340 ? -6.878 5.205 -2.183 1.00 95.12 340 VAL A C 1
ATOM 2641 O O . VAL A 1 340 ? -5.730 4.969 -1.800 1.00 95.12 340 VAL A O 1
ATOM 2644 N N . ILE A 1 341 ? -7.268 5.059 -3.442 1.00 94.81 341 ILE A N 1
ATOM 2645 C CA . ILE A 1 341 ? -6.399 4.582 -4.517 1.00 94.81 341 ILE A CA 1
ATOM 2646 C C . ILE A 1 341 ? -5.736 5.703 -5.307 1.00 94.81 341 ILE A C 1
ATOM 2648 O O . ILE A 1 341 ? -4.739 5.474 -5.993 1.00 94.81 341 ILE A O 1
ATOM 2652 N N . GLY A 1 342 ? -6.243 6.926 -5.180 1.00 95.06 342 GLY A N 1
ATOM 2653 C CA . GLY A 1 342 ? -5.706 8.075 -5.885 1.00 95.06 342 GLY A CA 1
ATOM 2654 C C . GLY A 1 342 ? -6.416 9.376 -5.553 1.00 95.06 342 GLY A C 1
ATOM 2655 O O . GLY A 1 342 ? -7.270 9.449 -4.666 1.00 95.06 342 GLY A O 1
ATOM 2656 N N . VAL A 1 343 ? -6.052 10.414 -6.295 1.00 96.19 343 VAL A N 1
ATOM 2657 C CA . VAL A 1 343 ? -6.681 11.733 -6.232 1.00 96.19 343 VAL A CA 1
ATOM 2658 C C . VAL A 1 343 ? -6.942 12.253 -7.632 1.00 96.19 343 VAL A C 1
ATOM 2660 O O . VAL A 1 343 ? -6.157 12.013 -8.551 1.00 96.19 343 VAL A O 1
ATOM 2663 N N . GLU A 1 344 ? -8.004 13.031 -7.772 1.00 95.56 344 GLU A N 1
ATOM 2664 C CA . GLU A 1 344 ? -8.229 13.841 -8.959 1.00 95.56 344 GLU A CA 1
ATOM 2665 C C . GLU A 1 344 ? -8.217 15.322 -8.591 1.00 95.56 344 GLU A C 1
ATOM 2667 O O . GLU A 1 344 ? -8.825 15.749 -7.606 1.00 95.56 344 GLU A O 1
ATOM 2672 N N . THR A 1 345 ? -7.504 16.123 -9.379 1.00 95.94 345 THR A N 1
ATOM 2673 C CA . THR A 1 345 ? -7.594 17.584 -9.321 1.00 95.94 345 THR A CA 1
ATOM 2674 C C . THR A 1 345 ? -8.279 18.083 -10.578 1.00 95.94 345 THR A C 1
ATOM 2676 O O . THR A 1 345 ? -7.840 17.767 -11.678 1.00 95.94 345 THR A O 1
ATOM 2679 N N . ILE A 1 346 ? -9.317 18.893 -10.410 1.00 95.00 346 ILE A N 1
ATOM 2680 C CA . ILE A 1 346 ? -10.106 19.475 -11.488 1.00 95.00 346 ILE A CA 1
ATOM 2681 C C . ILE A 1 346 ? -9.915 20.989 -11.468 1.00 95.00 346 ILE A C 1
ATOM 2683 O O . ILE A 1 346 ? -10.104 21.631 -10.431 1.00 95.00 346 ILE A O 1
ATOM 2687 N N . ILE A 1 347 ? -9.540 21.566 -12.607 1.00 95.50 347 ILE A N 1
ATOM 2688 C CA . ILE A 1 347 ? -9.261 22.997 -12.750 1.00 95.50 347 ILE A CA 1
ATOM 2689 C C . ILE A 1 347 ? -10.096 23.655 -13.842 1.00 95.50 347 ILE A C 1
ATOM 2691 O O . ILE A 1 347 ? -10.491 23.028 -14.827 1.00 95.50 347 ILE A O 1
ATOM 2695 N N . SER A 1 348 ? -10.325 24.957 -13.696 1.00 93.81 348 SER A N 1
ATOM 2696 C CA . SER A 1 348 ? -10.988 25.745 -14.729 1.00 93.81 348 SER A CA 1
ATOM 2697 C C . SER A 1 348 ? -10.086 25.982 -15.956 1.00 93.81 348 SER A C 1
ATOM 2699 O O . SER A 1 348 ? -8.851 25.933 -15.853 1.00 93.81 348 SER A O 1
ATOM 2701 N N . PRO A 1 349 ? -10.667 26.302 -17.128 1.00 91.38 349 PRO A N 1
ATOM 2702 C CA . PRO A 1 349 ? -9.908 26.622 -18.337 1.00 91.38 349 PRO A CA 1
ATOM 2703 C C . PRO A 1 349 ? -8.925 27.785 -18.149 1.00 91.38 349 PRO A C 1
ATOM 2705 O O . PRO A 1 349 ? -7.865 27.806 -18.775 1.00 91.38 349 PRO A O 1
ATOM 2708 N N . GLU A 1 350 ? -9.243 28.744 -17.273 1.00 91.88 350 GLU A N 1
ATOM 2709 C CA . GLU A 1 350 ? -8.375 29.886 -16.976 1.00 91.88 350 GLU A CA 1
ATOM 2710 C C . GLU A 1 350 ? -7.081 29.465 -16.275 1.00 91.88 350 GLU A C 1
ATOM 2712 O O . GLU A 1 350 ? -6.026 30.036 -16.558 1.00 91.88 350 GLU A O 1
ATOM 2717 N N . ILE A 1 351 ? -7.143 28.484 -15.368 1.00 96.19 351 ILE A N 1
ATOM 2718 C CA . ILE A 1 351 ? -5.951 27.925 -14.717 1.00 96.19 351 ILE A CA 1
ATOM 2719 C C . ILE A 1 351 ? -5.189 27.043 -15.702 1.00 96.19 351 ILE A C 1
ATOM 2721 O O . ILE A 1 351 ? -3.976 27.188 -15.838 1.00 96.19 351 ILE A O 1
ATOM 2725 N N . TYR A 1 352 ? -5.895 26.194 -16.453 1.00 92.88 352 TYR A N 1
ATOM 2726 C CA . TYR A 1 352 ? -5.282 25.322 -17.455 1.00 92.88 352 TYR A CA 1
ATOM 2727 C C . TYR A 1 352 ? -4.468 26.110 -18.499 1.00 92.88 352 TYR A C 1
ATOM 2729 O O . TYR A 1 352 ? -3.337 25.748 -18.826 1.00 92.88 352 TYR A O 1
ATOM 2737 N N . ALA A 1 353 ? -4.989 27.252 -18.963 1.00 91.94 353 ALA A N 1
ATOM 2738 C CA . ALA A 1 353 ? -4.303 28.129 -19.913 1.00 91.94 353 ALA A CA 1
ATOM 2739 C C . ALA A 1 353 ? -2.987 28.731 -19.380 1.00 91.94 353 ALA A C 1
ATOM 2741 O O . ALA A 1 353 ? -2.161 29.185 -20.175 1.00 91.94 353 ALA A O 1
ATOM 2742 N N . GLN A 1 354 ? -2.782 28.733 -18.061 1.00 95.06 354 GLN A N 1
ATOM 2743 C CA . GLN A 1 354 ? -1.565 29.218 -17.406 1.00 95.06 354 GLN A CA 1
ATOM 2744 C C . GLN A 1 354 ? -0.544 28.102 -17.146 1.00 95.06 354 GLN A C 1
ATOM 2746 O O . GLN A 1 354 ? 0.600 28.405 -16.811 1.00 95.06 354 GLN A O 1
ATOM 2751 N N . LEU A 1 355 ? -0.920 26.828 -17.316 1.00 90.62 355 LEU A N 1
ATOM 2752 C CA . LEU A 1 355 ? 0.003 25.712 -17.131 1.00 90.62 355 LEU A CA 1
ATOM 2753 C C . LEU A 1 355 ? 1.103 25.714 -18.207 1.00 90.62 355 LEU A C 1
ATOM 2755 O O . LEU A 1 355 ? 0.801 26.022 -19.373 1.00 90.62 355 LEU A O 1
ATOM 2759 N N . PRO A 1 356 ? 2.343 25.319 -17.848 1.00 90.00 356 PRO A N 1
ATOM 2760 C CA . PRO A 1 356 ? 3.395 25.000 -18.811 1.00 90.00 356 PRO A CA 1
ATOM 2761 C C . PRO A 1 356 ? 2.912 23.989 -19.857 1.00 90.00 356 PRO A C 1
ATOM 2763 O O . PRO A 1 356 ? 2.106 23.112 -19.551 1.00 90.00 356 PRO A O 1
ATOM 2766 N N . GLU A 1 357 ? 3.401 24.095 -21.094 1.00 78.69 357 GLU A N 1
ATOM 2767 C CA . GLU A 1 357 ? 2.959 23.229 -22.200 1.00 78.69 357 GLU A CA 1
ATOM 2768 C C . GLU A 1 357 ? 3.196 21.739 -21.902 1.00 78.69 357 GLU A C 1
ATOM 2770 O O . GLU A 1 357 ? 2.318 20.918 -22.154 1.00 78.69 357 GLU A O 1
ATOM 2775 N N . GLU A 1 358 ? 4.335 21.403 -21.294 1.00 73.69 358 GLU A N 1
ATOM 2776 C CA . GLU A 1 358 ? 4.665 20.042 -20.852 1.00 73.69 358 GLU A CA 1
ATOM 2777 C C . GLU A 1 358 ? 3.715 19.489 -19.782 1.00 73.69 358 GLU A C 1
ATOM 2779 O O . GLU A 1 358 ? 3.445 18.290 -19.757 1.00 73.69 358 GLU A O 1
ATOM 2784 N N . GLU A 1 359 ? 3.170 20.357 -18.928 1.00 83.50 359 GLU A N 1
ATOM 2785 C CA . GLU A 1 359 ? 2.282 19.954 -17.842 1.00 83.50 359 GLU A CA 1
ATOM 2786 C C . GLU A 1 359 ? 0.885 19.634 -18.373 1.00 83.50 359 GLU A C 1
ATOM 2788 O O . GLU A 1 359 ? 0.248 18.701 -17.898 1.00 83.50 359 GLU A O 1
ATOM 2793 N N . ARG A 1 360 ? 0.425 20.348 -19.408 1.00 83.31 360 ARG A N 1
ATOM 2794 C CA . ARG A 1 360 ? -0.910 20.167 -20.006 1.00 83.31 360 ARG A CA 1
ATOM 2795 C C . ARG A 1 360 ? -1.174 18.744 -20.497 1.00 83.31 360 ARG A C 1
ATOM 2797 O O . ARG A 1 360 ? -2.320 18.314 -20.471 1.00 83.31 360 ARG A O 1
ATOM 2804 N N . ALA A 1 361 ? -0.134 18.002 -20.883 1.00 77.81 361 ALA A N 1
ATOM 2805 C CA . ALA A 1 361 ? -0.247 16.606 -21.317 1.00 77.81 361 ALA A CA 1
ATOM 2806 C C . ALA A 1 361 ? -0.779 15.654 -20.221 1.00 77.81 361 ALA A C 1
ATOM 2808 O O . ALA A 1 361 ? -1.267 14.567 -20.531 1.00 77.81 361 ALA A O 1
ATOM 2809 N N . TYR A 1 362 ? -0.692 16.057 -18.951 1.00 81.31 362 TYR A N 1
ATOM 2810 C CA . TYR A 1 362 ? -1.171 15.298 -17.791 1.00 81.31 362 TYR A CA 1
ATOM 2811 C C . TYR A 1 362 ? -2.624 15.593 -17.413 1.00 81.31 362 TYR A C 1
ATOM 2813 O O . TYR A 1 362 ? -3.133 15.009 -16.458 1.00 81.31 362 TYR A O 1
ATOM 2821 N N . TRP A 1 363 ? -3.282 16.495 -18.139 1.00 90.19 363 TRP A N 1
ATOM 2822 C CA . TRP A 1 363 ? -4.651 16.916 -17.880 1.00 90.19 363 TRP A CA 1
ATOM 2823 C C . TRP A 1 363 ? -5.553 16.515 -19.043 1.00 90.19 363 TRP A C 1
ATOM 2825 O O . TRP A 1 363 ? -5.109 16.406 -20.186 1.00 90.19 363 TRP A O 1
ATOM 2835 N N . HIS A 1 364 ? -6.830 16.315 -18.754 1.00 85.56 364 HIS A N 1
ATOM 2836 C CA . HIS A 1 364 ? -7.828 15.903 -19.728 1.00 85.56 364 HIS A CA 1
ATOM 2837 C C . HIS A 1 364 ? -9.074 16.774 -19.618 1.00 85.56 364 HIS A C 1
ATOM 2839 O O . HIS A 1 364 ? -9.396 17.267 -18.546 1.00 85.56 364 HIS A O 1
ATOM 2845 N N . TYR A 1 365 ? -9.756 17.008 -20.733 1.00 91.56 365 TYR A N 1
ATOM 2846 C CA . TYR A 1 365 ? -10.917 17.895 -20.790 1.00 91.56 365 TYR A CA 1
ATOM 2847 C C . TYR A 1 365 ? -12.217 17.116 -20.554 1.00 91.56 365 TYR A C 1
ATOM 2849 O O . TYR A 1 365 ? -12.543 16.204 -21.318 1.00 91.56 365 TYR A O 1
ATOM 2857 N N . HIS A 1 366 ? -12.983 17.483 -19.526 1.00 90.00 366 HIS A N 1
ATOM 2858 C CA . HIS A 1 366 ? -14.153 16.706 -19.096 1.00 90.00 366 HIS A CA 1
ATOM 2859 C C . HIS A 1 366 ? -15.287 16.655 -20.113 1.00 90.00 366 HIS A C 1
ATOM 2861 O O . HIS A 1 366 ? -15.982 15.649 -20.195 1.00 90.00 366 HIS A O 1
ATOM 2867 N N . LYS A 1 367 ? -15.463 17.685 -20.945 1.00 85.44 367 LYS A N 1
ATOM 2868 C CA . LYS A 1 367 ? -16.467 17.649 -22.018 1.00 85.44 367 LYS A CA 1
ATOM 2869 C C . LYS A 1 367 ? -16.267 16.462 -22.957 1.00 85.44 367 LYS A C 1
ATOM 2871 O O . LYS A 1 367 ? -17.239 15.884 -23.437 1.00 85.44 367 LYS A O 1
ATOM 2876 N N . ASP A 1 368 ? -15.008 16.142 -23.230 1.00 82.19 368 ASP A N 1
ATOM 2877 C CA . ASP A 1 368 ? -14.644 15.049 -24.121 1.00 82.19 368 ASP A CA 1
ATOM 2878 C C . ASP A 1 368 ? -14.566 13.721 -23.357 1.00 82.19 368 ASP A C 1
ATOM 2880 O O . ASP A 1 368 ? -14.790 12.673 -23.950 1.00 82.19 368 ASP A O 1
ATOM 2884 N N . GLU A 1 369 ? -14.254 13.758 -22.059 1.00 81.31 369 GLU A N 1
ATOM 2885 C CA . GLU A 1 369 ? -14.014 12.583 -21.217 1.00 81.31 369 GLU A CA 1
ATOM 2886 C C . GLU A 1 369 ? -15.280 11.980 -20.590 1.00 81.31 369 GLU A C 1
ATOM 2888 O O . GLU A 1 369 ? -15.438 10.762 -20.647 1.00 81.31 369 GLU A O 1
ATOM 2893 N N . ILE A 1 370 ? -16.220 12.789 -20.091 1.00 82.06 370 ILE A N 1
ATOM 2894 C CA . ILE A 1 370 ? -17.421 12.311 -19.381 1.00 82.06 370 ILE A CA 1
ATOM 2895 C C . ILE A 1 370 ? -18.223 11.280 -20.202 1.00 82.06 370 ILE A C 1
ATOM 2897 O O . ILE A 1 370 ? -18.628 10.255 -19.644 1.00 82.06 370 ILE A O 1
ATOM 2901 N N . PRO A 1 371 ? -18.435 11.461 -21.526 1.00 81.44 371 PRO A N 1
ATOM 2902 C CA . PRO A 1 371 ? -19.130 10.464 -22.344 1.00 81.44 371 PRO A CA 1
ATOM 2903 C C . PRO A 1 371 ? -18.393 9.122 -22.474 1.00 81.44 371 PRO A C 1
ATOM 2905 O O . PRO A 1 371 ? -18.970 8.155 -22.968 1.00 81.44 371 PRO A O 1
ATOM 2908 N N . LEU A 1 372 ? -17.111 9.066 -22.106 1.00 73.44 372 LEU A N 1
ATOM 2909 C CA . LEU A 1 372 ? -16.224 7.928 -22.338 1.00 73.44 372 LEU A CA 1
ATOM 2910 C C . LEU A 1 372 ? -16.068 7.023 -21.119 1.00 73.44 372 LEU A C 1
ATOM 2912 O O . LEU A 1 372 ? -15.643 5.879 -21.290 1.00 73.44 372 LEU A O 1
ATOM 2916 N N . VAL A 1 373 ? -16.372 7.506 -19.918 1.00 77.69 373 VAL A N 1
ATOM 2917 C CA . VAL A 1 373 ? -16.061 6.812 -18.657 1.00 77.69 373 VAL A CA 1
ATOM 2918 C C . VAL A 1 373 ? -17.269 6.172 -17.981 1.00 77.69 373 VAL A C 1
ATOM 2920 O O . VAL A 1 373 ? -17.168 5.737 -16.838 1.00 77.69 373 VAL A O 1
ATOM 2923 N N . ASP A 1 374 ? -18.403 6.073 -18.682 1.00 83.19 374 ASP A N 1
ATOM 2924 C CA . ASP A 1 374 ? -19.671 5.580 -18.127 1.00 83.19 374 ASP A CA 1
ATOM 2925 C C . ASP A 1 374 ? -20.005 6.254 -16.781 1.00 83.19 374 ASP A C 1
ATOM 2927 O O . ASP A 1 374 ? -20.394 5.584 -15.823 1.00 83.19 374 ASP A O 1
ATOM 2931 N N . ALA A 1 375 ? -19.803 7.576 -16.695 1.00 85.94 375 ALA A N 1
ATOM 2932 C CA . ALA A 1 375 ? -19.969 8.307 -15.447 1.00 85.94 375 ALA A CA 1
ATOM 2933 C C . ALA A 1 375 ? -21.409 8.195 -14.924 1.00 85.94 375 ALA A C 1
ATOM 2935 O O . ALA A 1 375 ? -22.372 8.482 -15.643 1.00 85.94 375 ALA A O 1
ATOM 2936 N N . THR A 1 376 ? -21.557 7.841 -13.650 1.00 90.12 376 THR A N 1
ATOM 2937 C CA . THR A 1 376 ? -22.840 7.896 -12.941 1.00 90.12 376 THR A CA 1
ATOM 2938 C C . THR A 1 376 ? -22.695 8.693 -11.652 1.00 90.12 376 THR A C 1
ATOM 2940 O O . THR A 1 376 ? -21.603 8.801 -11.100 1.00 90.12 376 THR A O 1
ATOM 2943 N N . LEU A 1 377 ? -23.789 9.291 -11.178 1.00 90.88 377 LEU A N 1
ATOM 2944 C CA . LEU A 1 377 ? -23.812 10.037 -9.919 1.00 90.88 377 LEU A CA 1
ATOM 2945 C C . LEU A 1 377 ? -24.819 9.385 -8.969 1.00 90.88 377 LEU A C 1
ATOM 2947 O O . LEU A 1 377 ? -26.011 9.718 -9.012 1.00 90.88 377 LEU A O 1
ATOM 2951 N N . PRO A 1 378 ? -24.374 8.414 -8.153 1.00 89.56 378 PRO A N 1
ATOM 2952 C CA . PRO A 1 378 ? -25.252 7.691 -7.248 1.00 89.56 378 PRO A CA 1
ATOM 2953 C C . PRO A 1 378 ? -25.996 8.631 -6.292 1.00 89.56 378 PRO A C 1
ATOM 2955 O O . PRO A 1 378 ? -25.433 9.564 -5.724 1.00 89.56 378 PRO A O 1
ATOM 2958 N N . GLY A 1 379 ? -27.290 8.372 -6.098 1.00 83.50 379 GLY A N 1
ATOM 2959 C CA . GLY A 1 379 ? -28.116 9.095 -5.127 1.00 83.50 379 GLY A CA 1
ATOM 2960 C C . GLY A 1 379 ? -28.623 10.475 -5.564 1.00 83.50 379 GLY A C 1
ATOM 2961 O O . GLY A 1 379 ? -29.343 11.097 -4.784 1.00 83.50 379 GLY A O 1
ATOM 2962 N N . LEU A 1 380 ? -28.312 10.939 -6.780 1.00 87.56 380 LEU A N 1
ATOM 2963 C CA . LEU A 1 380 ? -28.843 12.191 -7.337 1.00 87.56 380 LEU A CA 1
ATOM 2964 C C . LEU A 1 380 ? -30.034 11.957 -8.280 1.00 87.56 380 LEU A C 1
ATOM 2966 O O . LEU A 1 380 ? -30.127 10.927 -8.948 1.00 87.56 380 LEU A O 1
ATOM 2970 N N . SER A 1 381 ? -30.944 12.931 -8.353 1.00 90.50 381 SER A N 1
ATOM 2971 C CA . SER A 1 381 ? -32.017 12.968 -9.359 1.00 90.50 381 SER A CA 1
ATOM 2972 C C . SER A 1 381 ? -31.511 13.444 -10.729 1.00 90.50 381 SER A C 1
ATOM 2974 O O . SER A 1 381 ? -30.500 14.137 -10.812 1.00 90.50 381 SER A O 1
ATOM 2976 N N . ASP A 1 382 ? -32.244 13.157 -11.812 1.00 87.19 382 ASP A N 1
ATOM 2977 C CA . ASP A 1 382 ? -31.873 13.570 -13.181 1.00 87.19 382 ASP A CA 1
ATOM 2978 C C . ASP A 1 382 ? -31.619 15.087 -13.317 1.00 87.19 382 ASP A C 1
ATOM 2980 O O . ASP A 1 382 ? -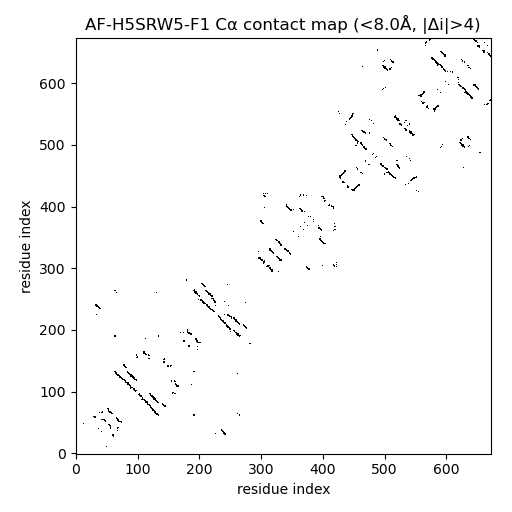30.728 15.519 -14.052 1.00 87.19 382 ASP A O 1
ATOM 2984 N N . GLU A 1 383 ? -32.378 15.918 -12.592 1.00 87.31 383 GLU A N 1
ATOM 2985 C CA . GLU A 1 383 ? -32.198 17.376 -12.602 1.00 87.31 383 GLU A CA 1
ATOM 2986 C C . GLU A 1 383 ? -30.896 17.802 -11.900 1.00 87.31 383 GLU A C 1
ATOM 2988 O O . GLU A 1 383 ? -30.223 18.740 -12.334 1.00 87.31 383 GLU A O 1
ATOM 2993 N N . GLU A 1 384 ? -30.527 17.121 -10.815 1.00 83.75 384 GLU A N 1
ATOM 2994 C CA . GLU A 1 384 ? -29.278 17.361 -10.085 1.00 83.75 384 GLU A CA 1
ATOM 2995 C C . GLU A 1 384 ? -28.071 16.862 -10.883 1.00 83.75 384 GLU A C 1
ATOM 2997 O O . GLU A 1 384 ? -27.078 17.583 -10.992 1.00 83.75 384 GLU A O 1
ATOM 3002 N N . ILE A 1 385 ? -28.194 15.696 -11.524 1.00 84.25 385 ILE A N 1
ATOM 3003 C CA . ILE A 1 385 ? -27.205 15.142 -12.458 1.00 84.25 385 ILE A CA 1
ATOM 3004 C C . ILE A 1 385 ? -26.892 16.158 -13.557 1.00 84.25 385 ILE A C 1
ATOM 3006 O O . ILE A 1 385 ? -25.729 16.504 -13.759 1.00 84.25 385 ILE A O 1
ATOM 3010 N N . ALA A 1 386 ? -27.915 16.709 -14.218 1.00 82.94 386 ALA A N 1
ATOM 3011 C CA . ALA A 1 386 ? -27.722 17.688 -15.288 1.00 82.94 386 ALA A CA 1
ATOM 3012 C C . ALA A 1 386 ? -26.969 18.949 -14.818 1.00 82.94 386 ALA A C 1
ATOM 3014 O O . ALA A 1 386 ? -26.147 19.491 -15.559 1.00 82.94 386 ALA A O 1
ATOM 3015 N N . LYS A 1 387 ? -27.210 19.410 -13.582 1.00 81.94 387 LYS A N 1
ATOM 3016 C CA . LYS A 1 387 ? -26.505 20.565 -12.997 1.00 81.94 387 LYS A CA 1
ATOM 3017 C C . LYS A 1 387 ? -25.036 20.260 -12.715 1.00 81.94 387 LYS A C 1
ATOM 3019 O O . LYS A 1 387 ? -24.191 21.112 -12.984 1.00 81.94 387 LYS A O 1
ATOM 3024 N N . VAL A 1 388 ? -24.731 19.074 -12.184 1.00 84.94 388 VAL A N 1
ATOM 3025 C CA . VAL A 1 388 ? -23.347 18.666 -11.902 1.00 84.94 388 VAL A CA 1
ATOM 3026 C C . VAL A 1 388 ? -22.568 18.466 -13.197 1.00 84.94 388 VAL A C 1
ATOM 3028 O O . VAL A 1 388 ? -21.478 19.016 -13.335 1.00 84.94 388 VAL A O 1
ATOM 3031 N N . VAL A 1 389 ? -23.145 17.759 -14.172 1.00 83.94 389 VAL A N 1
ATOM 3032 C CA . VAL A 1 389 ? -22.521 17.549 -15.486 1.00 83.94 389 VAL A CA 1
ATOM 3033 C C . VAL A 1 389 ? -22.215 18.893 -16.149 1.00 83.94 389 VAL A C 1
ATOM 3035 O O . VAL A 1 389 ? -21.071 19.134 -16.519 1.00 83.94 389 VAL A O 1
ATOM 3038 N N . ALA A 1 390 ? -23.169 19.829 -16.185 1.00 81.25 390 ALA A N 1
ATOM 3039 C CA . ALA A 1 390 ? -22.939 21.161 -16.752 1.00 81.25 390 ALA A CA 1
ATOM 3040 C C . ALA A 1 390 ? -21.823 21.956 -16.039 1.00 81.25 390 ALA A C 1
ATOM 3042 O O . ALA A 1 390 ? -21.145 22.768 -16.671 1.00 81.25 390 ALA A O 1
ATOM 3043 N N . ALA A 1 391 ? -21.626 21.742 -14.734 1.00 82.88 391 ALA A N 1
ATOM 3044 C CA . ALA A 1 391 ? -20.556 22.382 -13.970 1.00 82.88 391 ALA A CA 1
ATOM 3045 C C . ALA A 1 391 ? -19.173 21.757 -14.233 1.00 82.88 391 ALA A C 1
ATOM 3047 O O . ALA A 1 391 ? -18.167 22.460 -14.137 1.00 82.88 391 ALA A O 1
ATOM 3048 N N . LEU A 1 392 ? -19.121 20.465 -14.573 1.00 86.94 392 LEU A N 1
ATOM 3049 C CA . LEU A 1 392 ? -17.880 19.730 -14.826 1.00 86.94 392 LEU A CA 1
ATOM 3050 C C . LEU A 1 392 ? -17.457 19.754 -16.296 1.00 86.94 392 LEU A C 1
ATOM 3052 O O . LEU A 1 392 ? -16.263 19.825 -16.561 1.00 86.94 392 LEU A O 1
ATOM 3056 N N . GLU A 1 393 ? -18.392 19.762 -17.248 1.00 85.94 393 GLU A N 1
ATOM 3057 C CA . GLU A 1 393 ? -18.101 19.666 -18.687 1.00 85.94 393 GLU A CA 1
ATOM 3058 C C . GLU A 1 393 ? -16.993 20.629 -19.140 1.00 85.94 393 GLU A C 1
ATOM 3060 O O . GLU A 1 393 ? -16.079 20.240 -19.858 1.00 85.94 393 GLU A O 1
ATOM 3065 N N . ASN A 1 394 ? -17.015 21.888 -18.696 1.00 88.62 394 ASN A N 1
ATOM 3066 C CA . ASN A 1 394 ? -16.014 22.874 -19.101 1.00 88.62 394 ASN A CA 1
ATOM 3067 C C . ASN A 1 394 ? -14.841 23.003 -18.113 1.00 88.62 394 ASN A C 1
ATOM 3069 O O . ASN A 1 394 ? -14.460 24.114 -17.746 1.00 88.62 394 ASN A O 1
ATOM 3073 N N . THR A 1 395 ? -14.271 21.883 -17.675 1.00 93.50 395 THR A N 1
ATOM 3074 C CA . THR A 1 395 ? -13.114 21.844 -16.763 1.00 93.50 395 THR A CA 1
ATOM 3075 C C . THR A 1 395 ? -12.090 20.795 -17.206 1.00 93.50 395 THR A C 1
ATOM 3077 O O . THR A 1 395 ? -12.357 20.011 -18.119 1.00 93.50 395 THR A O 1
ATOM 3080 N N . TYR A 1 396 ? -10.899 20.817 -16.603 1.00 93.88 396 TYR A N 1
ATOM 3081 C CA . TYR A 1 396 ? -9.815 19.879 -16.893 1.00 93.88 396 TYR A CA 1
ATOM 3082 C C . TYR A 1 396 ? -9.457 19.056 -15.656 1.00 93.88 396 TYR A C 1
ATOM 3084 O O . TYR A 1 396 ? -9.150 19.646 -14.623 1.00 93.88 396 TYR A O 1
ATOM 3092 N N . GLY A 1 397 ? -9.453 17.730 -15.765 1.00 93.00 397 GLY A N 1
ATOM 3093 C CA . GLY A 1 397 ? -9.075 16.801 -14.702 1.00 93.00 397 GLY A CA 1
ATOM 3094 C C . GLY A 1 397 ? -7.630 16.319 -14.821 1.00 93.00 397 GLY A C 1
ATOM 3095 O O . GLY A 1 397 ? -7.081 16.193 -15.917 1.00 93.00 397 GLY A O 1
ATOM 3096 N N . ARG A 1 398 ? -6.995 16.023 -13.689 1.00 93.69 398 ARG A N 1
ATOM 3097 C CA . ARG A 1 398 ? -5.739 15.269 -13.589 1.00 93.69 398 ARG A CA 1
ATOM 3098 C C . ARG A 1 398 ? -5.901 14.207 -12.521 1.00 93.69 398 ARG A C 1
ATOM 3100 O O . ARG A 1 398 ? -5.992 14.538 -11.337 1.00 93.69 398 ARG A O 1
ATOM 3107 N N . VAL A 1 399 ? -5.866 12.951 -12.948 1.00 92.31 399 VAL A N 1
ATOM 3108 C CA . VAL A 1 399 ? -5.992 11.782 -12.080 1.00 92.31 399 VAL A CA 1
ATOM 3109 C C . VAL A 1 399 ? -4.601 11.250 -11.760 1.00 92.31 399 VAL A C 1
ATOM 3111 O O . V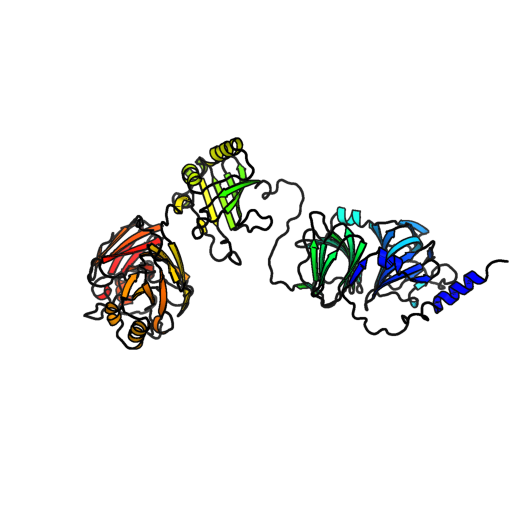AL A 1 399 ? -3.771 11.071 -12.650 1.00 92.31 399 VAL A O 1
ATOM 3114 N N . VAL A 1 400 ? -4.332 10.996 -10.484 1.00 91.88 400 VAL A N 1
ATOM 3115 C CA . VAL A 1 400 ? -3.104 10.346 -10.020 1.00 91.88 400 VAL A CA 1
ATOM 3116 C C . VAL A 1 400 ? -3.491 9.125 -9.202 1.00 91.88 400 VAL A C 1
ATOM 3118 O O . VAL A 1 400 ? -4.103 9.269 -8.145 1.00 91.88 400 VAL A O 1
ATOM 3121 N N . ILE A 1 401 ? -3.124 7.939 -9.681 1.00 91.44 401 ILE A N 1
ATOM 3122 C CA . ILE A 1 401 ? -3.347 6.666 -8.993 1.00 91.44 401 ILE A CA 1
ATOM 3123 C C . ILE A 1 401 ? -2.059 6.268 -8.287 1.00 91.44 401 ILE A C 1
ATOM 3125 O O . ILE A 1 401 ? -0.997 6.173 -8.894 1.00 91.44 401 ILE A O 1
ATOM 3129 N N . SER A 1 402 ? -2.152 6.049 -6.983 1.00 91.69 402 SER A N 1
ATOM 3130 C CA . SER A 1 402 ? -1.034 5.626 -6.140 1.00 91.69 402 SER A CA 1
ATOM 3131 C C . SER A 1 402 ? -1.152 4.181 -5.671 1.00 91.69 402 SER A C 1
ATOM 3133 O O . SER A 1 402 ? -0.155 3.616 -5.240 1.00 91.69 402 SER A O 1
ATOM 3135 N N . TRP A 1 403 ? -2.343 3.580 -5.730 1.00 91.88 403 TRP A N 1
ATOM 3136 C CA . TRP A 1 403 ? -2.571 2.207 -5.283 1.00 91.88 403 TRP A CA 1
ATOM 3137 C C . TRP A 1 403 ? -3.490 1.485 -6.261 1.00 91.88 403 TRP A C 1
ATOM 3139 O O . TRP A 1 403 ? -4.628 1.887 -6.473 1.00 91.88 403 TRP A O 1
ATOM 3149 N N . LYS A 1 404 ? -3.000 0.405 -6.865 1.00 87.44 404 LYS A N 1
ATOM 3150 C CA . LYS A 1 404 ? -3.815 -0.441 -7.730 1.00 87.44 404 LYS A CA 1
ATOM 3151 C C . LYS A 1 404 ? -4.763 -1.321 -6.890 1.00 87.44 404 LYS A C 1
ATOM 3153 O O . LYS A 1 404 ? -4.292 -2.007 -5.981 1.00 87.44 404 LYS A O 1
ATOM 3158 N N . PRO A 1 405 ? -6.077 -1.341 -7.178 1.00 86.56 405 PRO A N 1
ATOM 3159 C CA . PRO A 1 405 ? -7.034 -2.194 -6.485 1.00 86.56 405 PRO A CA 1
ATOM 3160 C C . PRO A 1 405 ? -6.616 -3.666 -6.493 1.00 86.56 405 PRO A C 1
ATOM 3162 O O . PRO A 1 405 ? -6.282 -4.226 -7.537 1.00 86.56 405 PRO A O 1
ATOM 3165 N N . GLY A 1 406 ? -6.668 -4.297 -5.320 1.00 82.62 406 GLY A N 1
ATOM 3166 C CA . GLY A 1 406 ? -6.287 -5.698 -5.122 1.00 82.62 406 GLY A CA 1
ATOM 3167 C C . GLY A 1 406 ? -4.824 -5.925 -4.726 1.00 82.62 406 GLY A C 1
ATOM 3168 O O . GLY A 1 406 ? -4.516 -7.004 -4.217 1.00 82.62 406 GLY A O 1
ATOM 3169 N N . ASP A 1 407 ? -3.943 -4.931 -4.876 1.00 83.88 407 ASP A N 1
ATOM 3170 C CA . ASP A 1 407 ? -2.570 -5.030 -4.374 1.00 83.88 407 ASP A CA 1
ATOM 3171 C C . ASP A 1 407 ? -2.531 -4.899 -2.845 1.00 83.88 407 ASP A C 1
ATOM 3173 O O . ASP A 1 407 ? -3.291 -4.139 -2.242 1.00 83.88 407 ASP A O 1
ATOM 3177 N N . LEU A 1 408 ? -1.596 -5.612 -2.206 1.00 79.12 408 LEU A N 1
ATOM 3178 C CA . LEU A 1 408 ? -1.455 -5.641 -0.741 1.00 79.12 408 LEU A CA 1
ATOM 3179 C C . LEU A 1 408 ? -1.086 -4.277 -0.125 1.00 79.12 408 LEU A C 1
ATOM 3181 O O . LEU A 1 408 ? -1.310 -4.071 1.067 1.00 79.12 408 LEU A O 1
ATOM 3185 N N . ALA A 1 409 ? -0.490 -3.376 -0.910 1.00 84.81 409 ALA A N 1
ATOM 3186 C CA . ALA A 1 409 ? -0.102 -2.020 -0.529 1.00 84.81 409 ALA A CA 1
ATOM 3187 C C . ALA A 1 409 ? 0.055 -1.143 -1.794 1.00 84.81 409 ALA A C 1
ATOM 3189 O O . ALA A 1 409 ? 0.120 -1.690 -2.895 1.00 84.81 409 ALA A O 1
ATOM 3190 N N . PRO A 1 410 ? 0.184 0.191 -1.665 1.00 84.00 410 PRO A N 1
ATOM 3191 C CA . PRO A 1 410 ? 0.665 1.055 -2.743 1.00 84.00 410 PRO A CA 1
ATOM 3192 C C . PRO A 1 410 ? 2.092 0.648 -3.149 1.00 84.00 410 PRO A C 1
ATOM 3194 O O . PRO A 1 410 ? 3.044 0.879 -2.399 1.00 84.00 410 PRO A O 1
ATOM 3197 N N . LEU A 1 411 ? 2.244 -0.006 -4.300 1.00 77.44 411 LEU A N 1
ATOM 3198 C CA . LEU A 1 411 ? 3.534 -0.459 -4.823 1.00 77.44 411 LEU A CA 1
ATOM 3199 C C . LEU A 1 411 ? 3.925 0.362 -6.058 1.00 77.44 411 LEU A C 1
ATOM 3201 O O . LEU A 1 411 ? 3.085 0.665 -6.900 1.00 77.44 411 LEU A O 1
ATOM 3205 N N . GLY A 1 412 ? 5.215 0.682 -6.185 1.00 79.12 412 GLY A N 1
ATOM 3206 C CA . GLY A 1 412 ? 5.746 1.441 -7.320 1.00 79.12 412 GLY A CA 1
ATOM 3207 C C . GLY A 1 412 ? 5.518 2.955 -7.228 1.00 79.12 412 GLY A C 1
ATOM 3208 O O . GLY A 1 412 ? 5.174 3.497 -6.178 1.00 79.12 412 GLY A O 1
ATOM 3209 N N . MET A 1 413 ? 5.780 3.653 -8.335 1.00 73.12 413 MET A N 1
ATOM 3210 C CA . MET A 1 413 ? 5.565 5.100 -8.441 1.00 73.12 413 MET A CA 1
ATOM 3211 C C . MET A 1 413 ? 4.095 5.400 -8.769 1.00 73.12 413 MET A C 1
ATOM 3213 O O . MET A 1 413 ? 3.523 4.702 -9.606 1.00 73.12 413 MET A O 1
ATOM 3217 N N . PRO A 1 414 ? 3.487 6.457 -8.190 1.00 82.81 414 PRO A N 1
ATOM 3218 C CA . PRO A 1 414 ? 2.154 6.889 -8.589 1.00 82.81 414 PRO A CA 1
ATOM 3219 C C . PRO A 1 414 ? 2.102 7.219 -10.082 1.00 82.81 414 PRO A C 1
ATOM 3221 O O . PRO A 1 414 ? 2.966 7.933 -10.600 1.00 82.81 414 PRO A O 1
ATOM 3224 N N . SER A 1 415 ? 1.077 6.728 -10.767 1.00 79.81 415 SER A N 1
ATOM 3225 C CA . SER A 1 415 ? 0.863 6.977 -12.185 1.00 79.81 415 SER A CA 1
ATOM 3226 C C . SER A 1 415 ? -0.111 8.136 -12.373 1.00 79.81 415 SER A C 1
ATOM 3228 O O . SER A 1 415 ? -1.116 8.260 -11.674 1.00 79.81 415 SER A O 1
ATOM 3230 N N . VAL A 1 416 ? 0.185 9.021 -13.326 1.00 79.75 416 VAL A N 1
ATOM 3231 C CA . VAL A 1 416 ? -0.817 9.974 -13.806 1.00 79.75 416 VAL A CA 1
ATOM 3232 C C . VAL A 1 416 ? -1.667 9.245 -14.831 1.00 79.75 416 VAL A C 1
ATOM 3234 O O . VAL A 1 416 ? -1.151 8.823 -15.868 1.00 79.75 416 VAL A O 1
ATOM 3237 N N . VAL A 1 417 ? -2.955 9.115 -14.544 1.00 68.06 417 VAL A N 1
ATOM 3238 C CA . VAL A 1 417 ? -3.919 8.546 -15.475 1.00 68.06 417 VAL A CA 1
ATOM 3239 C C . VAL A 1 417 ? -4.568 9.681 -16.240 1.00 68.06 417 VAL A C 1
ATOM 3241 O O . VAL A 1 417 ? -4.984 10.699 -15.689 1.00 68.06 417 VAL A O 1
ATOM 3244 N N . ASN A 1 418 ? -4.644 9.501 -17.546 1.00 64.56 418 ASN A N 1
ATOM 3245 C CA . ASN A 1 418 ? -5.433 10.359 -18.396 1.00 64.56 418 ASN A CA 1
ATOM 3246 C C . ASN A 1 418 ? -6.541 9.468 -18.988 1.00 64.56 418 ASN A C 1
ATOM 3248 O O . ASN A 1 418 ? -6.235 8.597 -19.801 1.00 64.56 418 ASN A O 1
ATOM 3252 N N . PRO A 1 419 ? -7.818 9.616 -18.607 1.00 52.03 419 PRO A N 1
ATOM 3253 C CA . PRO A 1 419 ? -8.902 8.823 -19.188 1.00 52.03 419 PRO A CA 1
ATOM 3254 C C . PRO A 1 419 ? -9.081 9.075 -20.696 1.00 52.03 419 PRO A C 1
ATOM 3256 O O . PRO A 1 419 ? -9.532 8.197 -21.427 1.00 52.03 419 PRO A O 1
ATOM 3259 N N . GLN A 1 420 ? -8.613 10.215 -21.220 1.00 50.50 420 GLN A N 1
ATOM 3260 C CA . GLN A 1 420 ? -8.454 10.414 -22.666 1.00 50.50 420 GLN A CA 1
ATOM 3261 C C . GLN A 1 420 ? -7.234 9.674 -23.236 1.00 50.50 420 GLN A C 1
ATOM 3263 O O . GLN A 1 420 ? -7.225 9.374 -24.421 1.00 50.50 420 GLN A O 1
ATOM 3268 N N . SER A 1 421 ? -6.232 9.301 -22.431 1.00 44.22 421 SER A N 1
ATOM 3269 C CA . SER A 1 421 ? -5.174 8.352 -22.835 1.00 44.22 421 SER A CA 1
ATOM 3270 C C . SER A 1 421 ? -5.637 6.889 -22.868 1.00 44.22 421 SER A C 1
ATOM 3272 O O . SER A 1 421 ? -4.971 6.064 -23.489 1.00 44.22 421 SER A O 1
ATOM 3274 N N . HIS A 1 422 ? -6.827 6.570 -22.336 1.00 41.22 422 HIS A N 1
ATOM 3275 C CA . HIS A 1 422 ? -7.568 5.362 -22.744 1.00 41.22 422 HIS A CA 1
ATOM 3276 C C . HIS A 1 422 ? -8.157 5.476 -24.154 1.00 41.22 422 HIS A C 1
ATOM 3278 O O . HIS A 1 422 ? -8.540 4.475 -24.754 1.00 41.22 422 HIS A O 1
ATOM 3284 N N . HIS A 1 423 ? -8.108 6.664 -24.755 1.00 40.00 423 HIS A N 1
ATOM 3285 C CA . HIS A 1 423 ? -7.986 6.821 -26.202 1.00 40.00 423 HIS A CA 1
ATOM 3286 C C . HIS A 1 423 ? -6.514 7.044 -26.568 1.00 40.00 423 HIS A C 1
ATOM 3288 O O . HIS A 1 423 ? -6.123 8.078 -27.103 1.00 40.00 423 HIS A O 1
ATOM 3294 N N . GLY A 1 424 ? -5.678 6.052 -26.245 1.00 35.88 424 GLY A N 1
ATOM 3295 C CA . GLY A 1 424 ? -4.233 6.174 -26.421 1.00 35.88 424 GLY A CA 1
ATOM 3296 C C . GLY A 1 424 ? -3.351 4.991 -26.025 1.00 35.88 424 GLY A C 1
ATOM 3297 O O . GLY A 1 424 ? -2.191 4.989 -26.414 1.00 35.88 424 GLY A O 1
ATOM 3298 N N . SER A 1 425 ? -3.857 3.945 -25.381 1.00 44.91 425 SER A N 1
ATOM 3299 C CA . SER A 1 425 ? -3.332 2.600 -25.604 1.00 44.91 425 SER A CA 1
ATOM 3300 C C . SER A 1 425 ? -4.488 1.719 -26.044 1.00 44.91 425 SER A C 1
ATOM 3302 O O . SER A 1 425 ? -5.202 1.138 -25.236 1.00 44.91 425 SER A O 1
ATOM 3304 N N . ALA A 1 426 ? -4.691 1.599 -27.355 1.00 52.19 426 ALA A N 1
ATOM 3305 C CA . ALA A 1 426 ? -5.584 0.598 -27.928 1.00 52.19 426 ALA A CA 1
ATOM 3306 C C . ALA A 1 426 ? -5.090 -0.844 -27.663 1.00 52.19 426 ALA A C 1
ATOM 3308 O O . ALA A 1 426 ? -5.551 -1.758 -28.334 1.00 52.19 426 ALA A O 1
ATOM 3309 N N . TRP A 1 427 ? -4.137 -1.042 -26.744 1.00 61.06 427 TRP A N 1
ATOM 3310 C CA . TRP A 1 427 ? -3.237 -2.180 -26.632 1.00 61.06 427 TRP A CA 1
ATOM 3311 C C . TRP A 1 427 ? -3.226 -2.725 -25.218 1.00 61.06 427 TRP A C 1
ATOM 3313 O O . TRP A 1 427 ? -3.226 -1.980 -24.239 1.00 61.06 427 TRP A O 1
ATOM 3323 N N . ARG A 1 428 ? -3.146 -4.049 -25.125 1.00 78.81 428 ARG A N 1
ATOM 3324 C CA . ARG A 1 428 ? -2.869 -4.737 -23.867 1.00 78.81 428 ARG A CA 1
ATOM 3325 C C . ARG A 1 428 ? -1.491 -4.316 -23.370 1.00 78.81 428 ARG A C 1
ATOM 3327 O O . ARG A 1 428 ? -0.557 -4.334 -24.159 1.00 78.81 428 ARG A O 1
ATOM 3334 N N . GLU A 1 429 ? -1.346 -4.013 -22.087 1.00 84.69 429 GLU A N 1
ATOM 3335 C CA . GLU A 1 429 ? -0.046 -3.710 -21.484 1.00 84.69 429 GLU A CA 1
ATOM 3336 C C . GLU A 1 429 ? 0.430 -4.844 -20.569 1.00 84.69 429 GLU A C 1
ATOM 3338 O O . GLU A 1 429 ? -0.369 -5.448 -19.848 1.00 84.69 429 GLU A O 1
ATOM 3343 N N . ILE A 1 430 ? 1.729 -5.141 -20.620 1.00 85.56 430 ILE A N 1
ATOM 3344 C CA . ILE A 1 430 ? 2.424 -6.050 -19.708 1.00 85.56 430 ILE A CA 1
ATOM 3345 C C . ILE A 1 430 ? 3.731 -5.413 -19.229 1.00 85.56 430 ILE A C 1
ATOM 3347 O O . ILE A 1 430 ? 4.424 -4.738 -19.992 1.00 85.56 430 ILE A O 1
ATOM 3351 N N . VAL A 1 431 ? 4.088 -5.688 -17.976 1.00 88.62 431 VAL A N 1
ATOM 3352 C CA . VAL A 1 431 ? 5.367 -5.299 -17.374 1.00 88.62 431 VAL A CA 1
ATOM 3353 C C . VAL A 1 431 ? 6.168 -6.562 -17.080 1.00 88.62 431 VAL A C 1
ATOM 3355 O O . VAL A 1 431 ? 5.623 -7.543 -16.571 1.00 88.62 431 VAL A O 1
ATOM 3358 N N . ILE A 1 432 ? 7.449 -6.544 -17.433 1.00 91.75 432 ILE A N 1
ATOM 3359 C CA . ILE A 1 432 ? 8.394 -7.640 -17.235 1.00 91.75 432 ILE A CA 1
ATOM 3360 C C . ILE A 1 432 ? 9.562 -7.104 -16.422 1.00 91.75 432 ILE A C 1
ATOM 3362 O O . ILE A 1 432 ? 10.236 -6.166 -16.846 1.00 91.75 432 ILE A O 1
ATOM 3366 N N . LYS A 1 433 ? 9.824 -7.715 -15.267 1.00 94.50 433 LYS A N 1
ATOM 3367 C CA . LYS A 1 433 ? 10.976 -7.342 -14.445 1.00 94.50 433 LYS A CA 1
ATOM 3368 C C . LYS A 1 433 ? 12.157 -8.229 -14.785 1.00 94.50 433 LYS A C 1
ATOM 3370 O O . LYS A 1 433 ? 12.061 -9.457 -14.719 1.00 94.50 433 LYS A O 1
ATOM 3375 N N . ALA A 1 434 ? 13.265 -7.608 -15.158 1.00 94.81 434 ALA A N 1
ATOM 3376 C CA . ALA A 1 434 ? 14.545 -8.271 -15.303 1.00 94.81 434 ALA A CA 1
ATOM 3377 C C . ALA A 1 434 ? 15.336 -8.084 -14.006 1.00 94.81 434 ALA A C 1
ATOM 3379 O O . ALA A 1 434 ? 15.619 -6.963 -13.594 1.00 94.81 434 ALA A O 1
ATOM 3380 N N . THR A 1 435 ? 15.694 -9.193 -13.370 1.00 96.31 435 THR A N 1
ATOM 3381 C CA . THR A 1 435 ? 16.757 -9.239 -12.359 1.00 96.31 435 THR A CA 1
ATOM 3382 C C . THR A 1 435 ? 17.927 -10.013 -12.948 1.00 96.31 435 THR A C 1
ATOM 3384 O O . THR A 1 435 ? 17.784 -10.651 -13.996 1.00 96.31 435 THR A O 1
ATOM 3387 N N . ASP A 1 436 ? 19.091 -9.982 -12.300 1.00 96.50 436 ASP A N 1
ATOM 3388 C CA . ASP A 1 436 ? 20.246 -10.705 -12.824 1.00 96.50 436 ASP A CA 1
ATOM 3389 C C . ASP A 1 436 ? 19.920 -12.195 -12.990 1.00 96.50 436 ASP A C 1
ATOM 3391 O O . ASP A 1 436 ? 19.661 -12.926 -12.032 1.00 96.50 436 ASP A O 1
ATOM 3395 N N . PHE A 1 437 ? 19.927 -12.617 -14.256 1.00 96.75 437 PHE A N 1
ATOM 3396 C CA . PHE A 1 437 ? 19.690 -13.981 -14.718 1.00 96.75 437 PHE A CA 1
ATOM 3397 C C . PHE A 1 437 ? 18.241 -14.492 -14.613 1.00 96.75 437 PHE A C 1
ATOM 3399 O O . PHE A 1 437 ? 18.013 -15.691 -14.784 1.00 96.75 437 PHE A O 1
ATOM 3406 N N . SER A 1 438 ? 17.248 -13.615 -14.415 1.00 96.38 438 SER A N 1
ATOM 3407 C CA . SER A 1 438 ? 15.834 -14.010 -14.348 1.00 96.38 438 SER A CA 1
ATOM 3408 C C . SER A 1 438 ? 14.880 -12.976 -14.952 1.00 96.38 438 SER A C 1
ATOM 3410 O O . SER A 1 438 ? 15.038 -11.773 -14.757 1.00 96.38 438 SER A O 1
ATOM 3412 N N . PHE A 1 439 ? 13.827 -13.466 -15.613 1.00 96.50 439 PHE A N 1
ATOM 3413 C CA . PHE A 1 439 ? 12.655 -12.667 -15.973 1.00 96.50 439 PHE A CA 1
ATOM 3414 C C . PHE A 1 439 ? 11.466 -13.031 -15.087 1.00 96.50 439 PHE A C 1
ATOM 3416 O O . PHE A 1 439 ? 11.062 -14.194 -15.025 1.00 96.50 439 PHE A O 1
ATOM 3423 N N . GLU A 1 440 ? 10.852 -12.028 -14.472 1.00 93.50 440 GLU A N 1
ATOM 3424 C CA . GLU A 1 440 ? 9.512 -12.142 -13.910 1.00 93.50 440 GLU A CA 1
ATOM 3425 C C . GLU A 1 440 ? 8.494 -11.810 -15.005 1.00 93.50 440 GLU A C 1
ATOM 3427 O O . GLU A 1 440 ? 8.375 -10.664 -15.443 1.00 93.50 440 GLU A O 1
ATOM 3432 N N . VAL A 1 441 ? 7.796 -12.835 -15.500 1.00 91.00 441 VAL A N 1
ATOM 3433 C CA . VAL A 1 441 ? 6.888 -12.721 -16.647 1.00 91.00 441 VAL A CA 1
ATOM 3434 C C . VAL A 1 441 ? 5.668 -13.636 -16.493 1.00 91.00 441 VAL A C 1
ATOM 3436 O O . VAL A 1 441 ? 5.804 -14.765 -15.999 1.00 91.00 441 VAL A O 1
ATOM 3439 N N . PRO A 1 442 ? 4.474 -13.218 -16.959 1.00 86.50 442 PRO A N 1
ATOM 3440 C CA . PRO A 1 442 ? 3.335 -14.116 -17.086 1.00 86.50 442 PRO A CA 1
ATOM 3441 C C . PRO A 1 442 ? 3.655 -15.293 -18.016 1.00 86.50 442 PRO A C 1
ATOM 3443 O O . PRO A 1 442 ? 4.099 -15.116 -19.148 1.00 86.50 442 PRO A O 1
ATOM 3446 N N . GLN A 1 443 ? 3.371 -16.515 -17.561 1.00 90.94 443 GLN A N 1
ATOM 3447 C CA . GLN A 1 443 ? 3.576 -17.730 -18.367 1.00 90.94 443 GLN A CA 1
ATOM 3448 C C . GLN A 1 443 ? 2.627 -17.814 -19.573 1.00 90.94 443 GLN A C 1
ATOM 3450 O O . GLN A 1 443 ? 2.896 -18.532 -20.540 1.00 90.94 443 GLN A O 1
ATOM 3455 N N . VAL A 1 444 ? 1.512 -17.083 -19.511 1.00 93.19 444 VAL A N 1
ATOM 3456 C CA . VAL A 1 444 ? 0.528 -16.969 -20.584 1.00 93.19 444 VAL A CA 1
ATOM 3457 C C . VAL A 1 444 ? 0.238 -15.494 -20.834 1.00 93.19 444 VAL A C 1
ATOM 3459 O O . VAL A 1 444 ? -0.121 -14.776 -19.903 1.00 93.19 444 VAL A O 1
ATOM 3462 N N . ILE A 1 445 ? 0.376 -15.056 -22.084 1.00 91.06 445 ILE A N 1
ATOM 3463 C CA . ILE A 1 445 ? 0.076 -13.692 -22.535 1.00 91.06 445 ILE A CA 1
ATOM 3464 C C . ILE A 1 445 ? -1.019 -13.756 -23.601 1.00 91.06 445 ILE A C 1
ATOM 3466 O O . ILE A 1 445 ? -0.995 -14.611 -24.482 1.00 91.06 445 ILE A O 1
ATOM 3470 N N . GLU A 1 446 ? -1.994 -12.856 -23.536 1.00 89.00 446 GLU A N 1
ATOM 3471 C CA . GLU A 1 446 ? -2.975 -12.695 -24.610 1.00 89.00 446 GLU A CA 1
ATOM 3472 C C . GLU A 1 446 ? -2.325 -11.975 -25.805 1.00 89.00 446 GLU A C 1
ATOM 3474 O O . GLU A 1 446 ? -1.662 -10.955 -25.628 1.00 89.00 446 GLU A O 1
ATOM 3479 N N . GLY A 1 447 ? -2.474 -12.523 -27.014 1.00 88.62 447 GLY A N 1
ATOM 3480 C CA . GLY A 1 447 ? -1.845 -11.997 -28.228 1.00 88.62 447 GLY A CA 1
ATOM 3481 C C . GLY A 1 447 ? -2.485 -10.724 -28.796 1.00 88.62 447 GLY A C 1
ATOM 3482 O O . GLY A 1 447 ? -3.412 -10.155 -28.232 1.00 88.62 447 GLY A O 1
ATOM 3483 N N . GLY A 1 448 ? -2.006 -10.296 -29.965 1.00 90.31 448 GLY A N 1
ATOM 3484 C CA . GLY A 1 448 ? -2.378 -9.026 -30.602 1.00 90.31 448 GLY A CA 1
ATOM 3485 C C . GLY A 1 448 ? -1.294 -7.963 -30.430 1.00 90.31 448 GLY A C 1
ATOM 3486 O O . GLY A 1 448 ? -0.139 -8.290 -30.168 1.00 90.31 448 GLY A O 1
ATOM 3487 N N . LEU A 1 449 ? -1.631 -6.688 -30.610 1.00 88.81 449 LEU A N 1
ATOM 3488 C CA . LEU A 1 449 ? -0.696 -5.598 -30.328 1.00 88.81 449 LEU A CA 1
ATOM 3489 C C . LEU A 1 449 ? -0.633 -5.352 -28.816 1.00 88.81 449 LEU A C 1
ATOM 3491 O O . LEU A 1 449 ? -1.626 -4.979 -28.190 1.00 88.81 449 LEU A O 1
ATOM 3495 N N . VAL A 1 450 ? 0.549 -5.601 -28.254 1.00 90.81 450 VAL A N 1
ATOM 3496 C CA . VAL A 1 450 ? 0.825 -5.574 -26.817 1.00 90.81 450 VAL A CA 1
ATOM 3497 C C . VAL A 1 450 ? 1.909 -4.541 -26.535 1.00 90.81 450 VAL A C 1
ATOM 3499 O O . VAL A 1 450 ? 2.988 -4.591 -27.128 1.00 90.81 450 VAL A O 1
ATOM 3502 N N . ALA A 1 451 ? 1.619 -3.608 -25.634 1.00 91.75 451 ALA A N 1
ATOM 3503 C CA . ALA A 1 451 ? 2.598 -2.747 -24.995 1.00 91.75 451 ALA A CA 1
ATOM 3504 C C . ALA A 1 451 ? 3.386 -3.570 -23.965 1.00 91.75 451 ALA A C 1
ATOM 3506 O O . ALA A 1 451 ? 2.819 -4.147 -23.041 1.00 91.75 451 ALA A O 1
ATOM 3507 N N . VAL A 1 452 ? 4.695 -3.670 -24.154 1.00 94.94 452 VAL A N 1
ATOM 3508 C CA . VAL A 1 452 ? 5.614 -4.424 -23.306 1.00 94.94 452 VAL A CA 1
ATOM 3509 C C . VAL A 1 452 ? 6.587 -3.436 -22.683 1.00 94.94 452 VAL A C 1
ATOM 3511 O O . VAL A 1 452 ? 7.379 -2.805 -23.388 1.00 94.94 452 VAL A O 1
ATOM 3514 N N . THR A 1 453 ? 6.535 -3.331 -21.363 1.00 94.25 453 THR A N 1
ATOM 3515 C CA . THR A 1 453 ? 7.490 -2.576 -20.556 1.00 94.25 453 THR A CA 1
ATOM 3516 C C . THR A 1 453 ? 8.455 -3.553 -19.900 1.00 94.25 453 THR A C 1
ATOM 3518 O O . THR A 1 453 ? 8.024 -4.544 -19.315 1.00 94.25 453 THR A O 1
ATOM 3521 N N . MET A 1 454 ? 9.757 -3.286 -19.996 1.00 95.62 454 MET A N 1
ATOM 3522 C CA . MET A 1 454 ? 10.771 -3.989 -19.213 1.00 95.62 454 MET A CA 1
ATOM 3523 C C . MET A 1 454 ? 11.417 -3.030 -18.221 1.00 95.62 454 MET A C 1
ATOM 3525 O O . MET A 1 454 ? 11.908 -1.976 -18.626 1.00 95.62 454 MET A O 1
ATOM 3529 N N . GLU A 1 455 ? 11.454 -3.437 -16.957 1.00 94.94 455 GLU A N 1
ATOM 3530 C CA . GLU A 1 455 ? 12.164 -2.767 -15.865 1.00 94.94 455 GLU A CA 1
ATOM 3531 C C . GLU A 1 455 ? 13.435 -3.559 -15.549 1.00 94.94 455 GLU A C 1
ATOM 3533 O O . GLU A 1 455 ? 13.386 -4.788 -15.442 1.00 94.94 455 GLU A O 1
ATOM 3538 N N . ASN A 1 456 ? 14.577 -2.877 -15.436 1.00 95.25 456 ASN A N 1
ATOM 3539 C CA . ASN A 1 456 ? 15.834 -3.515 -15.058 1.00 95.25 456 ASN A CA 1
ATOM 3540 C C . ASN A 1 456 ? 16.140 -3.279 -13.569 1.00 95.25 456 ASN A C 1
ATOM 3542 O O . ASN A 1 456 ? 16.730 -2.262 -13.207 1.00 95.25 456 ASN A O 1
ATOM 3546 N N . ASP A 1 457 ? 15.796 -4.262 -12.738 1.00 94.06 457 ASP A N 1
ATOM 3547 C CA . ASP A 1 457 ? 16.073 -4.304 -11.295 1.00 94.06 457 ASP A CA 1
ATOM 3548 C C . ASP A 1 457 ? 17.401 -5.031 -10.973 1.00 94.06 457 ASP A C 1
ATOM 3550 O O . ASP A 1 457 ? 17.756 -5.219 -9.805 1.00 94.06 457 ASP A O 1
ATOM 3554 N N . GLY A 1 458 ? 18.132 -5.481 -11.998 1.00 92.19 458 GLY A N 1
ATOM 3555 C CA . GLY A 1 458 ? 19.437 -6.131 -11.890 1.00 92.19 458 GLY A CA 1
ATOM 3556 C C . GLY A 1 458 ? 20.612 -5.152 -11.833 1.00 92.19 458 GLY A C 1
ATOM 3557 O O . GLY A 1 458 ? 20.468 -3.943 -12.028 1.00 92.19 458 GLY A O 1
ATOM 3558 N N . ALA A 1 459 ? 21.807 -5.683 -11.567 1.00 93.88 459 ALA A N 1
ATOM 3559 C CA . ALA A 1 459 ? 23.052 -4.920 -11.614 1.00 93.88 459 ALA A CA 1
ATOM 3560 C C . ALA A 1 459 ? 23.718 -4.955 -13.002 1.00 93.88 459 ALA A C 1
ATOM 3562 O O . ALA A 1 459 ? 24.603 -4.138 -13.272 1.00 93.88 459 ALA A O 1
ATOM 3563 N N . GLU A 1 460 ? 23.316 -5.882 -13.877 1.00 94.31 460 GLU A N 1
ATOM 3564 C CA . GLU A 1 460 ? 23.822 -5.990 -15.247 1.00 94.31 460 GLU A CA 1
ATOM 3565 C C . GLU A 1 460 ? 22.897 -5.298 -16.269 1.00 94.31 460 GLU A C 1
ATOM 3567 O O . GLU A 1 460 ? 21.759 -4.925 -15.986 1.00 94.31 460 GLU A O 1
ATOM 3572 N N . LEU A 1 461 ? 23.410 -5.067 -17.479 1.00 94.50 461 LEU A N 1
ATOM 3573 C CA . LEU A 1 461 ? 22.615 -4.569 -18.603 1.00 94.50 461 LEU A CA 1
ATOM 3574 C C . LEU A 1 461 ? 21.671 -5.683 -19.074 1.00 94.50 461 LEU A C 1
ATOM 3576 O O . LEU A 1 461 ? 22.126 -6.801 -19.286 1.00 94.50 461 LEU A O 1
ATOM 3580 N N . HIS A 1 462 ? 20.394 -5.376 -19.298 1.00 97.56 462 HIS A N 1
ATOM 3581 C CA . HIS A 1 462 ? 19.405 -6.367 -19.738 1.00 97.56 462 HIS A CA 1
ATOM 3582 C C . HIS A 1 462 ? 18.642 -5.894 -20.978 1.00 97.56 462 HIS A C 1
ATOM 3584 O 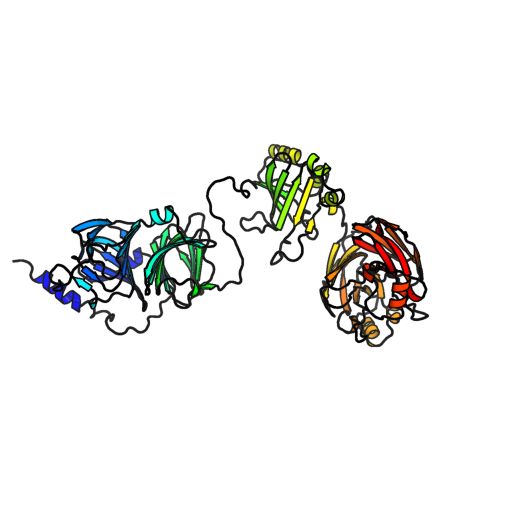O . HIS A 1 462 ? 18.523 -4.698 -21.242 1.00 97.56 462 HIS A O 1
ATOM 3590 N N . HIS A 1 463 ? 18.118 -6.846 -21.743 1.00 97.50 463 HIS A N 1
ATOM 3591 C CA . HIS A 1 463 ? 17.131 -6.653 -22.811 1.00 97.50 463 HIS A CA 1
ATOM 3592 C C . HIS A 1 463 ? 16.221 -7.879 -22.872 1.00 97.50 463 HIS A C 1
ATOM 3594 O O . HIS A 1 463 ? 16.563 -8.933 -22.335 1.00 97.50 463 HIS A O 1
ATOM 3600 N N . LEU A 1 464 ? 15.081 -7.755 -23.546 1.00 98.06 464 LEU A N 1
ATOM 3601 C CA . LEU A 1 464 ? 14.117 -8.836 -23.692 1.00 98.06 464 LEU A CA 1
ATOM 3602 C C . LEU A 1 464 ? 13.782 -9.049 -25.166 1.00 98.06 464 LEU A C 1
ATOM 3604 O O . LEU A 1 464 ? 12.964 -8.334 -25.747 1.00 98.06 464 LEU A O 1
ATOM 3608 N N . GLN A 1 465 ? 14.356 -10.091 -25.758 1.00 98.19 465 GLN A N 1
ATOM 3609 C CA . GLN A 1 465 ? 13.945 -10.565 -27.071 1.00 98.19 465 GLN A CA 1
ATOM 3610 C C . GLN A 1 465 ? 12.768 -11.534 -26.939 1.00 98.19 465 GLN A C 1
ATOM 3612 O O . GLN A 1 465 ? 12.878 -12.584 -26.309 1.00 98.19 465 GLN A O 1
ATOM 3617 N N . MET A 1 466 ? 11.661 -11.230 -27.614 1.00 98.25 466 MET A N 1
ATOM 3618 C CA . MET A 1 466 ? 10.528 -12.136 -27.785 1.00 98.25 466 MET A CA 1
ATOM 3619 C C . MET A 1 466 ? 10.681 -12.886 -29.111 1.00 98.25 466 MET A C 1
ATOM 3621 O O . MET A 1 466 ? 10.675 -12.282 -30.191 1.00 98.25 466 MET A O 1
ATOM 3625 N N . ALA A 1 467 ? 10.829 -14.207 -29.039 1.00 97.88 467 ALA A N 1
ATOM 3626 C CA . ALA A 1 467 ? 11.002 -15.069 -30.202 1.00 97.88 467 ALA A CA 1
ATOM 3627 C C . ALA A 1 467 ? 9.880 -16.111 -30.257 1.00 97.88 467 ALA A C 1
ATOM 3629 O O . ALA A 1 467 ? 9.753 -16.947 -29.363 1.00 97.88 467 ALA A O 1
ATOM 3630 N N . ARG A 1 468 ? 9.056 -16.065 -31.308 1.00 98.12 468 ARG A N 1
ATOM 3631 C CA . ARG A 1 468 ? 7.980 -17.043 -31.524 1.00 98.12 468 ARG A CA 1
ATOM 3632 C C . ARG A 1 468 ? 8.562 -18.282 -32.184 1.00 98.12 468 ARG A C 1
ATOM 3634 O O . ARG A 1 468 ? 9.219 -18.170 -33.212 1.00 98.12 468 ARG A O 1
ATOM 3641 N N . LEU A 1 469 ? 8.315 -19.461 -31.638 1.00 98.12 469 LEU A N 1
ATOM 3642 C CA . LEU A 1 469 ? 8.739 -20.715 -32.253 1.00 98.12 469 LEU A CA 1
ATOM 3643 C C . LEU A 1 469 ? 7.953 -20.935 -33.551 1.00 98.12 469 LEU A C 1
ATOM 3645 O O . LEU A 1 469 ? 6.740 -20.717 -33.590 1.00 98.12 469 LEU A O 1
ATOM 3649 N N . ARG A 1 470 ? 8.642 -21.365 -34.613 1.00 97.12 470 ARG A N 1
ATOM 3650 C CA . ARG A 1 470 ? 7.982 -21.759 -35.866 1.00 97.12 470 ARG A CA 1
ATOM 3651 C C . ARG A 1 470 ? 7.154 -23.030 -35.674 1.00 97.12 470 ARG A C 1
ATOM 3653 O O . ARG A 1 470 ? 7.408 -23.828 -34.771 1.00 97.12 470 ARG A O 1
ATOM 3660 N N . ASP A 1 471 ? 6.191 -23.244 -36.565 1.00 93.12 471 ASP A N 1
ATOM 3661 C CA . ASP A 1 471 ? 5.338 -24.432 -36.538 1.00 93.12 471 ASP A CA 1
ATOM 3662 C C . ASP A 1 471 ? 6.174 -25.724 -36.547 1.00 93.12 471 ASP A C 1
ATOM 3664 O O . ASP A 1 471 ? 7.060 -25.916 -37.380 1.00 93.12 471 ASP A O 1
ATOM 3668 N N . GLY A 1 472 ? 5.893 -26.618 -35.595 1.00 92.62 472 GLY A N 1
ATOM 3669 C CA . GLY A 1 472 ? 6.619 -27.881 -35.428 1.00 92.62 472 GLY A CA 1
ATOM 3670 C C . GLY A 1 472 ? 7.944 -27.781 -34.663 1.00 92.62 472 GLY A C 1
ATOM 3671 O O . GLY A 1 472 ? 8.545 -28.820 -34.389 1.00 92.62 472 GLY A O 1
ATOM 3672 N N . VAL A 1 473 ? 8.385 -26.581 -34.273 1.00 97.62 473 VAL A N 1
ATOM 3673 C CA . VAL A 1 473 ? 9.555 -26.391 -33.405 1.00 97.62 473 VAL A CA 1
ATOM 3674 C C . VAL A 1 473 ? 9.135 -26.480 -31.937 1.00 97.62 473 VAL A C 1
ATOM 3676 O O . VAL A 1 473 ? 8.181 -25.844 -31.497 1.00 97.62 473 VAL A O 1
ATOM 3679 N N . SER A 1 474 ? 9.868 -27.273 -31.160 1.00 95.25 474 SER A N 1
ATOM 3680 C CA . SER A 1 474 ? 9.702 -27.403 -29.710 1.00 95.25 474 SER A CA 1
ATOM 3681 C C . SER A 1 474 ? 10.686 -26.520 -28.940 1.00 95.25 474 SER A C 1
ATOM 3683 O O . SER A 1 474 ? 11.798 -26.258 -29.401 1.00 95.25 474 SER A O 1
ATOM 3685 N N . VAL A 1 475 ? 10.318 -26.134 -27.714 1.00 93.25 475 VAL A N 1
ATOM 3686 C CA . VAL A 1 475 ? 11.208 -25.396 -26.794 1.00 93.25 475 VAL A CA 1
ATOM 3687 C C . VAL A 1 475 ? 12.528 -26.142 -26.584 1.00 93.25 475 VAL A C 1
ATOM 3689 O O . VAL A 1 475 ? 13.588 -25.527 -26.613 1.00 93.25 475 VAL A O 1
ATOM 3692 N N . GLY A 1 476 ? 12.485 -27.475 -26.478 1.00 93.88 476 GLY A N 1
ATOM 3693 C CA . GLY A 1 476 ? 13.685 -28.297 -26.316 1.00 93.88 476 GLY A CA 1
ATOM 3694 C C . GLY A 1 476 ? 14.657 -28.222 -27.502 1.00 93.88 476 GLY A C 1
ATOM 3695 O O . GLY A 1 476 ? 15.867 -28.258 -27.297 1.00 93.88 476 GLY A O 1
ATOM 3696 N N . GLN A 1 477 ? 14.165 -28.066 -28.739 1.00 95.31 477 GLN A N 1
ATOM 3697 C CA . GLN A 1 477 ? 15.038 -27.853 -29.905 1.00 95.31 477 GLN A CA 1
ATOM 3698 C C . GLN A 1 477 ? 15.751 -26.502 -29.833 1.00 95.31 477 GLN A C 1
ATOM 3700 O O . GLN A 1 477 ? 16.943 -26.429 -30.125 1.00 95.31 477 GLN A O 1
ATOM 3705 N N . VAL A 1 478 ? 15.041 -25.453 -29.411 1.00 96.00 478 VAL A N 1
ATOM 3706 C CA . VAL A 1 478 ? 15.623 -24.116 -29.244 1.00 96.00 478 VAL A CA 1
ATOM 3707 C C . VAL A 1 478 ? 16.652 -24.106 -28.114 1.00 96.00 478 VAL A C 1
ATOM 3709 O O . VAL A 1 478 ? 17.773 -23.650 -28.312 1.00 96.00 478 VAL A O 1
ATOM 3712 N N . GLN A 1 479 ? 16.317 -24.688 -26.960 1.00 93.44 479 GLN A N 1
ATOM 3713 C CA . GLN A 1 479 ? 17.237 -24.820 -25.825 1.00 93.44 479 GLN A CA 1
ATOM 3714 C C . GLN A 1 479 ? 18.498 -25.608 -26.189 1.00 93.44 479 GLN A C 1
ATOM 3716 O O . GLN A 1 479 ? 19.589 -25.247 -25.759 1.00 93.44 479 GLN A O 1
ATOM 3721 N N . LYS A 1 480 ? 18.374 -26.647 -27.025 1.00 93.81 480 LYS A N 1
ATOM 3722 C CA . LYS A 1 480 ? 19.535 -27.386 -27.527 1.00 93.81 480 LYS A CA 1
ATOM 3723 C C . LYS A 1 480 ? 20.458 -26.504 -28.372 1.00 93.81 480 LYS A C 1
ATOM 3725 O O . LYS A 1 480 ? 21.670 -26.581 -28.208 1.00 93.81 480 LYS A O 1
ATOM 3730 N N . VAL A 1 481 ? 19.906 -25.661 -29.250 1.00 94.50 481 VAL A N 1
ATOM 3731 C CA . VAL A 1 481 ? 20.716 -24.704 -30.025 1.00 94.50 481 VAL A CA 1
ATOM 3732 C C . VAL A 1 481 ? 21.401 -23.699 -29.107 1.00 94.50 481 VAL A C 1
ATOM 3734 O O . VAL A 1 481 ? 22.594 -23.492 -29.264 1.00 94.50 481 VAL A O 1
ATOM 3737 N N . LEU A 1 482 ? 20.692 -23.144 -28.122 1.00 93.44 482 LEU A N 1
ATOM 3738 C CA . LEU A 1 482 ? 21.278 -22.212 -27.150 1.00 93.44 482 LEU A CA 1
ATOM 3739 C C . LEU A 1 482 ? 22.409 -22.846 -26.323 1.00 93.44 482 LEU A C 1
ATOM 3741 O O . LEU A 1 482 ? 23.340 -22.156 -25.931 1.00 93.44 482 LEU A O 1
ATOM 3745 N N . ALA A 1 483 ? 22.338 -24.150 -26.046 1.00 91.56 483 ALA A N 1
ATOM 3746 C CA . ALA A 1 483 ? 23.346 -24.847 -25.250 1.00 91.56 483 ALA A CA 1
ATOM 3747 C C . ALA A 1 483 ? 24.560 -25.332 -26.064 1.00 91.56 483 ALA A C 1
ATOM 3749 O O . ALA A 1 483 ? 25.673 -25.367 -25.544 1.00 91.56 483 ALA A O 1
ATOM 3750 N N . GLU A 1 484 ? 24.349 -25.769 -27.309 1.00 90.38 484 GLU A N 1
ATOM 3751 C CA . GLU A 1 484 ? 25.337 -26.559 -28.064 1.00 90.38 484 GLU A CA 1
ATOM 3752 C C . GLU A 1 484 ? 25.660 -25.997 -29.458 1.00 90.38 484 GLU A C 1
ATOM 3754 O O . GLU A 1 484 ? 26.624 -26.435 -30.088 1.00 90.38 484 GLU A O 1
ATOM 3759 N N . GLY A 1 485 ? 24.841 -25.083 -29.982 1.00 85.56 485 GLY A N 1
ATOM 3760 C CA . GLY A 1 485 ? 24.910 -24.595 -31.359 1.00 85.56 485 GLY A CA 1
ATOM 3761 C C . GLY A 1 485 ? 25.282 -23.113 -31.466 1.00 85.56 485 GLY A C 1
ATOM 3762 O O . GLY A 1 485 ? 25.263 -22.386 -30.478 1.00 85.56 485 GLY A O 1
ATOM 3763 N N . PRO A 1 486 ? 25.615 -22.633 -32.677 1.00 85.62 486 PRO A N 1
ATOM 3764 C CA . PRO A 1 486 ? 25.777 -21.204 -32.905 1.00 85.62 486 PRO A CA 1
ATOM 3765 C C . PRO A 1 486 ? 24.417 -20.500 -32.810 1.00 85.62 486 PRO A C 1
ATOM 3767 O O . PRO A 1 486 ? 23.421 -20.999 -33.337 1.00 85.62 486 PRO A O 1
ATOM 3770 N N . GLU A 1 487 ? 24.379 -19.308 -32.213 1.00 84.56 487 GLU A N 1
ATOM 3771 C CA . GLU A 1 487 ? 23.147 -18.514 -32.061 1.00 84.56 487 GLU A CA 1
ATOM 3772 C C . GLU A 1 487 ? 22.461 -18.217 -33.402 1.00 84.56 487 GLU A C 1
ATOM 3774 O O . GLU A 1 487 ? 21.236 -18.164 -33.481 1.00 84.56 487 GLU A O 1
ATOM 3779 N N . THR A 1 488 ? 23.226 -18.126 -34.493 1.00 85.00 488 THR A N 1
ATOM 3780 C CA . THR A 1 488 ? 22.693 -17.943 -35.851 1.00 85.00 488 THR A CA 1
ATOM 3781 C C . THR A 1 488 ? 21.788 -19.093 -36.308 1.00 85.00 488 THR A C 1
ATOM 3783 O O . THR A 1 488 ? 20.918 -18.888 -37.151 1.00 85.00 488 THR A O 1
ATOM 3786 N N . ALA A 1 489 ? 21.904 -20.292 -35.727 1.00 89.75 489 ALA A N 1
ATOM 3787 C CA . ALA A 1 489 ? 20.984 -21.391 -36.019 1.00 89.75 489 ALA A CA 1
ATOM 3788 C C . ALA A 1 489 ? 19.550 -21.117 -35.520 1.00 89.75 489 ALA A C 1
ATOM 3790 O O . ALA A 1 489 ? 18.607 -21.752 -35.995 1.00 89.75 489 ALA A O 1
ATOM 3791 N N . LEU A 1 490 ? 19.352 -20.148 -34.615 1.00 91.62 490 LEU A N 1
ATOM 3792 C CA . LEU A 1 490 ? 18.021 -19.718 -34.179 1.00 91.62 490 LEU A CA 1
ATOM 3793 C C . LEU A 1 490 ? 17.217 -19.069 -35.312 1.00 91.62 490 LEU A C 1
ATOM 3795 O O . LEU A 1 490 ? 15.991 -19.174 -35.297 1.00 91.62 490 LEU A O 1
ATOM 3799 N N . PHE A 1 491 ? 17.863 -18.463 -36.320 1.00 89.56 491 PHE A N 1
ATOM 3800 C CA . PHE A 1 491 ? 17.172 -17.821 -37.450 1.00 89.56 491 PHE A CA 1
ATOM 3801 C C . PHE A 1 491 ? 16.207 -18.770 -38.187 1.00 89.56 491 PHE A C 1
ATOM 3803 O O . PHE A 1 491 ? 15.157 -18.341 -38.676 1.00 89.56 491 PHE A O 1
ATOM 3810 N N . GLU A 1 492 ? 16.519 -20.067 -38.191 1.00 90.94 492 GLU A N 1
ATOM 3811 C CA . GLU A 1 492 ? 15.698 -21.114 -38.806 1.00 90.94 492 GLU A CA 1
ATOM 3812 C C . GLU A 1 492 ? 14.591 -21.644 -37.880 1.00 90.94 492 GLU A C 1
ATOM 3814 O O . GLU A 1 492 ? 13.613 -22.216 -38.354 1.00 90.94 492 GLU A O 1
ATOM 3819 N N . LEU A 1 493 ? 14.708 -21.453 -36.562 1.00 95.62 493 LEU A N 1
ATOM 3820 C CA . LEU A 1 493 ? 13.805 -22.046 -35.568 1.00 95.62 493 LEU A CA 1
ATOM 3821 C C . LEU A 1 493 ? 12.728 -21.086 -35.061 1.00 95.62 493 LEU A C 1
ATOM 3823 O O . LEU A 1 493 ? 11.654 -21.534 -34.648 1.00 95.62 493 LEU A O 1
ATOM 3827 N N . VAL A 1 494 ? 13.003 -19.781 -35.079 1.00 96.81 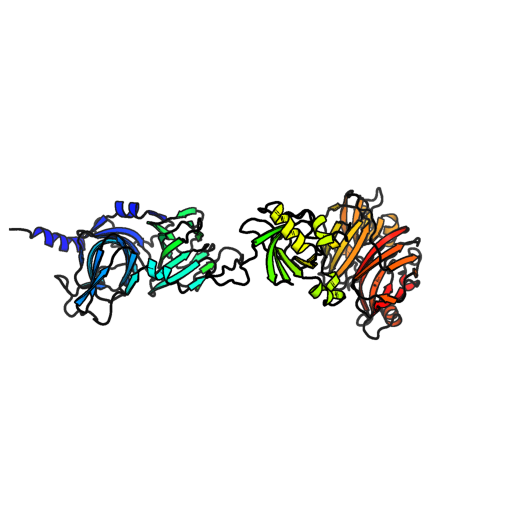494 VAL A N 1
ATOM 3828 C CA . VAL A 1 494 ? 12.117 -18.770 -34.496 1.00 96.81 494 VAL A CA 1
ATOM 3829 C C . VAL A 1 494 ? 11.793 -17.637 -35.466 1.00 96.81 494 VAL A C 1
ATOM 3831 O O . VAL A 1 494 ? 12.525 -17.337 -36.408 1.00 96.81 494 VAL A O 1
ATOM 3834 N N . GLU A 1 495 ? 10.667 -16.982 -35.215 1.00 96.81 495 GLU A N 1
ATOM 3835 C CA . GLU A 1 495 ? 10.324 -15.677 -35.754 1.00 96.81 495 GLU A CA 1
ATOM 3836 C C . GLU A 1 495 ? 10.694 -14.608 -34.720 1.00 96.81 495 GLU A C 1
ATOM 3838 O O . GLU A 1 495 ? 10.210 -14.626 -33.587 1.00 96.81 495 GLU A O 1
ATOM 3843 N N . TRP A 1 496 ? 11.525 -13.649 -35.121 1.00 97.00 496 TRP A N 1
ATOM 3844 C CA . TRP A 1 496 ? 11.939 -12.527 -34.278 1.00 97.00 496 TRP A CA 1
ATOM 3845 C C . TRP A 1 496 ? 10.822 -11.489 -34.220 1.00 97.00 496 TRP A C 1
ATOM 3847 O O . TRP A 1 496 ? 10.493 -10.860 -35.232 1.00 97.00 496 TRP A O 1
ATOM 3857 N N . VAL A 1 497 ? 10.177 -11.371 -33.059 1.00 97.81 497 VAL A N 1
ATOM 3858 C CA . VAL A 1 497 ? 8.966 -10.552 -32.892 1.00 97.81 497 VAL A CA 1
ATOM 3859 C C . VAL A 1 497 ? 9.279 -9.143 -32.388 1.00 97.81 497 VAL A C 1
ATOM 3861 O O . VAL A 1 497 ? 8.500 -8.228 -32.648 1.00 97.81 497 VAL A O 1
ATOM 3864 N N . GLY A 1 498 ? 10.426 -8.958 -31.741 1.00 97.62 498 GLY A N 1
ATOM 3865 C CA . GLY A 1 498 ? 10.861 -7.706 -31.127 1.00 97.62 498 GLY A CA 1
ATOM 3866 C C . GLY A 1 498 ? 10.880 -7.824 -29.607 1.00 97.62 498 GLY A C 1
ATOM 3867 O O . GLY A 1 498 ? 11.083 -8.911 -29.072 1.00 97.62 498 GLY A O 1
ATOM 3868 N N . GLY A 1 499 ? 10.662 -6.705 -28.924 1.00 97.88 499 GLY A N 1
ATOM 3869 C CA . GLY A 1 499 ? 10.672 -6.606 -27.464 1.00 97.88 499 GLY A CA 1
ATOM 3870 C C . GLY A 1 499 ? 11.476 -5.393 -26.973 1.00 97.88 499 GLY A C 1
ATOM 3871 O O . GLY A 1 499 ? 12.089 -4.701 -27.794 1.00 97.88 499 GLY A O 1
ATOM 3872 N N . PRO A 1 500 ? 11.437 -5.083 -25.669 1.00 97.94 500 PRO A N 1
ATOM 3873 C CA . PRO A 1 500 ? 12.236 -4.021 -25.062 1.00 97.94 500 PRO A CA 1
ATOM 3874 C C . PRO A 1 500 ? 13.744 -4.237 -25.248 1.00 97.94 500 PRO A C 1
ATOM 3876 O O . PRO A 1 500 ? 14.271 -5.305 -24.936 1.00 97.94 500 PRO A O 1
ATOM 3879 N N . SER A 1 501 ? 14.437 -3.222 -25.769 1.00 96.12 501 SER A N 1
ATOM 3880 C CA . SER A 1 501 ? 15.888 -3.263 -26.005 1.00 96.12 501 SER A CA 1
ATOM 3881 C C . SER A 1 501 ? 16.708 -2.890 -24.773 1.00 96.12 501 SER A C 1
ATOM 3883 O O . SER A 1 501 ? 16.153 -2.776 -23.693 1.00 96.12 501 SER A O 1
ATOM 3885 N N . LEU A 1 502 ? 18.025 -2.755 -24.941 1.00 94.00 502 LEU A N 1
ATOM 3886 C CA . LEU A 1 502 ? 19.032 -2.564 -23.894 1.00 94.00 502 LEU A CA 1
ATOM 3887 C C . LEU A 1 502 ? 18.660 -1.488 -22.865 1.00 94.00 502 LEU A C 1
ATOM 3889 O O . LEU A 1 502 ? 18.438 -0.328 -23.219 1.00 94.00 502 LEU A O 1
ATOM 3893 N N . VAL A 1 503 ? 18.666 -1.873 -21.590 1.00 89.56 503 VAL A N 1
ATOM 3894 C CA . VAL A 1 503 ? 18.354 -1.011 -20.445 1.00 89.56 503 VAL A CA 1
ATOM 3895 C C . VAL A 1 503 ? 19.446 -1.126 -19.389 1.00 89.56 503 VAL A C 1
ATOM 3897 O O . VAL A 1 503 ? 19.737 -2.223 -18.908 1.00 89.56 503 VAL A O 1
ATOM 3900 N N . SER A 1 504 ? 20.034 0.010 -19.011 1.00 90.06 504 SER A N 1
ATOM 3901 C CA . SER A 1 504 ? 20.979 0.121 -17.890 1.00 90.06 504 SER A CA 1
ATOM 3902 C C . SER A 1 504 ? 20.318 -0.219 -16.542 1.00 90.06 504 SER A C 1
ATOM 3904 O O . SER A 1 504 ? 19.103 -0.067 -16.420 1.00 90.06 504 SER A O 1
ATOM 3906 N N . PRO A 1 505 ? 21.081 -0.634 -15.514 1.00 91.12 505 PRO A N 1
ATOM 3907 C CA . PRO A 1 505 ? 20.551 -0.864 -14.166 1.00 91.12 505 PRO A CA 1
ATOM 3908 C C . PRO A 1 505 ? 19.676 0.291 -13.654 1.00 91.12 505 PRO A C 1
ATOM 3910 O O . PRO A 1 505 ? 20.087 1.452 -13.712 1.00 91.12 505 PRO A O 1
ATOM 3913 N N . GLY A 1 506 ? 18.476 -0.024 -13.162 1.00 86.25 506 GLY A N 1
ATOM 3914 C CA . GLY A 1 506 ? 17.481 0.942 -12.679 1.00 86.25 506 GLY A CA 1
ATOM 3915 C C . GLY A 1 506 ? 16.694 1.680 -13.771 1.00 86.25 506 GLY A C 1
ATOM 3916 O O . GLY A 1 506 ? 15.890 2.556 -13.454 1.00 86.25 506 GLY A O 1
ATOM 3917 N N . GLY A 1 507 ? 16.934 1.372 -15.048 1.00 86.44 507 GLY A N 1
ATOM 3918 C CA . GLY A 1 507 ? 16.209 1.944 -16.180 1.00 86.44 507 GLY A CA 1
ATOM 3919 C C . GLY A 1 507 ? 14.975 1.137 -16.592 1.00 86.44 507 GLY A C 1
ATOM 3920 O O . GLY A 1 507 ? 14.682 0.066 -16.059 1.00 86.44 507 GLY A O 1
ATOM 3921 N N . GLN A 1 508 ? 14.294 1.629 -17.631 1.00 92.06 508 GLN A N 1
ATOM 3922 C CA . GLN A 1 508 ? 13.166 0.952 -18.272 1.00 92.06 508 GLN A CA 1
ATOM 3923 C C . GLN A 1 508 ? 13.182 1.129 -19.798 1.00 92.06 508 GLN A C 1
ATOM 3925 O O . GLN A 1 508 ? 13.728 2.108 -20.312 1.00 92.06 508 GLN A O 1
ATOM 3930 N N . SER A 1 509 ? 12.563 0.196 -20.526 1.00 93.44 509 SER A N 1
ATOM 3931 C CA . SER A 1 509 ? 12.303 0.310 -21.968 1.00 93.44 509 SER A CA 1
ATOM 3932 C C . SER A 1 509 ? 10.871 -0.098 -22.282 1.00 93.44 509 SER A C 1
ATOM 3934 O O . SER A 1 509 ? 10.380 -1.112 -21.789 1.00 93.44 509 SER A O 1
ATOM 3936 N N . HIS A 1 510 ? 10.233 0.659 -23.171 1.00 94.69 510 HIS A N 1
ATOM 3937 C CA . HIS A 1 510 ? 8.829 0.498 -23.531 1.00 94.69 510 HIS A CA 1
ATOM 3938 C C . HIS A 1 510 ? 8.698 0.263 -25.035 1.00 94.69 510 HIS A C 1
ATOM 3940 O O . HIS A 1 510 ? 9.230 1.026 -25.848 1.00 94.69 510 HIS A O 1
ATOM 3946 N N . VAL A 1 511 ? 7.974 -0.783 -25.426 1.00 96.88 511 VAL A N 1
ATOM 3947 C CA . VAL A 1 511 ? 7.677 -1.065 -26.836 1.00 96.88 511 VAL A CA 1
ATOM 3948 C C . VAL A 1 511 ? 6.231 -1.483 -27.013 1.00 96.88 511 VAL A C 1
ATOM 3950 O O . VAL A 1 511 ? 5.589 -1.928 -26.075 1.00 96.88 511 VAL A O 1
ATOM 3953 N N . ILE A 1 512 ? 5.726 -1.401 -28.236 1.00 94.81 512 ILE A N 1
ATOM 3954 C CA . ILE A 1 512 ? 4.480 -2.041 -28.647 1.00 94.81 512 ILE A CA 1
ATOM 3955 C C . ILE A 1 512 ? 4.845 -3.025 -29.754 1.00 94.81 512 ILE A C 1
ATOM 3957 O O . ILE A 1 512 ? 5.497 -2.656 -30.734 1.00 94.81 512 ILE A O 1
ATOM 3961 N N . VAL A 1 513 ? 4.463 -4.288 -29.598 1.00 95.06 513 VAL A N 1
ATOM 3962 C CA . VAL A 1 513 ? 4.776 -5.364 -30.546 1.00 95.06 513 VAL A CA 1
ATOM 3963 C C . VAL A 1 513 ? 3.540 -6.200 -30.830 1.00 95.06 513 VAL A C 1
ATOM 3965 O O . VAL A 1 513 ? 2.706 -6.425 -29.959 1.00 95.06 513 VAL A O 1
ATOM 3968 N N . ASN A 1 514 ? 3.408 -6.668 -32.069 1.00 93.19 514 ASN A N 1
ATOM 3969 C CA . ASN A 1 514 ? 2.346 -7.601 -32.423 1.00 93.19 514 ASN A CA 1
ATOM 3970 C C . ASN A 1 514 ? 2.774 -9.028 -32.055 1.00 93.19 514 ASN A C 1
ATOM 3972 O O . ASN A 1 514 ? 3.744 -9.542 -32.619 1.00 93.19 514 ASN A O 1
ATOM 3976 N N . LEU A 1 515 ? 2.035 -9.668 -31.149 1.00 94.56 515 LEU A N 1
ATOM 3977 C CA . LEU A 1 515 ? 2.247 -11.022 -30.650 1.00 94.56 515 LEU A CA 1
ATOM 3978 C C . LEU A 1 515 ? 1.196 -11.989 -31.229 1.00 94.56 515 LEU A C 1
ATOM 3980 O O . LEU A 1 515 ? 0.113 -12.145 -30.660 1.00 94.56 515 LEU A O 1
ATOM 3984 N N . PRO A 1 516 ? 1.469 -12.661 -32.363 1.00 93.44 516 PRO A N 1
ATOM 3985 C CA . PRO A 1 516 ? 0.633 -13.764 -32.826 1.00 93.44 516 PRO A CA 1
ATOM 3986 C C . PRO A 1 516 ? 0.547 -14.903 -31.804 1.00 93.44 516 PRO A C 1
ATOM 3988 O O . PRO A 1 516 ? 1.521 -15.211 -31.126 1.00 93.44 516 PRO A O 1
ATOM 3991 N N . ALA A 1 517 ? -0.584 -15.608 -31.760 1.00 95.06 517 ALA A N 1
ATOM 3992 C CA . ALA A 1 517 ? -0.718 -16.796 -30.919 1.00 95.06 517 ALA A CA 1
ATOM 3993 C C . ALA A 1 517 ? 0.358 -17.852 -31.248 1.00 95.06 517 ALA A C 1
ATOM 3995 O O . ALA A 1 517 ? 0.661 -18.114 -32.419 1.00 95.06 517 ALA A O 1
ATOM 3996 N N . GLY A 1 518 ? 0.933 -18.483 -30.227 1.00 96.00 518 GLY A N 1
ATOM 3997 C CA . GLY A 1 518 ? 1.966 -19.500 -30.400 1.00 96.00 518 GLY A CA 1
ATOM 3998 C C . GLY A 1 518 ? 2.810 -19.738 -29.154 1.00 96.00 518 GLY A C 1
ATOM 3999 O O . GLY A 1 518 ? 2.577 -19.159 -28.096 1.00 96.00 518 GLY A O 1
ATOM 4000 N N . GLN A 1 519 ? 3.805 -20.609 -29.296 1.00 98.00 519 GLN A N 1
ATOM 4001 C CA . GLN A 1 519 ? 4.834 -20.822 -28.281 1.00 98.00 519 GLN A CA 1
ATOM 4002 C C . GLN A 1 519 ? 5.966 -19.826 -28.492 1.00 98.00 519 GLN A C 1
ATOM 4004 O O . GLN A 1 519 ? 6.357 -19.564 -29.630 1.00 98.00 519 GLN A O 1
ATOM 4009 N N . TYR A 1 520 ? 6.486 -19.275 -27.406 1.00 98.19 520 TYR A N 1
ATOM 4010 C CA . TYR A 1 520 ? 7.558 -18.290 -27.436 1.00 98.19 520 TYR A CA 1
ATOM 4011 C C . TYR A 1 520 ? 8.672 -18.696 -26.484 1.00 98.19 520 TYR A C 1
ATOM 4013 O O . TYR A 1 520 ? 8.446 -19.404 -25.504 1.00 98.19 520 TYR A O 1
ATOM 4021 N N . ILE A 1 521 ? 9.867 -18.191 -26.764 1.00 97.81 521 ILE A N 1
ATOM 4022 C CA . ILE A 1 521 ? 10.961 -18.124 -25.807 1.00 97.81 521 ILE A CA 1
ATOM 4023 C C . ILE A 1 521 ? 11.398 -16.666 -25.666 1.00 97.81 521 ILE A C 1
ATOM 4025 O O . ILE A 1 521 ? 11.512 -15.935 -26.654 1.00 97.81 521 ILE A O 1
ATOM 4029 N N . LEU A 1 522 ? 11.588 -16.245 -24.423 1.00 98.19 522 LEU A N 1
ATOM 4030 C CA . LEU A 1 522 ? 12.114 -14.940 -24.061 1.00 98.19 522 LEU A CA 1
ATOM 4031 C C . LEU A 1 522 ? 13.602 -15.073 -23.773 1.00 98.19 522 LEU A C 1
ATOM 4033 O O . LEU A 1 522 ? 13.992 -15.970 -23.023 1.00 98.19 522 LEU A O 1
ATOM 4037 N N . LEU A 1 523 ? 14.414 -14.215 -24.385 1.00 97.88 523 LEU A N 1
ATOM 4038 C CA . LEU A 1 523 ? 15.870 -14.340 -24.381 1.00 97.88 523 LEU A CA 1
ATOM 4039 C C . LEU A 1 523 ? 16.545 -13.028 -23.978 1.00 97.88 523 LEU A C 1
ATOM 4041 O O . LEU A 1 523 ? 16.162 -11.962 -24.459 1.00 97.88 523 LEU A O 1
ATOM 4045 N N . CYS A 1 524 ? 17.584 -13.143 -23.150 1.00 97.75 524 CYS A N 1
ATOM 4046 C CA . CYS A 1 524 ? 18.588 -12.104 -22.928 1.00 97.75 524 CYS A CA 1
ATOM 4047 C C . CYS A 1 524 ? 19.953 -12.619 -23.417 1.00 97.75 524 CYS A C 1
ATOM 4049 O O . CYS A 1 524 ? 20.488 -13.594 -22.889 1.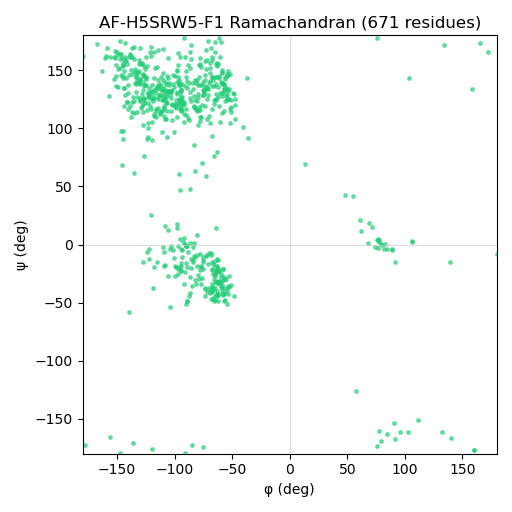00 97.75 524 CYS A O 1
ATOM 4051 N N . PHE A 1 525 ? 20.506 -11.988 -24.448 1.00 95.25 525 PHE A N 1
ATOM 4052 C CA . PHE A 1 525 ? 21.790 -12.312 -25.078 1.00 95.25 525 PHE A CA 1
ATOM 4053 C C . PHE A 1 525 ? 22.976 -11.565 -24.461 1.00 95.25 525 PHE A C 1
ATOM 4055 O O . PHE A 1 525 ? 24.108 -11.781 -24.888 1.00 95.25 525 PHE A O 1
ATOM 4062 N N . ILE A 1 526 ? 22.754 -10.698 -23.468 1.00 94.56 526 ILE A N 1
ATOM 4063 C CA . ILE A 1 526 ? 23.844 -9.909 -22.889 1.00 94.56 526 ILE A CA 1
ATOM 4064 C C . ILE A 1 526 ? 24.837 -10.826 -22.185 1.00 94.56 526 ILE A C 1
ATOM 4066 O O . ILE A 1 526 ? 24.436 -11.611 -21.324 1.00 94.56 526 ILE A O 1
ATOM 4070 N N . PRO A 1 527 ? 26.130 -10.763 -22.549 1.00 92.12 527 PRO A N 1
ATOM 4071 C CA . PRO A 1 527 ? 27.161 -11.462 -21.814 1.00 92.12 527 PRO A CA 1
ATOM 4072 C C . PRO A 1 527 ? 27.422 -10.753 -20.488 1.00 92.12 527 PRO A C 1
ATOM 4074 O O . PRO A 1 527 ? 27.613 -9.537 -20.439 1.00 92.12 527 PRO A O 1
ATOM 4077 N N . SER A 1 528 ? 27.505 -11.534 -19.415 1.00 92.75 528 SER A N 1
ATOM 4078 C CA . SER A 1 528 ? 28.116 -11.069 -18.172 1.00 92.75 528 SER A CA 1
ATOM 4079 C C . SER A 1 528 ? 29.611 -10.790 -18.370 1.00 92.75 528 SER A C 1
ATOM 4081 O O . SER A 1 528 ? 30.211 -11.128 -19.392 1.00 92.75 528 SER A O 1
ATOM 4083 N N . ALA A 1 529 ? 30.262 -10.247 -17.339 1.00 89.12 529 ALA A N 1
ATOM 4084 C CA . ALA A 1 529 ? 31.707 -9.999 -17.343 1.00 89.12 529 ALA A CA 1
ATOM 4085 C C . ALA A 1 529 ? 32.574 -11.257 -17.591 1.00 89.12 529 ALA A C 1
ATOM 4087 O O . ALA A 1 529 ? 33.724 -11.138 -18.008 1.00 89.12 529 ALA A O 1
ATOM 4088 N N . ASP A 1 530 ? 32.040 -12.458 -17.348 1.00 91.50 530 ASP A N 1
ATOM 4089 C CA . ASP A 1 530 ? 32.689 -13.743 -17.648 1.00 91.50 530 ASP A CA 1
ATOM 4090 C C . ASP A 1 530 ? 32.507 -14.206 -19.109 1.00 91.50 530 ASP A C 1
ATOM 4092 O O . ASP A 1 530 ? 32.994 -15.274 -19.482 1.00 91.50 530 ASP A O 1
ATOM 4096 N N . GLY A 1 531 ? 31.827 -13.410 -19.940 1.00 89.44 531 GLY A N 1
ATOM 4097 C CA . GLY A 1 531 ? 31.540 -13.702 -21.343 1.00 89.44 531 GLY A CA 1
ATOM 4098 C C . GLY A 1 531 ? 30.362 -14.652 -21.562 1.00 89.44 531 GLY A C 1
ATOM 4099 O O . GLY A 1 531 ? 30.043 -14.955 -22.710 1.00 89.44 531 GLY A O 1
ATOM 4100 N N . VAL A 1 532 ? 29.709 -15.131 -20.498 1.00 93.88 532 VAL A N 1
ATOM 4101 C CA . VAL A 1 532 ? 28.572 -16.051 -20.607 1.00 93.88 532 VAL A CA 1
ATOM 4102 C C . VAL A 1 532 ? 27.277 -15.248 -20.770 1.00 93.88 532 VAL A C 1
ATOM 4104 O O . VAL A 1 532 ? 26.987 -14.400 -19.921 1.00 93.88 532 VAL A O 1
ATOM 4107 N N . PRO A 1 533 ? 26.470 -15.515 -21.813 1.00 94.94 533 PRO A N 1
ATOM 4108 C CA . PRO A 1 533 ? 25.216 -14.810 -22.039 1.00 94.94 533 PRO A CA 1
ATOM 4109 C C . PRO A 1 533 ? 24.164 -15.157 -20.987 1.00 94.94 533 PRO A C 1
ATOM 4111 O O . PRO A 1 533 ? 24.083 -16.287 -20.495 1.00 94.94 533 PRO A O 1
ATOM 4114 N N . HIS A 1 534 ? 23.312 -14.191 -20.659 1.00 97.50 534 HIS A N 1
ATOM 4115 C CA . HIS A 1 534 ? 22.292 -14.339 -19.622 1.00 97.50 534 HIS A CA 1
ATOM 4116 C C . HIS A 1 534 ? 21.289 -15.462 -19.882 1.00 97.50 534 HIS A C 1
ATOM 4118 O O . HIS A 1 534 ? 20.841 -16.105 -18.929 1.00 97.50 534 HIS A O 1
ATOM 4124 N N . TYR A 1 535 ? 20.962 -15.765 -21.142 1.00 96.25 535 TYR A N 1
ATOM 4125 C CA . TYR A 1 535 ? 20.096 -16.901 -21.467 1.00 96.25 535 TYR A CA 1
ATOM 4126 C C . TYR A 1 535 ? 20.676 -18.225 -20.956 1.00 96.25 535 TYR A C 1
ATOM 4128 O O . TYR A 1 535 ? 19.927 -19.085 -20.496 1.00 96.25 535 TYR A O 1
ATOM 4136 N N . ALA A 1 536 ? 22.006 -18.373 -20.961 1.00 95.12 536 ALA A N 1
ATOM 4137 C CA . ALA A 1 536 ? 22.691 -19.558 -20.449 1.00 95.12 536 ALA A CA 1
ATOM 4138 C C . ALA A 1 536 ? 22.722 -19.596 -18.911 1.00 95.12 536 ALA A C 1
ATOM 4140 O O . ALA A 1 536 ? 23.013 -20.638 -18.324 1.00 95.12 536 ALA A O 1
ATOM 4141 N N . LYS A 1 537 ? 22.392 -18.475 -18.256 1.00 95.94 537 LYS A N 1
ATOM 4142 C CA . LYS A 1 537 ? 22.315 -18.329 -16.796 1.00 95.94 537 LYS A CA 1
ATOM 4143 C C . LYS A 1 537 ? 20.887 -18.361 -16.241 1.00 95.94 537 LYS A C 1
ATOM 4145 O O . LYS A 1 537 ? 20.730 -18.369 -15.026 1.00 95.94 537 LYS A O 1
ATOM 4150 N N . GLY A 1 538 ? 19.865 -18.423 -17.099 1.00 94.38 538 GLY A N 1
ATOM 4151 C CA . GLY A 1 538 ? 18.461 -18.533 -16.680 1.00 94.38 538 GLY A CA 1
ATOM 4152 C C . GLY A 1 538 ? 17.476 -17.689 -17.488 1.00 94.38 538 GLY A C 1
ATOM 4153 O O . GLY A 1 538 ? 16.278 -17.968 -17.467 1.00 94.38 538 GLY A O 1
ATOM 4154 N N . MET A 1 539 ? 17.948 -16.718 -18.276 1.00 97.56 539 MET A N 1
ATOM 4155 C CA . MET A 1 539 ? 17.089 -15.810 -19.058 1.00 97.56 539 MET A CA 1
ATOM 4156 C C . MET A 1 539 ? 16.715 -16.385 -20.428 1.00 97.56 539 MET A C 1
ATOM 4158 O O . MET A 1 539 ? 16.862 -15.734 -21.461 1.00 97.56 539 MET A O 1
ATOM 4162 N N . ALA A 1 540 ? 16.273 -17.641 -20.415 1.00 96.81 540 ALA A N 1
ATOM 4163 C CA . ALA A 1 540 ? 15.721 -18.378 -21.545 1.00 96.81 540 ALA A CA 1
ATOM 4164 C C . ALA A 1 540 ? 14.357 -18.943 -21.131 1.00 96.81 540 ALA A C 1
ATOM 4166 O O . ALA A 1 540 ? 14.229 -20.122 -20.789 1.00 96.81 540 ALA A O 1
ATOM 4167 N N . VAL A 1 541 ? 13.342 -18.079 -21.091 1.00 97.56 541 VAL A N 1
ATOM 4168 C CA . VAL A 1 541 ? 12.056 -18.385 -20.448 1.00 97.56 541 VAL A CA 1
ATOM 4169 C C . VAL A 1 541 ? 10.998 -18.709 -21.503 1.00 97.56 541 VAL A C 1
ATOM 4171 O O . VAL A 1 541 ? 10.649 -17.832 -22.295 1.00 97.56 541 VAL A O 1
ATOM 4174 N N . PRO A 1 542 ? 10.471 -19.945 -21.558 1.00 97.44 542 PRO A N 1
ATOM 4175 C CA . PRO A 1 542 ? 9.363 -20.263 -22.444 1.00 97.44 542 PRO A CA 1
ATOM 4176 C C . PRO A 1 542 ? 8.058 -19.657 -21.922 1.00 97.44 542 PRO A C 1
ATOM 4178 O O . PRO A 1 542 ? 7.794 -19.686 -20.723 1.00 97.44 542 PRO A O 1
ATOM 4181 N N . ILE A 1 543 ? 7.221 -19.158 -22.829 1.00 97.31 543 ILE A N 1
ATOM 4182 C CA . ILE A 1 543 ? 5.868 -18.672 -22.525 1.00 97.31 543 ILE A CA 1
ATOM 4183 C C . ILE A 1 543 ? 4.893 -19.115 -23.623 1.00 97.31 543 ILE A C 1
ATOM 4185 O O . ILE A 1 543 ? 5.290 -19.458 -24.741 1.00 97.31 543 ILE A O 1
ATOM 4189 N N . THR A 1 544 ? 3.596 -19.050 -23.332 1.00 97.44 544 THR A N 1
ATOM 4190 C CA . THR A 1 544 ? 2.536 -19.244 -24.329 1.00 97.44 544 THR A CA 1
ATOM 4191 C C . THR A 1 544 ? 1.836 -17.924 -24.629 1.00 97.44 544 THR A C 1
ATOM 4193 O O . THR A 1 544 ? 1.394 -17.236 -23.716 1.00 97.44 544 THR A O 1
ATOM 4196 N N . VAL A 1 545 ? 1.664 -17.598 -25.909 1.00 96.25 545 VAL A N 1
ATOM 4197 C CA . VAL A 1 545 ? 0.788 -16.506 -26.346 1.00 96.25 545 VAL A CA 1
ATOM 4198 C C . VAL A 1 545 ? -0.515 -17.096 -26.879 1.00 96.25 545 VAL A C 1
ATOM 4200 O O . VAL A 1 545 ? -0.502 -17.902 -27.814 1.00 96.25 545 VAL A O 1
ATOM 4203 N N . THR A 1 546 ? -1.647 -16.723 -26.290 1.00 94.50 546 THR A N 1
ATOM 4204 C CA . THR A 1 546 ? -2.980 -17.144 -26.743 1.00 94.50 546 THR A CA 1
ATOM 4205 C C . THR A 1 546 ? -3.515 -16.209 -27.825 1.00 94.50 546 THR A C 1
ATOM 4207 O O . THR A 1 546 ? -2.980 -15.130 -28.068 1.00 94.50 546 THR A O 1
ATOM 4210 N N . ALA A 1 547 ? -4.573 -16.623 -28.525 1.00 88.06 547 ALA A N 1
ATOM 4211 C CA . ALA A 1 547 ? -5.267 -15.724 -29.440 1.00 88.06 547 ALA A CA 1
ATOM 4212 C C . ALA A 1 547 ? -5.893 -14.574 -28.643 1.00 88.06 547 ALA A C 1
ATOM 4214 O O . ALA A 1 547 ? -6.647 -14.829 -27.706 1.00 88.06 547 ALA A O 1
ATOM 4215 N N . GLY A 1 548 ? -5.565 -13.339 -29.013 1.00 73.00 548 GLY A N 1
ATOM 4216 C CA . GLY A 1 548 ? -6.124 -12.159 -28.375 1.00 73.00 548 GLY A CA 1
ATOM 4217 C C . GLY A 1 548 ? -7.334 -11.581 -29.083 1.00 73.00 548 GLY A C 1
ATOM 4218 O O . GLY A 1 548 ? -7.597 -11.850 -30.259 1.00 73.00 548 GLY A O 1
ATOM 4219 N N . SER A 1 549 ? -8.067 -10.772 -28.329 1.00 59.09 549 SER A N 1
ATOM 4220 C CA . SER A 1 549 ? -9.123 -9.896 -28.825 1.00 59.09 549 SER A CA 1
ATOM 4221 C C . SER A 1 549 ? -8.564 -8.859 -29.820 1.00 59.09 549 SER A C 1
ATOM 4223 O O . SER A 1 549 ? -7.414 -8.436 -29.734 1.00 59.09 549 SER A O 1
ATOM 4225 N N . ALA A 1 550 ? -9.360 -8.512 -30.839 1.00 51.47 550 ALA A N 1
ATOM 4226 C CA . ALA A 1 550 ? -8.934 -7.862 -32.086 1.00 51.47 550 ALA A CA 1
ATOM 4227 C C . ALA A 1 550 ? -8.552 -6.372 -31.955 1.00 51.47 550 ALA A C 1
ATOM 4229 O O . ALA A 1 550 ? -9.108 -5.507 -32.632 1.00 51.47 550 ALA A O 1
ATOM 4230 N N . HIS A 1 551 ? -7.566 -6.062 -31.123 1.00 58.59 551 HIS A N 1
ATOM 4231 C CA . HIS A 1 551 ? -6.902 -4.770 -31.133 1.00 58.59 551 HIS A CA 1
ATOM 4232 C C . HIS A 1 551 ? -5.882 -4.748 -32.281 1.00 58.59 551 HIS A C 1
ATOM 4234 O O . HIS A 1 551 ? -4.812 -5.353 -32.195 1.00 58.59 551 HIS A O 1
ATOM 4240 N N . THR A 1 552 ? -6.225 -4.078 -33.389 1.00 59.34 552 THR A N 1
ATOM 4241 C CA . THR A 1 552 ? -5.408 -4.050 -34.624 1.00 59.34 552 THR A CA 1
ATOM 4242 C C . THR A 1 552 ? -5.022 -2.649 -35.111 1.00 59.34 552 THR A C 1
ATOM 4244 O O . THR A 1 552 ? -4.293 -2.526 -36.093 1.00 59.34 552 THR A O 1
ATOM 4247 N N . ALA A 1 553 ? -5.537 -1.582 -34.497 1.00 72.75 553 ALA A N 1
ATOM 4248 C CA . ALA A 1 553 ? -5.421 -0.213 -35.011 1.00 72.75 553 ALA A CA 1
ATOM 4249 C C . ALA A 1 553 ? -4.089 0.467 -34.648 1.00 72.75 553 ALA A C 1
ATOM 4251 O O . ALA A 1 553 ? -4.036 1.125 -33.622 1.00 72.75 553 ALA A O 1
ATOM 4252 N N . GLU A 1 554 ? -3.029 0.266 -35.444 1.00 82.44 554 GLU A N 1
ATOM 4253 C CA . GLU A 1 554 ? -1.634 0.673 -35.160 1.00 82.44 554 GLU A CA 1
ATOM 4254 C C . GLU A 1 554 ? -1.439 2.026 -34.424 1.00 82.44 554 GLU A C 1
ATOM 4256 O O . GLU A 1 554 ? -2.129 3.000 -34.737 1.00 82.44 554 GLU A O 1
ATOM 4261 N N . PRO A 1 555 ? -0.443 2.140 -33.514 1.00 83.50 555 PRO A N 1
ATOM 4262 C CA . PRO A 1 555 ? -0.137 3.396 -32.835 1.00 83.50 555 PRO A CA 1
ATOM 4263 C C . PRO A 1 555 ? 0.220 4.511 -33.822 1.00 83.50 555 PRO A C 1
ATOM 4265 O O . PRO A 1 555 ? 1.015 4.308 -34.751 1.00 83.50 555 PRO A O 1
ATOM 4268 N N . GLN A 1 556 ? -0.293 5.718 -33.572 1.00 84.19 556 GLN A N 1
ATOM 4269 C CA . GLN A 1 556 ? 0.153 6.908 -34.288 1.00 84.19 556 GLN A CA 1
ATOM 4270 C C . GLN A 1 556 ? 1.599 7.225 -33.893 1.00 84.19 556 GLN A C 1
ATOM 4272 O O . GLN A 1 556 ? 1.892 7.526 -32.739 1.00 84.19 556 GLN A O 1
ATOM 4277 N N . ALA A 1 557 ? 2.507 7.167 -34.864 1.00 89.19 557 ALA A N 1
ATOM 4278 C CA . ALA A 1 557 ? 3.926 7.399 -34.636 1.00 89.19 557 ALA A CA 1
ATOM 4279 C C . ALA A 1 557 ? 4.338 8.845 -34.940 1.00 89.19 557 ALA A C 1
ATOM 4281 O O . ALA A 1 557 ? 3.903 9.439 -35.927 1.00 89.19 557 ALA A O 1
ATOM 4282 N N . ASN A 1 558 ? 5.232 9.382 -34.113 1.00 93.88 558 ASN A N 1
ATOM 4283 C CA . ASN A 1 558 ? 5.883 10.677 -34.309 1.00 93.88 558 ASN A CA 1
ATOM 4284 C C . ASN A 1 558 ? 7.070 10.565 -35.271 1.00 93.88 558 ASN A C 1
ATOM 4286 O O . ASN A 1 558 ? 7.349 11.487 -36.034 1.00 93.88 558 ASN A O 1
ATOM 4290 N N . VAL A 1 559 ? 7.763 9.425 -35.228 1.00 94.19 559 VAL A N 1
ATOM 4291 C CA . VAL A 1 559 ? 8.938 9.128 -36.049 1.00 94.19 559 VAL A CA 1
ATOM 4292 C C . VAL A 1 559 ? 8.720 7.798 -36.756 1.00 94.19 559 VAL A C 1
ATOM 4294 O O . VAL A 1 559 ? 8.186 6.850 -36.184 1.00 94.19 559 VAL A O 1
ATOM 4297 N N . SER A 1 560 ? 9.128 7.721 -38.019 1.00 96.94 560 SER A N 1
ATOM 4298 C CA . SER A 1 560 ? 9.180 6.466 -38.768 1.00 96.94 560 SER A CA 1
ATOM 4299 C C . SER A 1 560 ? 10.631 6.107 -39.047 1.00 96.94 560 SER A C 1
ATOM 4301 O O . SER A 1 560 ? 11.378 6.928 -39.580 1.00 96.94 560 SER A O 1
ATOM 4303 N N . VAL A 1 561 ? 11.005 4.877 -38.713 1.00 98.31 561 VAL A N 1
ATOM 4304 C CA . VAL A 1 561 ? 12.327 4.309 -38.965 1.00 98.31 561 VAL A CA 1
ATOM 4305 C C . VAL A 1 561 ? 12.175 3.088 -39.861 1.00 98.31 561 VAL A C 1
ATOM 4307 O O . VAL A 1 561 ? 11.367 2.196 -39.595 1.00 98.31 561 VAL A O 1
ATOM 4310 N N . THR A 1 562 ? 12.947 3.045 -40.943 1.00 98.50 562 THR A N 1
ATOM 4311 C CA . THR A 1 562 ? 13.047 1.857 -41.799 1.00 98.50 562 THR A CA 1
ATOM 4312 C C . THR A 1 562 ? 14.407 1.208 -41.607 1.00 98.50 562 THR A C 1
ATOM 4314 O O . THR A 1 562 ? 15.430 1.873 -41.768 1.00 98.50 562 THR A O 1
ATOM 4317 N N . LEU A 1 563 ? 14.395 -0.084 -41.289 1.00 98.44 563 LEU A N 1
ATOM 4318 C CA . LEU A 1 563 ? 15.578 -0.933 -41.224 1.00 98.44 563 LEU A CA 1
ATOM 4319 C C . LEU A 1 563 ? 15.733 -1.621 -42.580 1.00 98.44 563 LEU A C 1
ATOM 4321 O O . LEU A 1 563 ? 14.793 -2.243 -43.081 1.00 98.44 563 LEU A O 1
ATOM 4325 N N . THR A 1 564 ? 16.903 -1.496 -43.181 1.00 96.69 564 THR A N 1
ATOM 4326 C CA . THR A 1 564 ? 17.344 -2.312 -44.320 1.00 96.69 564 THR A CA 1
ATOM 4327 C C . THR A 1 564 ? 18.670 -2.937 -43.944 1.00 96.69 564 THR A C 1
ATOM 4329 O O . THR A 1 564 ? 19.321 -2.439 -43.029 1.00 96.69 564 THR A O 1
ATOM 4332 N N . ASP A 1 565 ? 19.087 -3.991 -44.641 1.00 96.44 565 ASP A N 1
ATOM 4333 C CA . ASP A 1 565 ? 20.343 -4.660 -44.307 1.00 96.44 565 ASP A CA 1
ATOM 4334 C C . ASP A 1 565 ? 21.491 -3.643 -44.224 1.00 96.44 565 ASP A C 1
ATOM 4336 O O . ASP A 1 565 ? 21.814 -2.945 -45.188 1.00 96.44 565 ASP A O 1
ATOM 4340 N N . PHE A 1 566 ? 22.033 -3.540 -43.011 1.00 95.94 566 PHE A N 1
ATOM 4341 C CA . PHE A 1 566 ? 23.139 -2.681 -42.609 1.00 95.94 566 PHE A CA 1
ATOM 4342 C C . PHE A 1 566 ? 22.871 -1.162 -42.589 1.00 95.94 566 PHE A C 1
ATOM 4344 O O . PHE A 1 566 ? 23.815 -0.372 -42.601 1.00 95.94 566 PHE A O 1
ATOM 4351 N N . SER A 1 567 ? 21.610 -0.712 -42.556 1.00 96.19 567 SER A N 1
ATOM 4352 C CA . SER A 1 567 ? 21.291 0.724 -42.558 1.00 96.19 567 SER A CA 1
ATOM 4353 C C . SER A 1 567 ? 19.982 1.089 -41.850 1.00 96.19 567 SER A C 1
ATOM 4355 O O . SER A 1 567 ? 18.973 0.388 -41.946 1.00 96.19 567 SER A O 1
ATOM 4357 N N . PHE A 1 568 ? 19.990 2.262 -41.207 1.00 97.75 568 PHE A N 1
ATOM 4358 C CA . PHE A 1 568 ? 18.806 2.945 -40.690 1.00 97.75 568 PHE A CA 1
ATOM 4359 C C . PHE A 1 568 ? 18.424 4.115 -41.598 1.00 97.75 568 PHE A C 1
ATOM 4361 O O . PHE A 1 568 ? 19.231 5.009 -41.850 1.00 97.75 568 PHE A O 1
ATOM 4368 N N . THR A 1 569 ? 17.162 4.175 -42.018 1.00 97.81 569 THR A N 1
ATOM 4369 C CA . THR A 1 569 ? 16.572 5.397 -42.582 1.00 97.81 569 THR A CA 1
ATOM 4370 C C . THR A 1 569 ? 15.688 6.056 -41.526 1.00 97.81 569 THR A C 1
ATOM 4372 O O . THR A 1 569 ? 14.607 5.546 -41.226 1.00 97.81 569 THR A O 1
ATOM 4375 N N . MET A 1 570 ? 16.149 7.179 -40.967 1.00 96.00 570 MET A N 1
ATOM 4376 C CA . MET A 1 570 ? 15.468 7.955 -39.921 1.00 96.00 570 MET A CA 1
ATOM 4377 C C . MET A 1 570 ? 15.859 9.446 -39.972 1.00 96.00 570 MET A C 1
ATOM 4379 O O . MET A 1 570 ? 16.891 9.779 -40.562 1.00 96.00 570 MET A O 1
ATOM 4383 N N . PRO A 1 571 ? 15.078 10.359 -39.363 1.00 95.31 571 PRO A N 1
ATOM 4384 C CA . PRO A 1 571 ? 15.476 11.757 -39.205 1.00 95.31 571 PRO A CA 1
ATOM 4385 C C . PRO A 1 571 ? 16.752 11.903 -38.364 1.00 95.31 571 PRO A C 1
ATOM 4387 O O . PRO A 1 571 ? 16.932 11.206 -37.370 1.00 95.31 571 PRO A O 1
ATOM 4390 N N . THR A 1 572 ? 17.612 12.856 -38.724 1.00 94.19 572 THR A N 1
ATOM 4391 C CA . THR A 1 572 ? 18.838 13.177 -37.966 1.00 94.19 572 THR A CA 1
ATOM 4392 C C . THR A 1 572 ? 18.603 14.174 -36.830 1.00 94.19 572 THR A C 1
ATOM 4394 O O . THR A 1 572 ? 19.472 14.357 -35.981 1.00 94.19 572 THR A O 1
ATOM 4397 N N . GLN A 1 573 ? 17.436 14.822 -36.805 1.00 96.25 573 GLN A N 1
ATOM 4398 C CA . GLN A 1 573 ? 16.980 15.690 -35.722 1.00 96.25 573 GLN A CA 1
ATOM 4399 C C . GLN A 1 573 ? 15.591 15.253 -35.282 1.00 96.25 573 GLN A C 1
ATOM 4401 O O . GLN A 1 573 ? 14.699 15.083 -36.116 1.00 96.25 573 GLN A O 1
ATOM 4406 N N . ILE A 1 574 ? 15.423 15.076 -33.979 1.00 96.31 574 ILE A N 1
ATOM 4407 C CA . ILE A 1 574 ? 14.197 14.569 -33.373 1.00 96.31 574 ILE A CA 1
ATOM 4408 C C . ILE A 1 574 ? 13.796 15.498 -32.230 1.00 96.31 574 ILE A C 1
ATOM 4410 O O . ILE A 1 574 ? 14.649 16.044 -31.535 1.00 96.31 574 ILE A O 1
ATOM 4414 N N . LYS A 1 575 ? 12.492 15.718 -32.064 1.00 93.00 575 LYS A N 1
ATOM 4415 C CA . LYS A 1 575 ? 11.969 16.565 -30.988 1.00 93.00 575 LYS A CA 1
ATOM 4416 C C . LYS A 1 575 ? 12.243 15.908 -29.632 1.00 93.00 575 LYS A C 1
ATOM 4418 O O . LYS A 1 575 ? 12.115 14.696 -29.533 1.00 93.00 575 LYS A O 1
ATOM 4423 N N . ALA A 1 576 ? 12.588 16.669 -28.601 1.00 91.31 576 ALA A N 1
ATOM 4424 C CA . ALA A 1 576 ? 12.642 16.168 -27.226 1.00 91.31 576 ALA A CA 1
ATOM 4425 C C . ALA A 1 576 ? 11.249 15.815 -26.658 1.00 91.31 576 ALA A C 1
ATOM 4427 O O . ALA A 1 576 ? 10.218 16.286 -27.148 1.00 91.31 576 ALA A O 1
ATOM 4428 N N . GLY A 1 577 ? 11.233 15.011 -25.595 1.00 86.50 577 GLY A N 1
ATOM 4429 C CA . GLY A 1 577 ? 10.037 14.581 -24.867 1.00 86.50 577 GLY A CA 1
ATOM 4430 C C . GLY A 1 577 ? 9.509 13.216 -25.306 1.00 86.50 577 GLY A C 1
ATOM 4431 O O . GLY A 1 577 ? 10.229 12.437 -25.942 1.00 86.50 577 GLY A O 1
ATOM 4432 N N . LYS A 1 578 ? 8.239 12.951 -24.964 1.00 86.25 578 LYS A N 1
ATOM 4433 C CA . LYS A 1 578 ? 7.519 11.690 -25.213 1.00 86.25 578 LYS A CA 1
ATOM 4434 C C . LYS A 1 578 ? 7.158 11.480 -26.681 1.00 86.25 578 LYS A C 1
ATOM 4436 O O . LYS A 1 578 ? 6.653 12.389 -27.340 1.00 86.25 578 LYS A O 1
ATOM 4441 N N . GLN A 1 579 ? 7.400 10.275 -27.193 1.00 87.06 579 GLN A N 1
ATOM 4442 C CA . GLN A 1 579 ? 7.218 9.954 -28.612 1.00 87.06 579 GLN A CA 1
ATOM 4443 C C . GLN A 1 579 ? 7.163 8.450 -28.869 1.00 87.06 579 GLN A C 1
ATOM 4445 O O . GLN A 1 579 ? 7.826 7.654 -28.207 1.00 87.06 579 GLN A O 1
ATOM 4450 N N . ILE A 1 580 ? 6.408 8.088 -29.904 1.00 93.06 580 ILE A N 1
ATOM 4451 C CA . ILE A 1 580 ? 6.288 6.732 -30.431 1.00 93.06 580 ILE A CA 1
ATOM 4452 C C . ILE A 1 580 ? 6.982 6.673 -31.790 1.00 93.06 580 ILE A C 1
ATOM 4454 O O . ILE A 1 580 ? 6.689 7.458 -32.698 1.00 93.06 580 ILE A O 1
ATOM 4458 N N . TRP A 1 581 ? 7.908 5.737 -31.941 1.00 97.56 581 TRP A N 1
ATOM 4459 C CA . TRP A 1 581 ? 8.662 5.520 -33.167 1.00 97.56 581 TRP A CA 1
ATOM 4460 C C . TRP A 1 581 ? 8.206 4.225 -33.822 1.00 97.56 581 TRP A C 1
ATOM 4462 O O . TRP A 1 581 ? 8.382 3.155 -33.249 1.00 97.56 581 TRP A O 1
ATOM 4472 N N . LYS A 1 582 ? 7.652 4.301 -35.035 1.00 97.81 582 LYS A N 1
ATOM 4473 C CA . LYS A 1 582 ? 7.312 3.119 -35.834 1.00 97.81 582 LYS A CA 1
ATOM 4474 C C . LYS A 1 582 ? 8.569 2.605 -36.521 1.00 97.81 582 LYS A C 1
ATOM 4476 O O . LYS A 1 582 ? 9.104 3.274 -37.403 1.00 97.81 582 LYS A O 1
ATOM 4481 N N . VAL A 1 583 ? 9.011 1.409 -36.158 1.00 98.56 583 VAL A N 1
ATOM 4482 C CA . VAL A 1 583 ? 10.213 0.768 -36.693 1.00 98.56 583 VAL A CA 1
ATOM 4483 C C . VAL A 1 583 ? 9.788 -0.395 -37.577 1.00 98.56 583 VAL A C 1
ATOM 4485 O O . VAL A 1 583 ? 9.112 -1.314 -37.125 1.00 98.56 583 VAL A O 1
ATOM 4488 N N . THR A 1 584 ? 10.143 -0.351 -38.858 1.00 98.38 584 THR A N 1
ATOM 4489 C CA . THR A 1 584 ? 9.767 -1.386 -39.834 1.00 98.38 584 THR A CA 1
ATOM 4490 C C . THR A 1 584 ? 11.002 -1.992 -40.469 1.00 98.38 584 THR A C 1
ATOM 4492 O O . THR A 1 584 ? 11.820 -1.266 -41.034 1.00 98.38 584 THR A O 1
ATOM 4495 N N . ASN A 1 585 ? 11.106 -3.317 -40.436 1.00 98.44 585 ASN A N 1
ATOM 4496 C CA . ASN A 1 585 ? 12.184 -4.036 -41.092 1.00 98.44 585 ASN A CA 1
ATOM 4497 C C . ASN A 1 585 ? 11.809 -4.410 -42.533 1.00 98.44 585 ASN A C 1
ATOM 4499 O O . ASN A 1 585 ? 10.884 -5.184 -42.769 1.00 98.44 585 ASN A O 1
ATOM 4503 N N . LYS A 1 586 ? 12.548 -3.865 -43.502 1.00 98.00 586 LYS A N 1
ATOM 4504 C CA . LYS A 1 586 ? 12.467 -4.197 -44.934 1.00 98.00 586 LYS A CA 1
ATOM 4505 C C . LYS A 1 586 ? 13.696 -4.959 -45.445 1.00 98.00 586 LYS A C 1
ATOM 4507 O O . LYS A 1 586 ? 13.743 -5.280 -46.630 1.00 98.00 586 LYS A O 1
ATOM 4512 N N . GLY A 1 587 ? 14.687 -5.202 -44.589 1.00 96.31 587 GLY A N 1
ATOM 4513 C CA . GLY A 1 587 ? 15.845 -6.043 -44.881 1.00 96.31 587 GLY A CA 1
ATOM 4514 C C . GLY A 1 587 ? 15.486 -7.527 -44.921 1.00 96.31 587 GLY A C 1
ATOM 4515 O O . GLY A 1 587 ? 14.390 -7.933 -44.516 1.00 96.31 587 GLY A O 1
ATOM 4516 N N . ALA A 1 588 ? 16.404 -8.345 -45.433 1.00 94.50 588 ALA A N 1
ATOM 4517 C CA . ALA A 1 588 ? 16.256 -9.797 -45.408 1.00 94.50 588 ALA A CA 1
ATOM 4518 C C . ALA A 1 588 ? 16.607 -10.371 -44.028 1.00 94.50 588 ALA A C 1
ATOM 4520 O O . ALA A 1 588 ? 16.041 -11.387 -43.620 1.00 94.50 588 ALA A O 1
ATOM 4521 N N . GLN A 1 589 ? 17.516 -9.713 -43.306 1.00 94.44 589 GLN A N 1
ATOM 4522 C CA . GLN A 1 589 ? 17.958 -10.137 -41.982 1.00 94.44 589 GLN A CA 1
ATOM 4523 C C . GLN A 1 589 ? 17.066 -9.542 -40.886 1.00 94.44 589 GLN A C 1
ATOM 4525 O O . GLN A 1 589 ? 16.423 -8.511 -41.104 1.00 94.44 589 GLN A O 1
ATOM 4530 N N . PRO A 1 590 ? 16.967 -10.178 -39.706 1.00 95.88 590 PRO A N 1
ATOM 4531 C CA . PRO A 1 590 ? 16.392 -9.513 -38.549 1.00 95.88 590 PRO A CA 1
ATOM 4532 C C . PRO A 1 590 ? 17.266 -8.329 -38.142 1.00 95.88 590 PRO A C 1
ATOM 4534 O O . PRO A 1 590 ? 18.486 -8.390 -38.243 1.00 95.88 590 PRO A O 1
ATOM 4537 N N . HIS A 1 591 ? 16.624 -7.264 -37.677 1.00 98.00 591 HIS A N 1
ATOM 4538 C CA . HIS A 1 591 ? 17.293 -6.035 -37.262 1.00 98.00 591 HIS A CA 1
ATOM 4539 C C . HIS A 1 591 ? 16.678 -5.532 -35.968 1.00 98.00 591 HIS A C 1
ATOM 4541 O O . HIS A 1 591 ? 15.473 -5.666 -35.749 1.00 98.00 591 HIS A O 1
ATOM 4547 N N . GLU A 1 592 ? 17.507 -4.926 -35.133 1.00 97.69 592 GLU A N 1
ATOM 4548 C CA . GLU A 1 592 ? 17.103 -4.245 -33.905 1.00 97.69 592 GLU A CA 1
ATOM 4549 C C . GLU A 1 592 ? 17.509 -2.769 -33.955 1.00 97.69 592 GLU A C 1
ATOM 4551 O O . GLU A 1 592 ? 18.237 -2.331 -34.849 1.00 97.69 592 GLU A O 1
ATOM 4556 N N . MET A 1 593 ? 17.025 -1.999 -32.989 1.00 98.06 593 MET A N 1
ATOM 4557 C CA . MET A 1 593 ? 17.337 -0.584 -32.837 1.00 98.06 593 MET A CA 1
ATOM 4558 C C . MET A 1 593 ? 17.395 -0.197 -31.348 1.00 98.06 593 MET A C 1
ATOM 4560 O O . MET A 1 593 ? 16.507 0.514 -30.862 1.00 98.06 593 MET A O 1
ATOM 4564 N N . PRO A 1 594 ? 18.394 -0.673 -30.581 1.00 97.31 594 PRO A N 1
ATOM 4565 C CA . PRO A 1 594 ? 18.810 -0.004 -29.356 1.00 97.31 594 PRO A CA 1
ATOM 4566 C C . PRO A 1 594 ? 19.201 1.448 -29.640 1.00 97.31 594 PRO A C 1
ATOM 4568 O O . PRO A 1 594 ? 19.827 1.762 -30.657 1.00 97.31 594 PRO A O 1
ATOM 4571 N N . ILE A 1 595 ? 18.852 2.322 -28.704 1.00 96.94 595 ILE A N 1
ATOM 4572 C CA . ILE A 1 595 ? 19.246 3.725 -28.696 1.00 96.94 595 ILE A CA 1
ATOM 4573 C C . ILE A 1 595 ? 20.142 3.961 -27.486 1.00 96.94 595 ILE A C 1
ATOM 4575 O O . ILE A 1 595 ? 19.830 3.528 -26.376 1.00 96.94 595 ILE A O 1
ATOM 4579 N N . ALA A 1 596 ? 21.240 4.683 -27.688 1.00 96.19 596 ALA A N 1
ATOM 4580 C CA . ALA A 1 596 ? 22.106 5.119 -26.605 1.00 96.19 596 ALA A CA 1
ATOM 4581 C C . ALA A 1 596 ? 22.322 6.631 -26.648 1.00 96.19 596 ALA A C 1
ATOM 4583 O O . ALA A 1 596 ? 22.561 7.209 -27.709 1.00 96.19 596 ALA A O 1
ATOM 4584 N N . ARG A 1 597 ? 22.253 7.276 -25.486 1.00 96.69 597 ARG A N 1
ATOM 4585 C CA . ARG A 1 597 ? 22.619 8.678 -25.309 1.00 96.69 597 ARG A CA 1
ATOM 4586 C C . ARG A 1 597 ? 24.131 8.784 -25.201 1.00 96.69 597 ARG A C 1
ATOM 4588 O O . ARG A 1 597 ? 24.727 8.134 -24.349 1.00 96.69 597 ARG A O 1
ATOM 4595 N N . LEU A 1 598 ? 24.756 9.623 -26.018 1.00 97.88 598 LEU A N 1
ATOM 4596 C CA . LEU A 1 598 ? 26.176 9.938 -25.877 1.00 97.88 598 LEU A CA 1
ATOM 4597 C C . LEU A 1 598 ? 26.388 10.817 -24.640 1.00 97.88 598 LEU A C 1
ATOM 4599 O O . LEU A 1 598 ? 25.667 11.794 -24.416 1.00 97.88 598 LEU A O 1
ATOM 4603 N N . MET A 1 599 ? 27.410 10.492 -23.848 1.00 96.38 599 MET A N 1
ATOM 4604 C CA . MET A 1 599 ? 27.797 11.314 -22.701 1.00 96.38 599 MET A CA 1
ATOM 4605 C C . MET A 1 599 ? 28.270 12.703 -23.168 1.00 96.38 599 MET A C 1
ATOM 4607 O O . MET A 1 599 ? 28.750 12.842 -24.298 1.00 96.38 599 MET A O 1
ATOM 4611 N N . PRO A 1 600 ? 28.191 13.751 -22.324 1.00 95.00 600 PRO A N 1
ATOM 4612 C CA . PRO A 1 600 ? 28.578 15.103 -22.718 1.00 95.00 600 PRO A CA 1
ATOM 4613 C C . PRO A 1 600 ? 29.973 15.169 -23.359 1.00 95.00 600 PRO A C 1
ATOM 4615 O O . PRO A 1 600 ? 30.968 14.730 -22.780 1.00 95.00 600 PRO A O 1
ATOM 4618 N N . GLY A 1 601 ? 30.038 15.723 -24.573 1.00 93.44 601 GLY A N 1
ATOM 4619 C CA . GLY A 1 601 ? 31.277 15.868 -25.344 1.00 93.44 601 GLY A CA 1
ATOM 4620 C C . GLY A 1 601 ? 31.783 14.594 -26.030 1.00 93.44 601 GLY A C 1
ATOM 4621 O O . GLY A 1 601 ? 32.854 14.640 -26.634 1.00 93.44 601 GLY A O 1
ATOM 4622 N N . LYS A 1 602 ? 31.057 13.471 -25.954 1.00 97.38 602 LYS A N 1
ATOM 4623 C CA . LYS A 1 602 ? 31.379 12.240 -26.690 1.00 97.38 602 LYS A CA 1
ATOM 4624 C C . LYS A 1 602 ? 30.778 12.251 -28.088 1.00 97.38 602 LYS A C 1
ATOM 4626 O O . LYS A 1 602 ? 29.755 12.882 -28.341 1.00 97.38 602 LYS A O 1
ATOM 4631 N N . THR A 1 603 ? 31.440 11.542 -28.995 1.00 96.06 603 THR A N 1
ATOM 4632 C CA . THR A 1 603 ? 31.069 11.463 -30.410 1.00 96.06 603 THR A CA 1
ATOM 4633 C C . THR A 1 603 ? 30.710 10.036 -30.818 1.00 96.06 603 THR A C 1
ATOM 4635 O O . THR A 1 603 ? 31.076 9.075 -30.141 1.00 96.06 603 THR A O 1
ATOM 4638 N N . LEU A 1 604 ? 30.072 9.881 -31.983 1.00 95.50 604 LEU A N 1
ATOM 4639 C CA . LEU A 1 604 ? 29.875 8.571 -32.615 1.00 95.50 604 LEU A CA 1
ATOM 4640 C C . LEU A 1 604 ? 31.195 7.796 -32.768 1.00 95.50 604 LEU A C 1
ATOM 4642 O O . LEU A 1 604 ? 31.224 6.587 -32.570 1.00 95.50 604 LEU A O 1
ATOM 4646 N N . GLN A 1 605 ? 32.301 8.483 -33.068 1.00 95.50 605 GLN A N 1
ATOM 4647 C CA . GLN A 1 605 ? 33.606 7.838 -33.209 1.00 95.50 605 GLN A CA 1
ATOM 4648 C C . GLN A 1 605 ? 34.130 7.288 -31.877 1.00 95.50 605 GLN A C 1
ATOM 4650 O O . GLN A 1 605 ? 34.798 6.255 -31.861 1.00 95.50 605 GLN A O 1
ATOM 4655 N N . ASP A 1 606 ? 33.841 7.965 -30.764 1.00 95.75 606 ASP A N 1
ATOM 4656 C CA . ASP A 1 606 ? 34.193 7.460 -29.436 1.00 95.75 606 ASP A CA 1
ATOM 4657 C C . ASP A 1 606 ? 33.356 6.231 -29.080 1.00 95.75 606 ASP A C 1
ATOM 4659 O O . ASP A 1 606 ? 33.899 5.273 -28.534 1.00 95.75 606 ASP A O 1
ATOM 4663 N N . ALA A 1 607 ? 32.068 6.232 -29.439 1.00 95.50 607 ALA A N 1
ATOM 4664 C CA . ALA A 1 607 ? 31.203 5.068 -29.281 1.00 95.50 607 ALA A CA 1
ATOM 4665 C C . ALA A 1 607 ? 31.687 3.873 -30.111 1.00 95.50 607 ALA A C 1
ATOM 4667 O O . ALA A 1 607 ? 31.847 2.791 -29.559 1.00 95.50 607 ALA A O 1
ATOM 4668 N N . LEU A 1 608 ? 31.999 4.075 -31.395 1.00 94.38 608 LEU A N 1
ATOM 4669 C CA . LEU A 1 608 ? 32.565 3.040 -32.267 1.00 94.38 608 LEU A CA 1
ATOM 4670 C C . LEU A 1 608 ? 33.857 2.450 -31.696 1.00 94.38 608 LEU A C 1
ATOM 4672 O O . LEU A 1 608 ? 33.972 1.236 -31.580 1.00 94.38 608 LEU A O 1
ATOM 4676 N N . ARG A 1 609 ? 34.793 3.306 -31.262 1.00 93.81 609 ARG A N 1
ATOM 4677 C CA . ARG A 1 609 ? 36.050 2.857 -30.644 1.00 93.81 609 ARG A CA 1
ATOM 4678 C C . ARG A 1 609 ? 35.792 1.988 -29.413 1.00 93.81 609 ARG A C 1
ATOM 4680 O O . ARG A 1 609 ? 36.454 0.973 -29.242 1.00 93.81 609 ARG A O 1
ATOM 4687 N N . PHE A 1 610 ? 34.842 2.389 -28.567 1.00 94.00 610 PHE A N 1
ATOM 4688 C CA . PHE A 1 610 ? 34.480 1.623 -27.377 1.00 94.00 610 PHE A CA 1
ATOM 4689 C C . PHE A 1 610 ? 33.814 0.285 -27.725 1.00 94.00 610 PHE A C 1
ATOM 4691 O O . PHE A 1 610 ? 34.110 -0.716 -27.088 1.00 94.00 610 PHE A O 1
ATOM 4698 N N . LEU A 1 611 ? 32.942 0.247 -28.735 1.00 91.38 611 LEU A N 1
ATOM 4699 C CA . LEU A 1 611 ? 32.281 -0.987 -29.178 1.00 91.38 611 LEU A CA 1
ATOM 4700 C C . LEU A 1 611 ? 33.267 -1.986 -29.805 1.00 91.38 611 LEU A C 1
ATOM 4702 O O . LEU A 1 611 ? 33.129 -3.186 -29.594 1.00 91.38 611 LEU A O 1
ATOM 4706 N N . GLU A 1 612 ? 34.272 -1.503 -30.540 1.00 89.06 612 GLU A N 1
ATOM 4707 C CA . GLU A 1 612 ? 35.341 -2.335 -31.112 1.00 89.06 612 GLU A CA 1
ATOM 4708 C C . GLU A 1 612 ? 36.337 -2.819 -30.050 1.00 89.06 612 GLU A C 1
ATOM 4710 O O . GLU A 1 612 ? 36.879 -3.921 -30.140 1.00 89.06 612 GLU A O 1
ATOM 4715 N N . THR A 1 613 ? 36.650 -1.979 -29.063 1.00 89.75 613 THR A N 1
ATOM 4716 C CA . THR A 1 613 ? 37.616 -2.286 -28.003 1.00 89.75 613 THR A CA 1
ATOM 4717 C C . THR A 1 613 ? 37.150 -1.648 -26.690 1.00 89.75 613 THR A C 1
ATOM 4719 O O . THR A 1 613 ? 37.483 -0.489 -26.417 1.00 89.75 613 THR A O 1
ATOM 4722 N N . PRO A 1 614 ? 36.366 -2.381 -25.873 1.00 86.38 614 PRO A N 1
ATO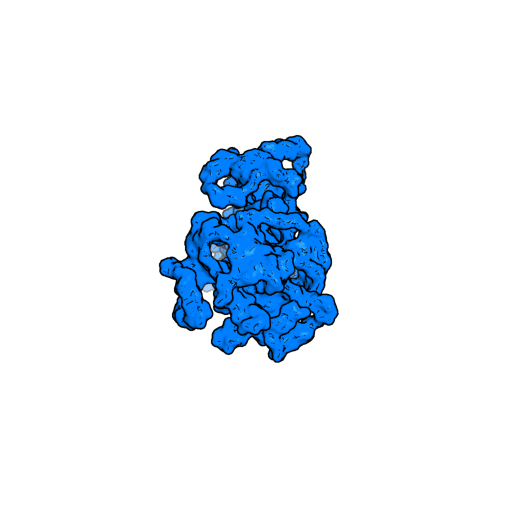M 4723 C CA . PRO A 1 614 ? 35.798 -1.855 -24.635 1.00 86.38 614 PRO A CA 1
ATOM 4724 C C . PRO A 1 614 ? 36.878 -1.579 -23.581 1.00 86.38 614 PRO A C 1
ATOM 4726 O O . PRO A 1 614 ? 37.267 -2.453 -22.809 1.00 86.38 614 PRO A O 1
ATOM 4729 N N . GLU A 1 615 ? 37.369 -0.342 -23.539 1.00 84.50 615 GLU A N 1
ATOM 4730 C CA . GLU A 1 615 ? 38.314 0.136 -22.530 1.00 84.50 615 GLU A CA 1
ATOM 4731 C C . GLU A 1 615 ? 37.761 1.362 -21.795 1.00 84.50 615 GLU A C 1
ATOM 4733 O O . GLU A 1 615 ? 37.349 2.354 -22.400 1.00 84.50 615 GLU A O 1
ATOM 4738 N N . GLY A 1 616 ? 37.807 1.317 -20.460 1.00 86.81 616 GLY A N 1
ATOM 4739 C CA . GLY A 1 616 ? 37.350 2.410 -19.604 1.00 86.81 616 GLY A CA 1
ATOM 4740 C C . GLY A 1 616 ? 35.827 2.488 -19.459 1.00 86.81 616 GLY A C 1
ATOM 4741 O O . GLY A 1 616 ? 35.112 1.508 -19.649 1.00 86.81 616 GLY A O 1
ATOM 4742 N N . ALA A 1 617 ? 35.333 3.659 -19.054 1.00 89.50 617 ALA A N 1
ATOM 4743 C CA . ALA A 1 617 ? 33.900 3.890 -18.893 1.00 89.50 617 ALA A CA 1
ATOM 4744 C C . ALA A 1 617 ? 33.208 4.053 -20.264 1.00 89.50 617 ALA A C 1
ATOM 4746 O O . ALA A 1 617 ? 33.759 4.756 -21.122 1.00 89.50 617 ALA A O 1
ATOM 4747 N N . PRO A 1 618 ? 32.000 3.488 -20.462 1.00 91.00 618 PRO A N 1
ATOM 4748 C CA . PRO A 1 618 ? 31.247 3.650 -21.701 1.00 91.00 618 PRO A CA 1
ATOM 4749 C C . PRO A 1 618 ? 31.024 5.133 -22.054 1.00 91.00 618 PRO A C 1
ATOM 4751 O O . PRO A 1 618 ? 30.641 5.926 -21.191 1.00 91.00 618 PRO A O 1
ATOM 4754 N N . PRO A 1 619 ? 31.231 5.549 -23.318 1.00 95.44 619 PRO A N 1
ATOM 4755 C CA . PRO A 1 619 ? 30.986 6.923 -23.755 1.00 95.44 619 PRO A CA 1
ATOM 4756 C C . PRO A 1 619 ? 29.501 7.207 -24.040 1.00 95.44 619 PRO A C 1
ATOM 4758 O O . PRO A 1 619 ? 29.171 8.269 -24.571 1.00 95.44 619 PRO A O 1
ATOM 4761 N N . PHE A 1 620 ? 28.614 6.272 -23.705 1.00 95.19 620 PHE A N 1
ATOM 4762 C CA . PHE A 1 620 ? 27.174 6.355 -23.892 1.00 95.19 620 PHE A CA 1
ATOM 4763 C C . PHE A 1 620 ? 26.435 5.553 -22.819 1.00 95.19 620 PHE A C 1
ATOM 4765 O O . PHE A 1 620 ? 27.019 4.701 -22.153 1.00 95.19 620 PHE A O 1
ATOM 4772 N N . GLU A 1 621 ? 25.137 5.798 -22.710 1.00 93.44 621 GLU A N 1
ATOM 4773 C CA . GLU A 1 621 ? 24.205 5.061 -21.862 1.00 93.44 621 GLU A CA 1
ATOM 4774 C C . GLU A 1 621 ? 23.011 4.602 -22.703 1.00 93.44 621 GLU A C 1
ATOM 4776 O O . GLU A 1 621 ? 22.456 5.396 -23.464 1.00 93.44 621 GLU A O 1
ATOM 4781 N N . PHE A 1 622 ? 22.612 3.334 -22.591 1.00 94.81 622 PHE A N 1
ATOM 4782 C CA . PHE A 1 622 ? 21.439 2.827 -23.304 1.00 94.81 622 PHE A CA 1
ATOM 4783 C C . PHE A 1 622 ? 20.142 3.341 -22.676 1.00 94.81 622 PHE A C 1
ATOM 4785 O O . PHE A 1 622 ? 19.988 3.338 -21.458 1.00 94.81 622 PHE A O 1
ATOM 4792 N N . VAL A 1 623 ? 19.203 3.755 -23.527 1.00 91.12 623 VAL A N 1
ATOM 4793 C CA . VAL A 1 623 ? 17.905 4.331 -23.130 1.00 91.12 623 VAL A CA 1
ATOM 4794 C C . VAL A 1 623 ? 16.725 3.517 -23.677 1.00 91.12 623 VAL A C 1
ATOM 4796 O O . VAL A 1 623 ? 15.639 4.050 -23.898 1.00 91.12 623 VAL A O 1
ATOM 4799 N N . GLY A 1 624 ? 16.945 2.226 -23.941 1.00 94.94 624 GLY A N 1
ATOM 4800 C CA . GLY A 1 624 ? 15.950 1.316 -24.499 1.00 94.94 624 GLY A CA 1
ATOM 4801 C C . GLY A 1 624 ? 15.954 1.252 -26.026 1.00 94.94 624 GLY A C 1
ATOM 4802 O O . GLY A 1 624 ? 16.970 1.462 -26.695 1.00 94.94 624 GLY A O 1
ATOM 4803 N N . GLY A 1 625 ? 14.797 0.914 -26.589 1.00 96.81 625 GLY A N 1
ATOM 4804 C CA . GLY A 1 625 ? 14.579 0.768 -28.028 1.00 96.81 625 GLY A CA 1
ATOM 4805 C C . GLY A 1 625 ? 13.859 -0.526 -28.375 1.00 96.81 625 GLY A C 1
ATOM 4806 O O . GLY A 1 625 ? 13.242 -1.148 -27.511 1.00 96.81 625 GLY A O 1
ATOM 4807 N N . LEU A 1 626 ? 13.950 -0.943 -29.637 1.00 98.25 626 LEU A N 1
ATOM 4808 C CA . LEU A 1 626 ? 13.277 -2.148 -30.126 1.00 98.25 626 LEU A CA 1
ATOM 4809 C C . LEU A 1 626 ? 14.281 -3.276 -30.382 1.00 98.25 626 LEU A C 1
ATOM 4811 O O . LEU A 1 626 ? 15.273 -3.065 -31.073 1.00 98.25 626 LEU A O 1
ATOM 4815 N N . GLN A 1 627 ? 14.003 -4.462 -29.847 1.00 98.00 627 GLN A N 1
ATOM 4816 C CA . GLN A 1 627 ? 14.741 -5.697 -30.120 1.00 98.00 627 GLN A CA 1
ATOM 4817 C C . GLN A 1 627 ? 14.504 -6.244 -31.526 1.00 98.00 627 GLN A C 1
ATOM 4819 O O . GLN A 1 627 ? 13.687 -5.721 -32.285 1.00 98.00 627 GLN A O 1
ATOM 4824 N N . GLY A 1 628 ? 15.226 -7.311 -31.867 1.00 96.44 628 GLY A N 1
ATOM 4825 C CA . GLY A 1 628 ? 15.237 -7.913 -33.193 1.00 96.44 628 GLY A CA 1
ATOM 4826 C C . GLY A 1 628 ? 13.836 -8.205 -33.722 1.00 96.44 628 GLY A C 1
ATOM 4827 O O . GLY A 1 628 ? 13.093 -9.012 -33.154 1.00 96.44 628 GLY A O 1
ATOM 4828 N N . ILE A 1 629 ? 13.491 -7.573 -34.844 1.00 98.25 629 ILE A N 1
ATOM 4829 C CA . ILE A 1 629 ? 12.293 -7.863 -35.633 1.00 98.25 629 ILE A CA 1
ATOM 4830 C C . ILE A 1 629 ? 12.693 -8.510 -36.959 1.00 98.25 629 ILE A C 1
ATOM 4832 O O . ILE A 1 629 ? 13.597 -8.044 -37.651 1.00 98.25 629 ILE A O 1
ATOM 4836 N N . GLY A 1 630 ? 12.017 -9.598 -37.326 1.00 96.69 630 GLY A N 1
ATOM 4837 C CA . GLY A 1 630 ? 12.254 -10.309 -38.584 1.00 96.69 630 GLY A CA 1
ATOM 4838 C C . GLY A 1 630 ? 11.840 -9.508 -39.823 1.00 96.69 630 GLY A C 1
ATOM 4839 O O . GLY A 1 630 ? 11.159 -8.486 -39.724 1.00 96.69 630 GLY A O 1
ATOM 4840 N N . SER A 1 631 ? 12.227 -9.996 -41.003 1.00 96.06 631 SER A N 1
ATOM 4841 C CA . SER A 1 631 ? 11.892 -9.361 -42.284 1.00 96.06 631 SER A CA 1
ATOM 4842 C C . SER A 1 631 ? 10.384 -9.108 -42.432 1.00 96.06 631 SER A C 1
ATOM 4844 O O . SER A 1 631 ? 9.559 -9.974 -42.129 1.00 96.06 631 SER A O 1
ATOM 4846 N N . GLY A 1 632 ? 10.021 -7.903 -42.874 1.00 95.69 632 GLY A N 1
ATOM 4847 C CA . GLY A 1 632 ? 8.639 -7.474 -43.101 1.00 95.69 632 GLY A CA 1
ATOM 4848 C C . GLY A 1 632 ? 7.846 -7.123 -41.839 1.00 95.69 632 GLY A C 1
ATOM 4849 O O . GLY A 1 632 ? 6.695 -6.704 -41.956 1.00 95.69 632 GLY A O 1
ATOM 4850 N N . ARG A 1 633 ? 8.422 -7.283 -40.641 1.00 96.50 633 ARG A N 1
ATOM 4851 C CA . ARG A 1 633 ? 7.743 -6.967 -39.377 1.00 96.50 633 ARG A CA 1
ATOM 4852 C C . ARG A 1 633 ? 7.892 -5.494 -39.002 1.00 96.50 633 ARG A C 1
ATOM 4854 O O . ARG A 1 633 ? 8.803 -4.789 -39.442 1.00 96.50 633 ARG A O 1
ATOM 4861 N N . THR A 1 634 ? 6.986 -5.063 -38.134 1.00 97.44 634 THR A N 1
ATOM 4862 C CA . THR A 1 634 ? 6.950 -3.726 -37.551 1.00 97.44 634 THR A CA 1
ATOM 4863 C C . THR A 1 634 ? 6.767 -3.840 -36.043 1.00 97.44 634 THR A C 1
ATOM 4865 O O . THR A 1 634 ? 5.976 -4.661 -35.577 1.00 97.44 634 THR A O 1
ATOM 4868 N N . GLY A 1 635 ? 7.477 -2.996 -35.302 1.00 96.81 635 GLY A N 1
ATOM 4869 C CA . GLY A 1 635 ? 7.235 -2.726 -33.888 1.00 96.81 635 GLY A CA 1
ATOM 4870 C C . GLY A 1 635 ? 7.292 -1.225 -33.624 1.00 96.81 635 GLY A C 1
ATOM 4871 O O . GLY A 1 635 ? 7.689 -0.447 -34.497 1.00 96.81 635 GLY A O 1
ATOM 4872 N N . TRP A 1 636 ? 6.897 -0.808 -32.427 1.00 97.38 636 TRP A N 1
ATOM 4873 C CA . TRP A 1 636 ? 6.947 0.592 -32.023 1.00 97.38 636 TRP A CA 1
ATOM 4874 C C . TRP A 1 636 ? 7.786 0.733 -30.764 1.00 97.38 636 TRP A C 1
ATOM 4876 O O . TRP A 1 636 ? 7.524 0.052 -29.781 1.00 97.38 636 TRP A O 1
ATOM 4886 N N . ALA A 1 637 ? 8.784 1.609 -30.790 1.00 96.62 637 ALA A N 1
ATOM 4887 C CA . ALA A 1 637 ? 9.544 1.971 -29.599 1.00 96.62 637 ALA A CA 1
ATOM 4888 C C . ALA A 1 637 ? 8.941 3.237 -28.987 1.00 96.62 637 ALA A C 1
ATOM 4890 O O . ALA A 1 637 ? 8.631 4.185 -29.713 1.00 96.62 637 ALA A O 1
ATOM 4891 N N . VAL A 1 638 ? 8.751 3.243 -27.672 1.00 94.50 638 VAL A N 1
ATOM 4892 C CA . VAL A 1 638 ? 8.182 4.373 -26.937 1.00 94.50 638 VAL A CA 1
ATOM 4893 C C . VAL A 1 638 ? 9.285 4.986 -26.087 1.00 94.50 638 VAL A C 1
ATOM 4895 O O . VAL A 1 638 ? 9.932 4.296 -25.302 1.00 94.50 638 VAL A O 1
ATOM 4898 N N . PHE A 1 639 ? 9.510 6.284 -26.262 1.00 91.06 639 PHE A N 1
ATOM 4899 C CA . PHE A 1 639 ? 10.599 7.000 -25.610 1.00 91.06 639 PHE A CA 1
ATOM 4900 C C . PHE A 1 639 ? 10.123 8.284 -24.940 1.00 91.06 639 PHE A C 1
ATOM 4902 O O . PHE A 1 639 ? 9.170 8.907 -25.405 1.00 91.06 639 PHE A O 1
ATOM 4909 N N . ASP A 1 640 ? 10.870 8.718 -23.925 1.00 90.44 640 ASP A N 1
ATOM 4910 C CA . ASP A 1 640 ? 10.883 10.087 -23.403 1.00 90.44 640 ASP A CA 1
ATOM 4911 C C . ASP A 1 640 ? 12.328 10.609 -23.445 1.00 90.44 640 ASP A C 1
ATOM 4913 O O . ASP A 1 640 ? 13.142 10.338 -22.560 1.00 90.44 640 ASP A O 1
ATOM 4917 N N . LEU A 1 641 ? 12.698 11.254 -24.555 1.00 91.44 641 LEU A N 1
ATOM 4918 C CA . LEU A 1 641 ? 14.091 11.618 -24.821 1.00 91.44 641 LEU A CA 1
ATOM 4919 C C . LEU A 1 641 ? 14.372 13.058 -24.403 1.00 91.44 641 LEU A C 1
ATOM 4921 O O . LEU A 1 641 ? 13.795 14.005 -24.936 1.00 91.44 641 LEU A O 1
ATOM 4925 N N . SER A 1 642 ? 15.342 13.235 -23.511 1.00 93.50 642 SER A N 1
ATOM 4926 C CA . SER A 1 642 ? 15.891 14.558 -23.203 1.00 93.50 642 SER A CA 1
ATOM 4927 C C . SER A 1 642 ? 16.778 15.079 -24.339 1.00 93.50 642 SER A C 1
ATOM 4929 O O . SER A 1 642 ? 17.332 14.299 -25.118 1.00 93.50 642 SER A O 1
ATOM 4931 N N . SER A 1 643 ? 16.967 16.398 -24.423 1.00 96.62 643 SER A N 1
ATOM 4932 C CA . SER A 1 643 ? 17.876 16.970 -25.419 1.00 96.62 643 SER A CA 1
ATOM 4933 C C . SER A 1 643 ? 19.311 16.438 -25.259 1.00 96.62 643 SER A C 1
ATOM 4935 O O . SER A 1 643 ? 19.823 16.267 -24.144 1.00 96.62 643 SER A O 1
ATOM 4937 N N . GLY A 1 644 ? 19.964 16.148 -26.383 1.00 96.69 644 GLY A N 1
ATOM 4938 C CA . GLY A 1 644 ? 21.317 15.599 -26.413 1.00 96.69 644 GLY A CA 1
ATOM 4939 C C . GLY A 1 644 ? 21.663 14.923 -27.734 1.00 96.69 644 GLY A C 1
ATOM 4940 O O . GLY A 1 644 ? 20.865 14.912 -28.670 1.00 96.69 644 GLY A O 1
ATOM 4941 N N . GLU A 1 645 ? 22.861 14.348 -27.787 1.00 98.25 645 GLU A N 1
ATOM 4942 C CA . GLU A 1 645 ? 23.332 13.539 -28.912 1.00 98.25 645 GLU A CA 1
ATOM 4943 C C . GLU A 1 645 ? 23.101 12.056 -28.610 1.00 98.25 645 GLU A C 1
ATOM 4945 O O . GLU A 1 645 ? 23.350 11.595 -27.494 1.00 98.25 645 GLU A O 1
ATOM 4950 N N . TYR A 1 646 ? 22.626 11.313 -29.602 1.00 98.12 646 TYR A N 1
ATOM 4951 C CA . TYR A 1 646 ? 22.257 9.908 -29.471 1.00 98.12 646 TYR A CA 1
ATOM 4952 C C . TYR A 1 646 ? 22.793 9.101 -30.651 1.00 98.12 646 TYR A C 1
ATOM 4954 O O . TYR A 1 646 ? 23.081 9.641 -31.722 1.00 98.12 646 TYR A O 1
ATOM 4962 N N . ILE A 1 647 ? 22.899 7.792 -30.453 1.00 98.06 647 ILE A N 1
ATOM 4963 C CA . ILE A 1 647 ? 23.200 6.818 -31.498 1.00 98.06 647 ILE A CA 1
ATOM 4964 C C . ILE A 1 647 ? 22.121 5.738 -31.548 1.00 98.06 647 ILE A C 1
ATOM 4966 O O . ILE A 1 647 ? 21.589 5.333 -30.516 1.00 98.06 647 ILE A O 1
ATOM 4970 N N . ALA A 1 648 ? 21.825 5.273 -32.757 1.00 97.75 648 ALA A N 1
ATOM 4971 C CA . ALA A 1 648 ? 21.092 4.041 -33.023 1.00 97.75 648 ALA A CA 1
ATOM 4972 C C . ALA A 1 648 ? 22.060 3.039 -33.656 1.00 97.75 648 ALA A C 1
ATOM 4974 O O . ALA A 1 648 ? 22.849 3.421 -34.522 1.00 97.75 648 ALA A O 1
ATOM 4975 N N . LEU A 1 649 ? 22.017 1.781 -33.231 1.00 97.19 649 LEU A N 1
ATOM 4976 C CA . LEU A 1 649 ? 22.929 0.724 -33.676 1.00 97.19 649 LEU A CA 1
ATOM 4977 C C . LEU A 1 649 ? 22.221 -0.628 -33.715 1.00 97.19 649 LEU A C 1
ATOM 4979 O O . LEU A 1 649 ? 21.147 -0.759 -33.144 1.00 97.19 649 LEU A O 1
ATOM 4983 N N . CYS A 1 650 ? 22.801 -1.617 -34.393 1.00 97.31 650 CYS A N 1
ATOM 4984 C CA . CYS A 1 650 ? 22.274 -2.981 -34.434 1.00 97.31 650 CYS A CA 1
ATOM 4985 C C . CYS A 1 650 ? 23.373 -4.006 -34.110 1.00 97.31 650 CYS A C 1
ATOM 4987 O O . CYS A 1 650 ? 24.410 -4.028 -34.780 1.00 97.31 650 CYS A O 1
ATOM 4989 N N . PHE A 1 651 ? 23.150 -4.850 -33.093 1.00 95.00 651 PHE A N 1
ATOM 4990 C CA . PHE A 1 651 ? 24.087 -5.903 -32.683 1.00 95.00 651 PHE A CA 1
ATOM 4991 C C . PHE A 1 651 ? 23.803 -7.264 -33.316 1.00 95.00 651 PHE A C 1
ATOM 4993 O O . PHE A 1 651 ? 24.596 -8.185 -33.121 1.00 95.00 651 PHE A O 1
ATOM 5000 N N . VAL A 1 652 ? 22.715 -7.410 -34.084 1.00 93.81 652 VAL A N 1
ATOM 5001 C CA . VAL A 1 652 ? 22.384 -8.687 -34.728 1.00 93.81 652 VAL A CA 1
ATOM 5002 C C . VAL A 1 652 ? 23.576 -9.152 -35.575 1.00 93.81 652 VAL A C 1
ATOM 5004 O O . VAL A 1 652 ? 24.093 -8.370 -36.379 1.00 93.81 652 VAL A O 1
ATOM 5007 N N . PRO A 1 653 ? 24.046 -10.400 -35.397 1.00 91.56 653 PRO A N 1
ATOM 5008 C CA . PRO A 1 653 ? 25.141 -10.928 -36.191 1.00 91.56 653 PRO A CA 1
ATOM 5009 C C . PRO A 1 653 ? 24.667 -11.269 -37.605 1.00 91.56 653 PRO A C 1
ATOM 5011 O O . PRO A 1 653 ? 23.660 -11.952 -37.803 1.00 91.56 653 PRO A O 1
ATOM 5014 N N . ASP A 1 654 ? 25.438 -10.842 -38.601 1.00 91.75 654 ASP A N 1
ATOM 5015 C CA . ASP A 1 654 ? 25.260 -11.247 -39.989 1.00 91.75 654 ASP A CA 1
ATOM 5016 C C . ASP A 1 654 ? 25.516 -12.761 -40.130 1.00 91.75 654 ASP A C 1
ATOM 5018 O O . ASP A 1 654 ? 26.590 -13.238 -39.757 1.00 91.75 654 ASP A O 1
ATOM 5022 N N . PRO A 1 655 ? 24.580 -13.551 -40.688 1.00 87.00 655 PRO A N 1
ATOM 5023 C CA . PRO A 1 655 ? 24.699 -15.006 -40.745 1.00 87.00 655 PRO A CA 1
ATOM 5024 C C . PRO A 1 655 ? 25.832 -15.492 -41.663 1.00 87.00 655 PRO A C 1
ATOM 5026 O O . PRO A 1 655 ? 26.200 -16.663 -41.592 1.00 87.00 655 PRO A O 1
ATOM 5029 N N . VAL A 1 656 ? 26.383 -14.626 -42.524 1.00 87.62 656 VAL A N 1
ATOM 5030 C CA . VAL A 1 656 ? 27.480 -14.972 -43.441 1.00 87.62 656 VAL A CA 1
ATOM 5031 C C . VAL A 1 656 ? 28.845 -14.713 -42.803 1.00 87.62 656 VAL A C 1
ATOM 5033 O O . VAL A 1 656 ? 29.711 -15.586 -42.819 1.00 87.62 656 VAL A O 1
ATOM 5036 N N . SER A 1 657 ? 29.058 -13.514 -42.265 1.00 89.81 657 SER A N 1
ATOM 5037 C CA . SER A 1 657 ? 30.341 -13.071 -41.709 1.00 89.81 657 SER A CA 1
ATOM 5038 C C . SER A 1 657 ? 30.472 -13.281 -40.200 1.00 89.81 657 SER A C 1
ATOM 5040 O O . SER A 1 657 ? 31.590 -13.259 -39.689 1.00 89.81 657 SER A O 1
ATOM 5042 N N . GLY A 1 658 ? 29.357 -13.462 -39.486 1.00 88.06 658 GLY A N 1
ATOM 5043 C CA . GLY A 1 658 ? 29.288 -13.537 -38.023 1.00 88.06 658 GLY A CA 1
ATOM 5044 C C . GLY A 1 658 ? 29.470 -12.192 -37.312 1.00 88.06 658 GLY A C 1
ATOM 5045 O O . GLY A 1 658 ? 29.395 -12.143 -36.088 1.00 88.06 658 GLY A O 1
ATOM 5046 N N . LYS A 1 659 ? 29.717 -11.105 -38.053 1.00 90.88 659 LYS A N 1
ATOM 5047 C CA . LYS A 1 659 ? 29.936 -9.770 -37.490 1.00 90.88 659 LYS A CA 1
ATOM 5048 C C . LYS A 1 659 ? 28.617 -9.111 -37.094 1.00 90.88 659 LYS A C 1
ATOM 5050 O O . LYS A 1 659 ? 27.646 -9.255 -37.840 1.00 90.88 659 LYS A O 1
ATOM 5055 N N . PRO A 1 660 ? 28.574 -8.332 -36.002 1.00 92.75 660 PRO A N 1
ATOM 5056 C CA . PRO A 1 660 ? 27.401 -7.529 -35.685 1.00 92.75 660 PRO A CA 1
ATOM 5057 C C . PRO A 1 660 ? 27.176 -6.463 -36.765 1.00 92.75 660 PRO A C 1
ATOM 5059 O O . PRO A 1 660 ? 28.126 -5.902 -37.318 1.00 92.75 660 PRO A O 1
ATOM 5062 N N . HIS A 1 661 ? 25.919 -6.154 -37.075 1.00 96.19 661 HIS A N 1
ATOM 5063 C CA . HIS A 1 661 ? 25.582 -5.237 -38.171 1.00 96.19 661 HIS A CA 1
ATOM 5064 C C . HIS A 1 661 ? 26.165 -3.830 -38.022 1.00 96.19 661 HIS A C 1
ATOM 5066 O O . HIS A 1 661 ? 26.438 -3.189 -39.039 1.00 96.19 661 HIS A O 1
ATOM 5072 N N . PHE A 1 662 ? 26.405 -3.341 -36.802 1.00 95.94 662 PHE A N 1
ATOM 5073 C CA . PHE A 1 662 ? 27.059 -2.043 -36.611 1.00 95.94 662 PHE A CA 1
ATOM 5074 C C . PHE A 1 662 ? 28.479 -2.007 -37.209 1.00 95.94 662 PHE A C 1
ATOM 5076 O O . PHE A 1 662 ? 28.857 -0.984 -37.778 1.00 95.94 662 PHE A O 1
ATOM 5083 N N . GLU A 1 663 ? 29.234 -3.117 -37.181 1.00 94.69 663 GLU A N 1
ATOM 5084 C CA . GLU A 1 663 ? 30.547 -3.223 -37.851 1.00 94.69 663 GLU A CA 1
ATOM 5085 C C . GLU A 1 663 ? 30.427 -3.190 -39.380 1.00 94.69 663 GLU A C 1
ATOM 5087 O O . GLU A 1 663 ? 31.388 -2.879 -40.084 1.00 94.69 663 GLU A O 1
ATOM 5092 N N . LEU A 1 664 ? 29.247 -3.522 -39.904 1.00 95.50 664 LEU A N 1
ATOM 5093 C CA . LEU A 1 664 ? 28.926 -3.488 -41.330 1.00 95.50 664 LEU A CA 1
ATOM 5094 C C . LEU A 1 664 ? 28.310 -2.144 -41.753 1.00 95.50 664 LEU A C 1
ATOM 5096 O O . LEU A 1 664 ? 27.924 -1.983 -42.910 1.00 95.50 664 LEU A O 1
ATOM 5100 N N . GLY A 1 665 ? 28.257 -1.169 -40.838 1.00 94.12 665 GLY A N 1
ATOM 5101 C CA . GLY A 1 665 ? 27.781 0.192 -41.091 1.00 94.12 665 GLY A CA 1
ATOM 5102 C C . GLY A 1 665 ? 26.406 0.514 -40.505 1.00 94.12 665 GLY A C 1
ATOM 5103 O O . GLY A 1 665 ? 25.936 1.640 -40.672 1.00 94.12 665 GLY A O 1
ATOM 5104 N N . MET A 1 666 ? 25.768 -0.416 -39.784 1.00 97.31 666 MET A N 1
ATOM 5105 C CA . MET A 1 666 ? 24.452 -0.196 -39.170 1.00 97.31 666 MET A CA 1
ATOM 5106 C C . MET A 1 666 ? 24.542 0.532 -37.831 1.00 97.31 666 MET A C 1
ATOM 5108 O O . MET A 1 666 ? 24.196 0.005 -36.772 1.00 97.31 666 MET A O 1
ATOM 5112 N N . ILE A 1 667 ? 25.037 1.759 -37.889 1.00 96.81 667 ILE A N 1
ATOM 5113 C CA . ILE A 1 667 ? 25.102 2.679 -36.764 1.00 96.81 667 ILE A CA 1
ATOM 5114 C C . ILE A 1 667 ? 24.984 4.107 -37.280 1.00 96.81 667 ILE A C 1
ATOM 5116 O O . ILE A 1 667 ? 25.595 4.478 -38.280 1.00 96.81 667 ILE A O 1
ATOM 5120 N N . THR A 1 668 ? 24.174 4.921 -36.613 1.00 96.38 668 THR A N 1
ATOM 5121 C CA . THR A 1 668 ? 23.959 6.314 -37.003 1.00 96.38 668 THR A CA 1
ATOM 5122 C C . THR A 1 668 ? 23.799 7.203 -35.781 1.00 96.38 668 THR A C 1
ATOM 5124 O O . THR A 1 668 ? 23.300 6.758 -34.748 1.00 96.38 668 THR A O 1
ATOM 5127 N N . ALA A 1 669 ? 24.221 8.460 -35.898 1.00 97.06 669 ALA A N 1
ATOM 5128 C CA . ALA A 1 669 ? 24.027 9.477 -34.874 1.00 97.06 669 ALA A CA 1
ATOM 5129 C C . ALA A 1 669 ? 22.858 10.394 -35.237 1.00 97.06 669 ALA A C 1
ATOM 5131 O O . ALA A 1 669 ? 22.633 10.709 -36.408 1.00 97.06 669 ALA A O 1
ATOM 5132 N N . PHE A 1 670 ? 22.142 10.857 -34.221 1.00 97.88 670 PHE A N 1
ATOM 5133 C CA . PHE A 1 670 ? 21.072 11.835 -34.358 1.00 97.88 670 PHE A CA 1
ATOM 5134 C C . PHE A 1 670 ? 21.014 12.720 -33.114 1.00 97.88 670 PHE A C 1
ATOM 5136 O O . PHE A 1 670 ? 21.493 12.352 -32.040 1.00 97.88 670 PHE A O 1
ATOM 5143 N N . THR A 1 671 ? 20.404 13.890 -33.258 1.00 97.81 671 THR A N 1
ATOM 5144 C CA . THR A 1 671 ? 20.292 14.857 -32.169 1.00 97.81 671 THR A CA 1
ATOM 5145 C C . THR A 1 671 ? 18.842 15.000 -31.729 1.00 97.81 671 THR A C 1
ATOM 5147 O O . THR A 1 671 ? 17.939 15.103 -32.562 1.00 97.81 671 THR A O 1
ATOM 5150 N N . VAL A 1 672 ? 18.622 15.070 -30.419 1.00 97.50 672 VAL A N 1
ATOM 5151 C CA . VAL A 1 672 ? 17.322 15.371 -29.813 1.00 97.50 672 VAL A CA 1
ATOM 5152 C C . VAL A 1 672 ? 17.317 16.821 -29.327 1.00 97.50 672 VAL A C 1
ATOM 5154 O O . VAL A 1 672 ? 18.223 17.227 -28.588 1.00 97.50 672 VAL A O 1
ATOM 5157 N N . LYS A 1 673 ? 16.331 17.623 -29.745 1.00 90.94 673 LYS A N 1
ATOM 5158 C CA . LYS A 1 673 ? 16.222 19.056 -29.405 1.00 90.94 673 LYS A CA 1
ATOM 5159 C C . LYS A 1 673 ? 14.811 19.495 -29.067 1.00 90.94 673 LYS A C 1
ATOM 5161 O O . LYS A 1 673 ? 13.853 18.947 -29.655 1.00 90.94 673 LYS A O 1
#

Solvent-accessible surface area (backbone atoms only — not comparable to full-atom values): 35304 Å² total; per-residue (Å²): 143,85,66,80,70,63,60,56,47,60,69,41,40,84,60,50,66,48,73,82,56,81,78,78,54,92,67,70,86,63,76,65,61,77,45,77,44,48,51,70,58,44,66,72,62,39,41,76,62,46,92,44,35,24,43,22,87,73,46,67,58,94,24,17,30,36,29,41,36,39,35,51,77,36,73,46,62,38,25,27,32,72,36,26,41,36,37,37,30,68,37,51,46,35,41,37,36,38,56,72,78,49,70,49,77,46,38,58,51,29,35,38,38,34,53,53,61,38,32,39,18,44,33,36,33,33,34,30,44,38,36,24,32,37,43,87,54,82,88,45,54,45,32,63,40,72,98,70,36,44,87,89,61,76,66,56,56,89,45,68,67,48,75,42,50,48,67,59,48,57,73,75,54,50,85,42,79,53,62,29,31,32,26,35,79,79,42,82,46,89,30,19,24,32,32,47,38,37,28,73,42,25,48,73,49,24,27,26,73,68,39,23,41,38,36,41,30,66,37,40,28,30,43,34,33,55,62,95,45,73,48,79,47,40,57,51,30,36,38,39,42,33,47,58,42,42,33,29,40,31,43,47,80,89,53,53,26,30,30,42,38,40,27,31,36,29,83,53,86,88,44,63,44,74,74,61,84,87,78,90,68,90,64,80,86,92,76,96,62,91,45,91,80,61,62,50,70,50,47,37,36,29,26,37,68,38,91,93,42,45,85,45,60,35,32,28,28,27,26,77,76,56,99,50,36,33,41,27,47,25,18,64,41,91,53,99,83,44,50,77,22,28,40,33,44,31,32,26,60,76,57,57,73,70,49,56,78,82,57,50,76,55,45,34,51,30,61,75,36,50,85,71,24,74,59,42,54,76,95,57,53,76,72,54,47,54,54,52,50,67,68,44,32,75,26,33,39,30,35,37,37,44,32,63,82,90,53,98,56,68,66,82,77,66,42,76,38,43,58,56,46,67,71,66,53,79,42,55,75,49,75,31,42,32,40,77,41,37,68,51,65,73,60,64,41,74,19,31,40,30,33,37,34,35,38,23,76,18,88,53,66,46,43,40,35,39,27,36,46,37,92,93,54,52,73,69,60,53,52,47,34,73,75,78,46,62,73,69,62,45,69,82,44,37,45,42,47,12,37,18,15,42,16,38,55,76,35,55,14,31,21,37,30,59,37,72,56,42,48,31,41,36,38,22,78,49,55,47,99,86,66,52,33,26,33,85,62,51,20,58,44,70,32,36,30,39,80,39,72,91,43,75,82,76,82,84,53,78,41,64,35,40,35,37,77,44,38,78,50,61,75,57,68,42,72,44,44,78,46,33,32,36,38,34,26,73,16,85,56,56,47,37,40,35,32,29,40,40,41,92,94,50,50,70,68,53,43,51,49,35,74,78,51,81,63,84,77,75,50,49,45,50,67,3,23,30,22,42,22,24,52,75,36,59,36,30,26,49,46,72,40,69,66,46,47,31,37,40,36,22,74,50,57,39,87,87,80,64,46,34,26,37,85,68,51,14,55,48,69,32,37,29,82

Organism: Acetithermum autotrophicum (NCBI:txid1446466)

Mean predicted aligned error: 19.93 Å

Secondary structure (DSSP, 8-state):
---TTTHHHHHHHHHHTTSSS--SS---------EEEEHHHHHHH-EEEETTEEEEEEEE-SS-EEEEEEEEEEEEEEEE-SSEEEEEEEEEEEEEEETTS-EEEE-TTEEEEE-TT--EEEEEEEEEEEEEES---GGG-EESSSTTPPTT----TT---EEEEHHHHHHT--SEEETTEEEEEEEE-SS-EEEEEEESSEEEEEE-SS-EEEEEEEESEEEEEETTEEEEE-TTEEEEE-TT--EEEEEESSS-EEEEEEEES---GGG-EE-S-----PPPPP--S--TTTT--EEEEES-SSTT-TT--EEEEEEE-SSSEEEEEEES-SSTT--EEEEEEEE-HHHHTTS-HHHHTT-EEHHHHGGGTT-B-TT--HHHHHHHHHHHHTSEEEEEE-S-TTSSS--SSPEEE-TTTTTT--SEEEEEEEETTEEE--SEEE-EEEEEEEEE-SSS-B--EEEEEPTT--HHHHHHHHHHS-GGGGGGTEEEEE-B--B-TT-EEEEEEEE-SEEEEEE---B-TTS-BHHHHT-EEEEEEEPPP-----PPPSEEEEEETTEEE--SEE-SEEEEEEEEE-SSS-EEEEEEEEPTT--HHHHHHHHHS--SS-SEEEEEEEEEE-TT-EEEEEEEEPSEEEEEE--PBPTTT--BGGGGT-EEEEEE-

Foldseek 3Di:
DDDPPVVVLVVCLVVVLCPPDHPPDDDPFPQFDWDKDFLVRQVVVWDDSDVQKTWRWDDAGQWKGKIKIWGDFDKAAKKFFQKKKKKAFQAWKKWKAAQVRDIDIDGHQKIKIGHHQGIIIIGITGIIIMMITRYDDPVRMAHCDDPRHDPPDGHDRVDDIDMDNLVVVVVVPAPADDAQKGKHWPAADQFKTKMKIKGQFKDAKKFFQQKKKKKAWQAAKKWKDWANDIDIDGHRMITTHGHPTIMMIGGDDRDITIIMMMMGRYDDPVRIGHDDDDDDDHDDDDDDDCPPPPALAFWKWWALLDPQGRRQTWIWRKHDPDLFKIKTFTFSDPDPPTDRFWMKIKGAPVVLVVDDPVVNVQKDQQLVQVVQTVMDGPPDDPVVVVVVSVSRRRIIMWIWGQCDPPDPDRDDDIDTGDSCCCVVPLAAEDEWEDAQLDIDGDQEAEFFWYKYKYFYQYQDKWWKWKWFFPPPADLVNVVCCVVPHDPLVCVVGTAGFKGKDIAHHGAMWIKITGGDWGKIWIATQDADPVRRTSCVSHRTDIHGYHHHDPSHDDGDFPWEWEDAQLEIDTDQEAEAFKTKYKYWYQYQAWWWWWKKFFAPPDDPVLQVVCVVPPDDDHRTHTNIGIGTHHHGGIMMTIDRGDWGKMKIATQDADSPPRGGSVVVNRMDMHTYD

Nearest PDB structures (foldseek):
  2h0v-assembly1_B  TM=7.539E-01  e=4.363E-15  Bacillus subtilis
  1j1l-assembly1_A  TM=5.612E-01  e=4.558E-12  Homo sapiens
  7zvm-assembly1_A-2  TM=9.272E-01  e=8.439E-08  Thermococcus barophilus
  4hlt-assembly1_A  TM=5.182E-01  e=4.803E-12  Homo sapiens
  7zvy-assembly4_H  TM=9.120E-01  e=3.451E-06  Thermococcus kodakarensis

InterPro domains:
  IPR006045 Cupin 1 [SM00835] (172-290)
  IPR010686 Oil body-associated protein-like [PF06884] (299-439)
  IPR010686 Oil body-associated protein-like [PTHR31360] (288-437)
  IPR011051 RmlC-like cupin domain superfamily [SSF51182] (74-266)
  IPR011051 RmlC-like cupin domain superfamily [SSF51182] (193-524)
  IPR013096 Cupin 2, conserved barrel [PF07883] (75-119)
  IPR013096 Cupin 2, conserved barrel [PF07883] (203-260)
  IPR014710 RmlC-like jelly roll fold [G3DSA:2.60.120.10] (37-137)
  IPR014710 RmlC-like jelly roll fold [G3DSA:2.60.120.10] (152-274)

pLDDT: mean 86.79, std 16.41, range [23.92, 98.56]

Radius of gyration: 39.51 Å; Cα contacts (8 Å, |Δi|>4): 1621; chains: 1; bounding box: 70×58×124 Å

Sequence (673 aa):
MSNLSQWLVVAVAAVAAVFLFGLGRKGPELSLQPAVFDIVQLASQSQEIEEGFYVSPVARTRTGEVNFARLEDVSFPMHYHGQSEIAYVLQGEFTLEFADESYRTVGPGELVVIPAGVATGVSGSGDLVLFATPPENERDTVWLEGPMAKRGAKADPTKRPEIVNVAQRIAQGLDRERAGFRFTIAFESKSGSVELFRIEQGVRLHKHPKENHVLYILSGHGKGQIGDKTAEVGPGQVVVIPANVPHKLERVGSEPLDFILFSTPGFNPDDIVWLETQQHTMTMPPAMMSMPAHGFTLHIDAKKHINEMPDFVVHHYCKTLDKNYLQCLLFDSDQPNAHVIGVETIISPEIYAQLPEEERAYWHYHKDEIPLVDATLPGLSDEEIAKVVAALENTYGRVVISWKPGDLAPLGMPSVVNPQSHHGSAWREIVIKATDFSFEVPQVIEGGLVAVTMENDGAELHHLQMARLRDGVSVGQVQKVLAEGPETALFELVEWVGGPSLVSPGGQSHVIVNLPAGQYILLCFIPSADGVPHYAKGMAVPITVTAGSAHTAEPQANVSVTLTDFSFTMPTQIKAGKQIWKVTNKGAQPHEMPIARLMPGKTLQDALRFLETPEGAPPFEFVGGLQGIGSGRTGWAVFDLSSGEYIALCFVPDPVSGKPHFELGMITAFTVK